Protein 3KTY (pdb70)

Foldseek 3Di:
DVVLVLLAQEAEEEQAEDLLLLLLLQQLLVVSHQHYEYEQYPDPALPDPNSCVNNVVRNNSSVPYYYYPDVCVVCVQADAEEEEDQDVAWAALLVVLLVSQCQSVVDPRHHYYYYFDFPVGADVVSRVPGPGYYYHPDDPVPSHDGVSVVSNVSSVSNVVNND/DPVLVLLAQEEEEEQAEDLLLQLLLQQLLVCPHQEYEYEQYPDDDLPDCNNCVSNVVRNRSSVPYYYYHDVCVVCVQAPAEEFEDQADDPPDDWPEALLVSLLVSQVQPVPDVRHHYYYYWYALPHIDDPVSRVVHPGYYYHPDDNVDRRDHVSRVSSVSSVSNVVSND/DVLLAQEEEEEQAEDLLLQLLLLQLLVCPHQEYEYEQHPDDDLPDPNNCVSNVVRNNSSVVYYYYHDLCVVCVQAPAEEQEFWFDDPPDDFPAALLNVLLVSQVQCVVPVRHHYYYYWDAQPPIDDPVSRVPGPYYYYHPDDNVDRGDHGSVVSSVSSVSNVVSND

Radius of gyration: 28.63 Å; Cα contacts (8 Å, |Δi|>4): 993; chains: 3; bounding box: 54×55×93 Å

Sequence (498 aa):
SNATQAFSRVRFITQPSHPGNVGSAARAIKTGFGELVLVAPRFPDTAQPEAVALASGALDVLERAAVHDTLEEALAPVTLAFALTTRPPPCDIREEAAGLARRHLDDTEAGVVAIVLGTERGLTNAQIELCHRICHIPANPQYSSLNVAQALQLAAWELRYALLSNATQQAFSRVRFITQPSHPGNVGSAARAIKTGFGELVLVAPRFPDTAQPEAVALASGALDVLERAAVHDTLEEALAPVTLAFALLTTRVRDLGPPPCDIREAAGLARRHLDDTEAGVVAIVLGTERAGLTNAQIELCHRICHIPANPQYSSLNVAQALQQLLAAWELRYALLTQAFSRVRFITQPSHPGNVGSAARAIKTGFGEELVLVAPRFPDDTAQPEAVALASGALDVLERAAVHDTLEEALAPVTLAFALTTRVRDLGPPPCDIREAAGLARRHLDDTEAGVVAIVLGTERAGLTNAQIELCHRRICHIPANPQYSSLNVAQALQQLAAWELRYALL

Nearest PDB structures (foldseek):
  3kty-assembly1_A-2  TM=1.006E+00  e=1.136E-30  Bordetella pertussis
  4cne-assembly1_B  TM=9.039E-01  e=1.228E-14  Escherichia coli K-12
  3ilk-assembly1_A  TM=8.840E-01  e=1.550E-13  Haemophilus influenzae
  5gra-assembly1_A  TM=8.744E-01  e=5.659E-12  Zymomonas mobilis subsp. mobilis ZM4 = ATCC 31821
  4cnf-assembly1_A  TM=7.795E-01  e=8.466E-08  Sulfolobus acidocaldarius

Secondary structure (DSSP, 8-state):
----TTGGGEEE------HHHHHHHHHHHH-----BEEES-SS----SHHHHHHHTT-HHHHHT-EEES-HHHHHTT-SEEEEEE-----EEHHHHHHHHHHHHHHSSS--EEEEE-------HHHHHTSSEEEE----STT----HHHHHHHHHHHHHHHH-/----HHHHTEEE------HHHHHHHHHHHH----EEEEES-SS----SHHHHHH-TT-HHHHHT-EEES-HHHHHTT-SEEEEEE-S--TT---SEEHHHHHHHHHHHHHHSSS--EEEE---SSS---HHHHHHSSEEEE----TTS----HHHHHHHHHHHHHHHH-/--GGGSEEE------HHHHHHHHHHHH----EEEEES-SS----SHHHHHTTTT-HHHHHH-EEES-HHHHHTT-SEEEEEE-S--TT---SEEHHHHHHHHHHHHHH-TT--EEEEE-BTTTB--HHHHHHSSEEEE----TTSSS--HHHHHHHHHHHHHHHH-

CATH classification: 3.40.1280.10

Solvent-accessible surface area: 23618 Å² total

Structure (mmCIF, N/CA/C/O backbone):
data_3KTY
#
_entry.id   3KTY
#
_cell.length_a   42.480
_cell.length_b   69.514
_cell.length_c   174.802
_cell.angle_alpha   90.00
_cell.angle_beta   95.16
_cell.angle_gamma   90.00
#
_symmetry.space_group_name_H-M   'C 1 2 1'
#
loop_
_entity.id
_entity.type
_entity.pdbx_description
1 polymer 'Probable methyltransferase'
2 non-polymer GLYCEROL
3 non-polymer 'SULFATE ION'
4 water water
#
loop_
_atom_site.group_PDB
_atom_site.id
_atom_site.type_symbol
_atom_site.label_atom_id
_atom_site.label_alt_id
_atom_site.label_comp_id
_atom_site.label_asym_id
_atom_site.label_entity_id
_atom_site.label_seq_id
_atom_site.pdbx_PDB_ins_code
_atom_site.Cartn_x
_atom_site.Cartn_y
_atom_site.Cartn_z
_atom_site.occupancy
_atom_site.B_iso_or_equiv
_atom_site.auth_seq_id
_atom_site.auth_comp_id
_atom_site.auth_asym_id
_atom_site.auth_atom_id
_atom_site.pdbx_PDB_model_num
ATOM 1 N N . SER A 1 1 ? 22.563 7.148 159.435 1.00 95.23 -2 SER A N 1
ATOM 2 C CA . SER A 1 1 ? 22.227 8.561 159.635 1.00 95.94 -2 SER A CA 1
ATOM 3 C C . SER A 1 1 ? 21.589 9.200 158.393 1.00 88.90 -2 SER A C 1
ATOM 4 O O . SER A 1 1 ? 20.461 9.669 158.455 1.00 88.94 -2 SER A O 1
ATOM 7 N N . ASN A 1 2 ? 22.312 9.219 157.276 1.00 80.97 -1 ASN A N 1
ATOM 8 C CA . ASN A 1 2 ? 21.741 9.631 155.997 1.00 71.97 -1 ASN A CA 1
ATOM 9 C C . ASN A 1 2 ? 20.485 8.813 155.642 1.00 65.05 -1 ASN A C 1
ATOM 10 O O . ASN A 1 2 ? 19.431 9.366 155.318 1.00 58.15 -1 ASN A O 1
ATOM 15 N N . ALA A 1 3 ? 20.601 7.493 155.734 1.00 66.31 0 ALA A N 1
ATOM 16 C CA . ALA A 1 3 ? 19.453 6.608 155.570 1.00 62.19 0 ALA A CA 1
ATOM 17 C C . ALA A 1 3 ? 18.354 6.961 156.567 1.00 51.43 0 ALA A C 1
ATOM 18 O O . ALA A 1 3 ? 17.166 6.857 156.249 1.00 48.98 0 ALA A O 1
ATOM 28 N N . THR A 1 5 ? 17.940 10.015 158.144 1.00 50.29 2 THR A N 1
ATOM 29 C CA . THR A 1 5 ? 17.448 11.330 157.762 1.00 54.04 2 THR A CA 1
ATOM 30 C C . THR A 1 5 ? 16.431 11.168 156.631 1.00 48.46 2 THR A C 1
ATOM 31 O O . THR A 1 5 ? 15.432 11.894 156.576 1.00 45.69 2 THR A O 1
ATOM 35 N N . GLN A 1 6 ? 16.676 10.203 155.749 1.00 42.25 3 GLN A N 1
ATOM 36 C CA . GLN A 1 6 ? 15.762 9.970 154.643 1.00 46.64 3 GLN A CA 1
ATOM 37 C C . GLN A 1 6 ? 14.432 9.429 155.138 1.00 49.13 3 GLN A C 1
ATOM 38 O O . GLN A 1 6 ? 13.367 9.839 154.665 1.00 53.64 3 GLN A O 1
ATOM 44 N N . ALA A 1 7 ? 14.482 8.523 156.106 1.00 42.48 4 ALA A N 1
ATOM 45 C CA . ALA A 1 7 ? 13.233 8.028 156.686 1.00 35.02 4 ALA A CA 1
ATOM 46 C C . ALA A 1 7 ? 12.422 9.182 157.273 1.00 38.03 4 ALA A C 1
ATOM 47 O O . ALA A 1 7 ? 11.223 9.304 157.043 1.00 38.26 4 ALA A O 1
ATOM 49 N N . PHE A 1 8 ? 13.090 10.042 158.033 1.00 34.99 5 PHE A N 1
ATOM 50 C CA . PHE A 1 8 ? 12.421 11.172 158.622 1.00 35.42 5 PHE A CA 1
ATOM 51 C C . PHE A 1 8 ? 11.892 12.162 157.576 1.00 38.30 5 PHE A C 1
ATOM 52 O O . PHE A 1 8 ? 10.939 12.891 157.848 1.00 33.36 5 PHE A O 1
ATOM 60 N N . SER A 1 9 ? 12.498 12.192 156.389 1.00 42.95 6 SER A N 1
ATOM 61 C CA . SER A 1 9 ? 12.048 13.129 155.347 1.00 42.64 6 SER A CA 1
ATOM 62 C C . SER A 1 9 ? 10.709 12.701 154.769 1.00 33.90 6 SER A C 1
ATOM 63 O O . SER A 1 9 ? 10.075 13.447 154.035 1.00 40.22 6 SER A O 1
ATOM 66 N N . ARG A 1 10 ? 10.263 11.509 155.144 1.00 39.08 7 ARG A N 1
ATOM 67 C CA . ARG A 1 10 ? 9.049 10.903 154.587 1.00 39.07 7 ARG A CA 1
ATOM 68 C C . ARG A 1 10 ? 7.841 11.070 155.474 1.00 36.74 7 ARG A C 1
ATOM 69 O O . ARG A 1 10 ? 6.772 10.467 155.235 1.00 29.92 7 ARG A O 1
ATOM 77 N N . VAL A 1 11 ? 8.016 11.909 156.498 1.00 28.38 8 VAL A N 1
ATOM 78 C CA . VAL A 1 11 ? 6.924 12.299 157.356 1.00 22.16 8 VAL A CA 1
ATOM 79 C C . VAL A 1 11 ? 6.586 13.773 157.174 1.00 26.30 8 VAL A C 1
ATOM 80 O O . VAL A 1 11 ? 7.479 14.626 157.182 1.00 30.14 8 VAL A O 1
ATOM 84 N N . ARG A 1 12 ? 5.299 14.080 157.093 1.00 25.56 9 ARG A N 1
ATOM 85 C CA . ARG A 1 12 ? 4.852 15.473 156.916 1.00 27.74 9 ARG A CA 1
ATOM 86 C C . ARG A 1 12 ? 3.843 15.887 157.921 1.00 28.62 9 ARG A C 1
ATOM 87 O O . ARG A 1 12 ? 2.953 15.099 158.241 1.00 36.83 9 ARG A O 1
ATOM 95 N N . PHE A 1 13 ? 3.929 17.143 158.367 1.00 34.89 10 PHE A N 1
ATOM 96 C CA . PHE A 1 13 ? 2.953 17.703 159.318 1.00 29.21 10 PHE A CA 1
ATOM 97 C C . PHE A 1 13 ? 2.156 18.820 158.679 1.00 31.49 10 PHE A C 1
ATOM 98 O O . PHE A 1 13 ? 2.696 19.838 158.255 1.00 31.51 10 PHE A O 1
ATOM 106 N N . ILE A 1 14 ? 0.854 18.613 158.645 1.00 27.11 11 ILE A N 1
ATOM 107 C CA . ILE A 1 14 ? -0.063 19.490 157.975 1.00 24.63 11 ILE A CA 1
ATOM 108 C C . ILE A 1 14 ? -0.971 20.259 158.921 1.00 29.17 11 ILE A C 1
ATOM 109 O O . ILE A 1 14 ? -1.805 19.678 159.605 1.00 29.56 11 ILE A O 1
ATOM 122 N N . THR A 1 16 ? -4.034 22.786 159.214 1.00 40.70 13 THR A N 1
ATOM 123 C CA . THR A 1 16 ? -5.115 23.422 158.472 1.00 42.01 13 THR A CA 1
ATOM 124 C C . THR A 1 16 ? -5.681 24.724 159.085 1.00 45.69 13 THR A C 1
ATOM 125 O O . THR A 1 16 ? -5.966 24.821 160.282 1.00 45.58 13 THR A O 1
ATOM 129 N N . GLN A 1 17 ? -5.847 25.724 158.231 1.00 45.36 14 GLN A N 1
ATOM 130 C CA . GLN A 1 17 ? -6.391 27.005 158.645 1.00 48.60 14 GLN A CA 1
ATOM 131 C C . GLN A 1 17 ? -5.578 27.700 159.745 1.00 45.35 14 GLN A C 1
ATOM 132 O O . GLN A 1 17 ? -6.156 28.382 160.577 1.00 43.19 14 GLN A O 1
ATOM 138 N N . PRO A 1 18 ? -4.239 27.531 159.759 1.00 43.51 15 PRO A N 1
ATOM 139 C CA . PRO A 1 18 ? -3.498 28.226 160.814 1.00 50.18 15 PRO A CA 1
ATOM 140 C C . PRO A 1 18 ? -3.918 29.669 160.837 1.00 49.07 15 PRO A C 1
ATOM 141 O O . PRO A 1 18 ? -3.946 30.315 159.805 1.00 46.74 15 PRO A O 1
ATOM 145 N N . SER A 1 19 ? -4.226 30.157 162.022 1.00 54.85 16 SER A N 1
ATOM 146 C CA . SER A 1 19 ? -4.776 31.491 162.197 1.00 56.12 16 SER A CA 1
ATOM 147 C C . SER A 1 19 ? -3.716 32.421 162.778 1.00 64.85 16 SER A C 1
ATOM 148 O O . SER A 1 19 ? -3.674 33.599 162.435 1.00 65.03 16 SER A O 1
ATOM 151 N N . HIS A 1 20 ? -2.851 31.872 163.639 1.00 68.95 17 HIS A N 1
ATOM 152 C CA . HIS A 1 20 ? -1.832 32.644 164.363 1.00 63.09 17 HIS A CA 1
ATOM 153 C C . HIS A 1 20 ? -0.412 32.365 163.843 1.00 55.90 17 HIS A C 1
ATOM 154 O O . HIS A 1 20 ? 0.067 31.246 163.950 1.00 55.54 17 HIS A O 1
ATOM 161 N N . PRO A 1 21 ? 0.267 33.382 163.274 1.00 48.26 18 PRO A N 1
ATOM 162 C CA . PRO A 1 21 ? 1.610 33.222 162.687 1.00 52.18 18 PRO A CA 1
ATOM 163 C C . PRO A 1 21 ? 2.684 32.724 163.658 1.00 59.10 18 PRO A C 1
ATOM 164 O O . PRO A 1 21 ? 3.569 31.971 163.255 1.00 56.30 18 PRO A O 1
ATOM 168 N N . GLY A 1 22 ? 2.604 33.122 164.923 1.00 64.89 19 GLY A N 1
ATOM 169 C CA . GLY A 1 22 ? 3.525 32.602 165.915 1.00 57.16 19 GLY A CA 1
ATOM 170 C C . GLY A 1 22 ? 3.444 31.100 166.097 1.00 52.06 19 GLY A C 1
ATOM 171 O O . GLY A 1 22 ? 4.473 30.450 166.262 1.00 52.53 19 GLY A O 1
ATOM 172 N N . ASN A 1 23 ? 2.224 30.557 166.095 1.00 52.89 20 ASN A N 1
ATOM 173 C CA . ASN A 1 23 ? 2.009 29.112 166.102 1.00 46.12 20 ASN A CA 1
ATOM 174 C C . ASN A 1 23 ? 2.718 28.409 164.939 1.00 51.25 20 ASN A C 1
ATOM 175 O O . ASN A 1 23 ? 3.176 27.265 165.075 1.00 52.04 20 ASN A O 1
ATOM 180 N N . VAL A 1 24 ? 2.800 29.077 163.794 1.00 42.86 21 VAL A N 1
ATOM 181 C CA . VAL A 1 24 ? 3.430 28.475 162.617 1.00 39.33 21 VAL A CA 1
ATOM 182 C C . VAL A 1 24 ? 4.914 28.382 162.801 1.00 42.14 21 VAL A C 1
ATOM 183 O O . VAL A 1 24 ? 5.520 27.377 162.416 1.00 44.71 21 VAL A O 1
ATOM 187 N N . GLY A 1 25 ? 5.509 29.440 163.368 1.00 41.21 22 GLY A N 1
ATOM 188 C CA . GLY A 1 25 ? 6.907 29.401 163.778 1.00 34.97 22 GLY A CA 1
ATOM 189 C C . GLY A 1 25 ? 7.197 28.358 164.861 1.00 32.60 22 GLY A C 1
ATOM 190 O O . GLY A 1 25 ? 8.166 27.616 164.778 1.00 40.21 22 GLY A O 1
ATOM 191 N N . SER A 1 26 ? 6.353 28.291 165.883 1.00 36.17 23 SER A N 1
ATOM 192 C CA . SER A 1 26 ? 6.542 27.323 166.963 1.00 36.44 23 SER A CA 1
ATOM 193 C C . SER A 1 26 ? 6.445 25.922 166.420 1.00 35.53 23 SER A C 1
ATOM 194 O O . SER A 1 26 ? 7.186 25.020 166.831 1.00 45.21 23 SER A O 1
ATOM 197 N N . ALA A 1 27 ? 5.499 25.754 165.494 1.00 34.62 24 ALA A N 1
ATOM 198 C CA . ALA A 1 27 ? 5.304 24.524 164.759 1.00 28.39 24 ALA A CA 1
ATOM 199 C C . ALA A 1 27 ? 6.597 24.066 164.085 1.00 31.58 24 ALA A C 1
ATOM 200 O O . ALA A 1 27 ? 6.964 22.896 164.158 1.00 34.30 24 ALA A O 1
ATOM 202 N N . ALA A 1 28 ? 7.289 24.986 163.436 1.00 33.25 25 ALA A N 1
ATOM 203 C CA . ALA A 1 28 ? 8.483 24.608 162.698 1.00 32.88 25 ALA A CA 1
ATOM 204 C C . ALA A 1 28 ? 9.596 24.165 163.629 1.00 37.25 25 ALA A C 1
ATOM 205 O O . ALA A 1 28 ? 10.330 23.220 163.320 1.00 34.54 25 ALA A O 1
ATOM 207 N N . ARG A 1 29 ? 9.712 24.874 164.762 1.00 43.02 26 ARG A N 1
ATOM 208 C CA . ARG A 1 29 ? 10.753 24.631 165.753 1.00 42.06 26 ARG A CA 1
ATOM 209 C C . ARG A 1 29 ? 10.427 23.321 166.436 1.00 34.87 26 ARG A C 1
ATOM 210 O O . ARG A 1 29 ? 11.264 22.413 166.523 1.00 39.77 26 ARG A O 1
ATOM 218 N N . ALA A 1 30 ? 9.200 23.207 166.914 1.00 30.66 27 ALA A N 1
ATOM 219 C CA . ALA A 1 30 ? 8.749 21.904 167.428 1.00 27.72 27 ALA A CA 1
ATOM 220 C C . ALA A 1 30 ? 9.188 20.723 166.540 1.00 32.57 27 ALA A C 1
ATOM 221 O O . ALA A 1 30 ? 9.850 19.811 167.019 1.00 37.60 27 ALA A O 1
ATOM 223 N N . ILE A 1 31 ? 8.832 20.707 165.253 1.00 27.90 28 ILE A N 1
ATOM 224 C CA . ILE A 1 31 ? 9.196 19.509 164.477 1.00 25.36 28 ILE A CA 1
ATOM 225 C C . ILE A 1 31 ? 10.684 19.365 164.222 1.00 27.05 28 ILE A C 1
ATOM 226 O O . ILE A 1 31 ? 11.224 18.267 164.187 1.00 32.23 28 ILE A O 1
ATOM 231 N N . LYS A 1 32 ? 11.370 20.476 164.056 1.00 28.58 29 LYS A N 1
ATOM 232 C CA . LYS A 1 32 ? 12.784 20.345 163.870 1.00 30.24 29 LYS A CA 1
ATOM 233 C C . LYS A 1 32 ? 13.437 19.687 165.077 1.00 36.38 29 LYS A C 1
ATOM 234 O O . LYS A 1 32 ? 14.337 18.874 164.903 1.00 40.10 29 LYS A O 1
ATOM 240 N N . THR A 1 33 ? 13.016 20.054 166.295 1.00 33.52 30 THR A N 1
ATOM 241 C CA . THR A 1 33 ? 13.642 19.477 167.482 1.00 37.56 30 THR A CA 1
ATOM 242 C C . THR A 1 33 ? 13.502 17.962 167.544 1.00 34.65 30 THR A C 1
ATOM 243 O O . THR A 1 33 ? 14.271 17.296 168.230 1.00 42.22 30 THR A O 1
ATOM 255 N N . GLY A 1 35 ? 13.595 16.205 164.768 1.00 36.59 32 GLY A N 1
ATOM 256 C CA . GLY A 1 35 ? 14.261 15.687 163.593 1.00 33.60 32 GLY A CA 1
ATOM 257 C C . GLY A 1 35 ? 13.466 15.784 162.296 1.00 32.48 32 GLY A C 1
ATOM 258 O O . GLY A 1 35 ? 13.917 15.286 161.284 1.00 34.69 32 GLY A O 1
ATOM 259 N N . PHE A 1 36 ? 12.315 16.443 162.299 1.00 31.86 33 PHE A N 1
ATOM 260 C CA . PHE A 1 36 ? 11.542 16.563 161.065 1.00 30.65 33 PHE A CA 1
ATOM 261 C C . PHE A 1 36 ? 11.694 17.915 160.357 1.00 38.80 33 PHE A C 1
ATOM 262 O O . PHE A 1 36 ? 11.808 18.959 160.995 1.00 43.97 33 PHE A O 1
ATOM 270 N N . GLY A 1 37 ? 11.666 17.907 159.033 1.00 37.89 34 GLY A N 1
ATOM 271 C CA . GLY A 1 37 ? 11.842 19.161 158.327 1.00 39.07 34 GLY A CA 1
ATOM 272 C C . GLY A 1 37 ? 10.687 19.605 157.455 1.00 37.85 34 GLY A C 1
ATOM 273 O O . GLY A 1 37 ? 10.788 20.645 156.805 1.00 39.51 34 GLY A O 1
ATOM 274 N N . GLU A 1 38 ? 9.608 18.819 157.431 1.00 32.33 35 GLU A N 1
ATOM 275 C CA . GLU A 1 38 ? 8.521 18.992 156.463 1.00 27.83 35 GLU A CA 1
ATOM 276 C C . GLU A 1 38 ? 7.220 19.520 157.049 1.00 26.01 35 GLU A C 1
ATOM 277 O O . GLU A 1 38 ? 6.408 18.775 157.613 1.00 31.92 35 GLU A O 1
ATOM 283 N N . LEU A 1 39 ? 6.998 20.807 156.859 1.00 24.89 36 LEU A N 1
ATOM 284 C CA . LEU A 1 39 ? 5.796 21.451 157.364 1.00 26.22 36 LEU A CA 1
ATOM 285 C C . LEU A 1 39 ? 4.946 21.997 156.212 1.00 29.52 36 LEU A C 1
ATOM 286 O O . LEU A 1 39 ? 5.443 22.667 155.335 1.00 27.26 36 LEU A O 1
ATOM 291 N N . VAL A 1 40 ? 3.655 21.707 156.268 1.00 28.93 37 VAL A N 1
ATOM 292 C CA . VAL A 1 40 ? 2.721 22.082 155.261 1.00 19.99 37 VAL A CA 1
ATOM 293 C C . VAL A 1 40 ? 1.550 22.844 155.869 1.00 24.49 37 VAL A C 1
ATOM 294 O O . VAL A 1 40 ? 0.967 22.423 156.862 1.00 30.96 37 VAL A O 1
ATOM 298 N N . LEU A 1 41 ? 1.194 23.950 155.261 1.00 26.32 38 LEU A N 1
ATOM 299 C CA . LEU A 1 41 ? 0.031 24.722 155.676 1.00 28.58 38 LEU A CA 1
ATOM 300 C C . LEU A 1 41 ? -1.089 24.639 154.640 1.00 38.45 38 LEU A C 1
ATOM 301 O O . LEU A 1 41 ? -0.837 24.809 153.457 1.00 32.55 38 LEU A O 1
ATOM 306 N N . VAL A 1 42 ? -2.317 24.390 155.084 1.00 33.42 39 VAL A N 1
ATOM 307 C CA . VAL A 1 42 ? -3.472 24.425 154.204 1.00 30.86 39 VAL A CA 1
ATOM 308 C C . VAL A 1 42 ? -4.395 25.605 154.562 1.00 38.28 39 VAL A C 1
ATOM 309 O O . VAL A 1 42 ? -4.812 25.753 155.715 1.00 40.96 39 VAL A O 1
ATOM 313 N N . ALA A 1 43 ? -4.679 26.453 153.580 1.00 38.43 40 ALA A N 1
ATOM 314 C CA . ALA A 1 43 ? -5.636 27.555 153.719 1.00 34.61 40 ALA A CA 1
ATOM 315 C C . ALA A 1 43 ? -5.330 28.453 154.899 1.00 39.47 40 ALA A C 1
ATOM 316 O O . ALA A 1 43 ? -6.162 28.643 155.762 1.00 46.41 40 ALA A O 1
ATOM 318 N N . PRO A 1 44 ? -4.126 29.012 154.939 1.00 41.24 41 PRO A N 1
ATOM 319 C CA . PRO A 1 44 ? -3.829 29.850 156.103 1.00 44.08 41 PRO A CA 1
ATOM 320 C C . PRO A 1 44 ? -4.632 31.133 156.020 1.00 43.55 41 PRO A C 1
ATOM 321 O O . PRO A 1 44 ? -5.100 31.498 154.927 1.00 49.23 41 PRO A O 1
ATOM 325 N N . ARG A 1 45 ? -4.818 31.804 157.154 1.00 42.81 42 ARG A N 1
ATOM 326 C CA . ARG A 1 45 ? -5.585 33.043 157.155 1.00 36.71 42 ARG A CA 1
ATOM 327 C C . ARG A 1 45 ? -5.003 34.082 156.196 1.00 45.38 42 ARG A C 1
ATOM 328 O O . ARG A 1 45 ? -5.738 34.843 155.540 1.00 44.22 42 ARG A O 1
ATOM 336 N N . PHE A 1 46 ? -3.673 34.157 156.175 1.00 53.24 43 PHE A N 1
ATOM 337 C CA . PHE A 1 46 ? -2.957 35.152 155.380 1.00 56.66 43 PHE A CA 1
ATOM 338 C C . PHE A 1 46 ? -2.005 34.566 154.359 1.00 64.77 43 PHE A C 1
ATOM 339 O O . PHE A 1 46 ? -1.355 33.563 154.610 1.00 60.38 43 PHE A O 1
ATOM 347 N N . PRO A 1 47 ? -1.905 35.211 153.197 1.00 77.93 44 PRO A N 1
ATOM 348 C CA . PRO A 1 47 ? -0.819 34.801 152.313 1.00 75.98 44 PRO A CA 1
ATOM 349 C C . PRO A 1 47 ? 0.524 35.259 152.903 1.00 65.81 44 PRO A C 1
ATOM 350 O O . PRO A 1 47 ? 0.629 36.348 153.499 1.00 61.19 44 PRO A O 1
ATOM 354 N N . ASP A 1 48 ? 1.542 34.420 152.739 1.00 65.30 45 ASP A N 1
ATOM 355 C CA . ASP A 1 48 ? 2.877 34.722 153.249 1.00 71.28 45 ASP A CA 1
ATOM 356 C C . ASP A 1 48 ? 2.907 34.678 154.771 1.00 63.00 45 ASP A C 1
ATOM 357 O O . ASP A 1 48 ? 3.686 35.381 155.402 1.00 59.19 45 ASP A O 1
ATOM 370 N N . THR A 1 50 ? 4.178 32.334 156.501 1.00 54.80 47 THR A N 1
ATOM 371 C CA . THR A 1 50 ? 5.478 31.866 156.967 1.00 51.18 47 THR A CA 1
ATOM 372 C C . THR A 1 50 ? 6.535 32.977 156.864 1.00 61.30 47 THR A C 1
ATOM 373 O O . THR A 1 50 ? 7.659 32.845 157.372 1.00 63.09 47 THR A O 1
ATOM 377 N N . ALA A 1 51 ? 6.173 34.080 156.210 1.00 53.07 48 ALA A N 1
ATOM 378 C CA . ALA A 1 51 ? 7.061 35.221 156.184 1.00 54.33 48 ALA A CA 1
ATOM 379 C C . ALA A 1 51 ? 6.734 36.255 157.276 1.00 62.05 48 ALA A C 1
ATOM 380 O O . ALA A 1 51 ? 7.554 37.135 157.558 1.00 66.15 48 ALA A O 1
ATOM 382 N N . GLN A 1 52 ? 5.561 36.137 157.905 1.00 63.23 49 GLN A N 1
ATOM 383 C CA . GLN A 1 52 ? 5.177 37.030 159.019 1.00 69.10 49 GLN A CA 1
ATOM 384 C C . GLN A 1 52 ? 6.237 37.077 160.122 1.00 65.01 49 GLN A C 1
ATOM 385 O O . GLN A 1 52 ? 6.752 36.026 160.528 1.00 65.59 49 GLN A O 1
ATOM 391 N N . PRO A 1 53 ? 6.549 38.290 160.623 1.00 66.71 50 PRO A N 1
ATOM 392 C CA . PRO A 1 53 ? 7.617 38.521 161.616 1.00 63.53 50 PRO A CA 1
ATOM 393 C C . PRO A 1 53 ? 7.494 37.657 162.879 1.00 74.54 50 PRO A C 1
ATOM 394 O O . PRO A 1 53 ? 8.520 37.152 163.353 1.00 78.66 50 PRO A O 1
ATOM 398 N N . GLU A 1 54 ? 6.284 37.459 163.403 1.00 79.38 51 GLU A N 1
ATOM 399 C CA . GLU A 1 54 ? 6.125 36.584 164.570 1.00 83.64 51 GLU A CA 1
ATOM 400 C C . GLU A 1 54 ? 6.351 35.089 164.295 1.00 79.12 51 GLU A C 1
ATOM 401 O O . GLU A 1 54 ? 6.753 34.342 165.192 1.00 79.18 51 GLU A O 1
ATOM 407 N N . ALA A 1 55 ? 6.110 34.642 163.066 1.00 69.58 52 ALA A N 1
ATOM 408 C CA . ALA A 1 55 ? 6.422 33.257 162.747 1.00 58.35 52 ALA A CA 1
ATOM 409 C C . ALA A 1 55 ? 7.928 33.097 162.763 1.00 55.09 52 ALA A C 1
ATOM 410 O O . ALA A 1 55 ? 8.454 32.176 163.385 1.00 48.85 52 ALA A O 1
ATOM 412 N N . VAL A 1 56 ? 8.615 34.001 162.068 1.00 54.03 53 VAL A N 1
ATOM 413 C CA . VAL A 1 56 ? 10.076 34.001 162.049 1.00 56.74 53 VAL A CA 1
ATOM 414 C C . VAL A 1 56 ? 10.647 34.009 163.474 1.00 62.86 53 VAL A C 1
ATOM 415 O O . VAL A 1 56 ? 11.423 33.123 163.840 1.00 63.23 53 VAL A O 1
ATOM 419 N N . ALA A 1 57 ? 10.258 35.008 164.270 1.00 66.42 54 ALA A N 1
ATOM 420 C CA . ALA A 1 57 ? 10.728 35.154 165.665 1.00 64.78 54 ALA A CA 1
ATOM 421 C C . ALA A 1 57 ? 10.532 33.912 166.558 1.00 64.61 54 ALA A C 1
ATOM 422 O O . ALA A 1 57 ? 11.420 33.557 167.323 1.00 71.63 54 ALA A O 1
ATOM 424 N N . LEU A 1 58 ? 9.379 33.255 166.456 1.00 60.35 55 LEU A N 1
ATOM 425 C CA . LEU A 1 58 ? 9.150 32.001 167.181 1.00 54.68 55 LEU A CA 1
ATOM 426 C C . LEU A 1 58 ? 9.779 30.772 166.531 1.00 48.96 55 LEU A C 1
ATOM 427 O O . LEU A 1 58 ? 9.717 29.677 167.075 1.00 47.80 55 LEU A O 1
ATOM 432 N N . ALA A 1 59 ? 10.396 30.946 165.376 1.00 46.73 56 ALA A N 1
ATOM 433 C CA . ALA A 1 59 ? 11.008 29.804 164.710 1.00 52.48 56 ALA A CA 1
ATOM 434 C C . ALA A 1 59 ? 12.502 29.671 164.971 1.00 59.80 56 ALA A C 1
ATOM 435 O O . ALA A 1 59 ? 13.086 28.664 164.606 1.00 55.39 56 ALA A O 1
ATOM 437 N N . SER A 1 60 ? 13.112 30.697 165.574 1.00 74.78 57 SER A N 1
ATOM 438 C CA . SER A 1 60 ? 14.575 30.810 165.675 1.00 79.30 57 SER A CA 1
ATOM 439 C C . SER A 1 60 ? 15.289 29.456 165.833 1.00 81.70 57 SER A C 1
ATOM 440 O O . SER A 1 60 ? 15.031 28.698 166.783 1.00 87.60 57 SER A O 1
ATOM 443 N N . GLY A 1 61 ? 16.190 29.168 164.895 1.00 73.35 58 GLY A N 1
ATOM 444 C CA . GLY A 1 61 ? 16.829 27.865 164.798 1.00 63.24 58 GLY A CA 1
ATOM 445 C C . GLY A 1 61 ? 16.252 27.018 163.664 1.00 55.69 58 GLY A C 1
ATOM 446 O O . GLY A 1 61 ? 16.975 26.310 162.968 1.00 62.19 58 GLY A O 1
ATOM 447 N N . ALA A 1 62 ? 14.941 27.089 163.490 1.00 43.77 59 ALA A N 1
ATOM 448 C CA . ALA A 1 62 ? 14.227 26.300 162.482 1.00 43.22 59 ALA A CA 1
ATOM 449 C C . ALA A 1 62 ? 13.713 27.181 161.334 1.00 45.76 59 ALA A C 1
ATOM 450 O O . ALA A 1 62 ? 12.677 26.905 160.729 1.00 46.45 59 ALA A O 1
ATOM 452 N N . LEU A 1 63 ? 14.440 28.248 161.037 1.00 50.43 60 LEU A N 1
ATOM 453 C CA . LEU A 1 63 ? 14.010 29.177 159.995 1.00 45.96 60 LEU A CA 1
ATOM 454 C C . LEU A 1 63 ? 13.964 28.532 158.615 1.00 49.25 60 LEU A C 1
ATOM 455 O O . LEU A 1 63 ? 13.132 28.897 157.782 1.00 49.43 60 LEU A O 1
ATOM 460 N N . ASP A 1 64 ? 14.883 27.595 158.393 1.00 40.31 61 ASP A N 1
ATOM 461 C CA . ASP A 1 64 ? 14.908 26.768 157.198 1.00 46.35 61 ASP A CA 1
ATOM 462 C C . ASP A 1 64 ? 13.639 25.914 157.014 1.00 42.60 61 ASP A C 1
ATOM 463 O O . ASP A 1 64 ? 13.131 25.799 155.919 1.00 58.40 61 ASP A O 1
ATOM 468 N N . VAL A 1 65 ? 13.142 25.298 158.078 1.00 37.85 62 VAL A N 1
ATOM 469 C CA . VAL A 1 65 ? 11.958 24.464 157.967 1.00 32.33 62 VAL A CA 1
ATOM 470 C C . VAL A 1 65 ? 10.809 25.371 157.574 1.00 37.44 62 VAL A C 1
ATOM 471 O O . VAL A 1 65 ? 9.924 24.999 156.781 1.00 37.63 62 VAL A O 1
ATOM 475 N N . LEU A 1 66 ? 10.863 26.570 158.136 1.00 37.99 63 LEU A N 1
ATOM 476 C CA . LEU A 1 66 ? 9.838 27.580 158.008 1.00 46.50 63 LEU A CA 1
ATOM 477 C C . LEU A 1 66 ? 9.799 28.159 156.605 1.00 49.77 63 LEU A C 1
ATOM 478 O O . LEU A 1 66 ? 8.737 28.354 156.051 1.00 46.75 63 LEU A O 1
ATOM 483 N N . GLU A 1 67 ? 10.969 28.432 156.042 1.00 53.87 64 GLU A N 1
ATOM 484 C CA . GLU A 1 67 ? 11.079 28.907 154.670 1.00 59.35 64 GLU A CA 1
ATOM 485 C C . GLU A 1 67 ? 10.521 27.879 153.707 1.00 59.05 64 GLU A C 1
ATOM 486 O O . GLU A 1 67 ? 9.642 28.185 152.921 1.00 57.31 64 GLU A O 1
ATOM 492 N N . ARG A 1 68 ? 11.034 26.656 153.787 1.00 50.09 65 ARG A N 1
ATOM 493 C CA . ARG A 1 68 ? 10.643 25.579 152.879 1.00 43.87 65 ARG A CA 1
ATOM 494 C C . ARG A 1 68 ? 9.211 25.086 153.003 1.00 39.30 65 ARG A C 1
ATOM 495 O O . ARG A 1 68 ? 8.793 24.253 152.214 1.00 45.38 65 ARG A O 1
ATOM 503 N N . ALA A 1 69 ? 8.470 25.547 154.008 1.00 40.29 66 ALA A N 1
ATOM 504 C CA . ALA A 1 69 ? 7.091 25.086 154.213 1.00 35.48 66 ALA A CA 1
ATOM 505 C C . ALA A 1 69 ? 6.215 25.344 152.976 1.00 42.21 66 ALA A C 1
ATOM 506 O O . ALA A 1 69 ? 6.209 26.432 152.418 1.00 46.97 66 ALA A O 1
ATOM 508 N N . ALA A 1 70 ? 5.460 24.340 152.577 1.00 42.40 67 ALA A N 1
ATOM 509 C CA . ALA A 1 70 ? 4.600 24.442 151.424 1.00 38.69 67 ALA A CA 1
ATOM 510 C C . ALA A 1 70 ? 3.238 24.972 151.871 1.00 33.56 67 ALA A C 1
ATOM 511 O O . ALA A 1 70 ? 2.755 24.595 152.931 1.00 36.47 67 ALA A O 1
ATOM 513 N N . VAL A 1 71 ? 2.627 25.859 151.080 1.00 32.77 68 VAL A N 1
ATOM 514 C CA . VAL A 1 71 ? 1.277 26.336 151.373 1.00 28.36 68 VAL A CA 1
ATOM 515 C C . VAL A 1 71 ? 0.337 25.962 150.226 1.00 31.72 68 VAL A C 1
ATOM 516 O O . VAL A 1 71 ? 0.589 26.363 149.097 1.00 32.66 68 VAL A O 1
ATOM 520 N N . HIS A 1 72 ? -0.764 25.281 150.538 1.00 23.71 69 HIS A N 1
ATOM 521 C CA . HIS A 1 72 ? -1.818 24.971 149.591 1.00 29.08 69 HIS A CA 1
ATOM 522 C C . HIS A 1 72 ? -3.112 25.550 150.064 1.00 37.85 69 HIS A C 1
ATOM 523 O O . HIS A 1 72 ? -3.237 25.871 151.219 1.00 38.70 69 HIS A O 1
ATOM 530 N N . ASP A 1 73 ? -4.066 25.705 149.158 1.00 35.00 70 ASP A N 1
ATOM 531 C CA . ASP A 1 73 ? -5.388 26.158 149.531 1.00 32.45 70 ASP A CA 1
ATOM 532 C C . ASP A 1 73 ? -6.272 25.014 149.988 1.00 33.57 70 ASP A C 1
ATOM 533 O O . ASP A 1 73 ? -7.278 25.225 150.675 1.00 43.44 70 ASP A O 1
ATOM 538 N N . THR A 1 74 ? -5.909 23.792 149.626 1.00 31.05 71 THR A N 1
ATOM 539 C CA . THR A 1 74 ? -6.789 22.680 149.926 1.00 31.64 71 THR A CA 1
ATOM 540 C C . THR A 1 74 ? -6.042 21.491 150.554 1.00 31.14 71 THR A C 1
ATOM 541 O O . THR A 1 74 ? -4.848 21.298 150.327 1.00 27.18 71 THR A O 1
ATOM 545 N N . LEU A 1 75 ? -6.772 20.662 151.295 1.00 30.45 72 LEU A N 1
ATOM 546 C CA . LEU A 1 75 ? -6.159 19.535 151.971 1.00 32.92 72 LEU A CA 1
ATOM 547 C C . LEU A 1 75 ? -5.906 18.447 150.910 1.00 31.58 72 LEU A C 1
ATOM 548 O O . LEU A 1 75 ? -4.898 17.717 150.919 1.00 32.04 72 LEU A O 1
ATOM 553 N N . GLU A 1 76 ? -6.809 18.372 149.957 1.00 32.88 73 GLU A N 1
ATOM 554 C CA . GLU A 1 76 ? -6.601 17.501 148.800 1.00 35.57 73 GLU A CA 1
ATOM 555 C C . GLU A 1 76 ? -5.205 17.657 148.200 1.00 36.12 73 GLU A C 1
ATOM 556 O O . GLU A 1 76 ? -4.499 16.668 148.031 1.00 38.25 73 GLU A O 1
ATOM 562 N N . GLU A 1 77 ? -4.824 18.884 147.840 1.00 36.78 74 GLU A N 1
ATOM 563 C CA . GLU A 1 77 ? -3.476 19.147 147.351 1.00 29.08 74 GLU A CA 1
ATOM 564 C C . GLU A 1 77 ? -2.375 18.623 148.307 1.00 35.68 74 GLU A C 1
ATOM 565 O O . GLU A 1 77 ? -1.405 17.946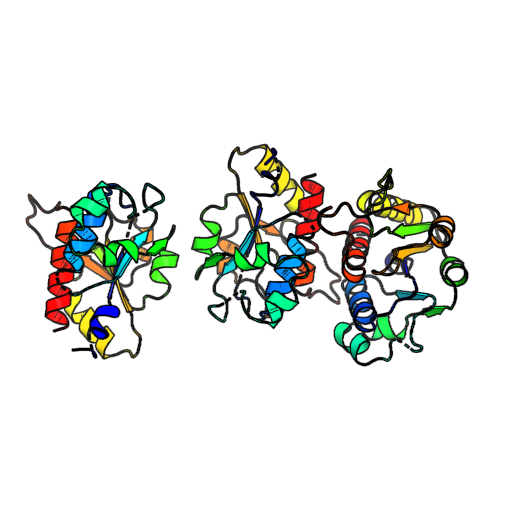 147.883 1.00 33.00 74 GLU A O 1
ATOM 571 N N . ALA A 1 78 ? -2.531 18.934 149.602 1.00 40.41 75 ALA A N 1
ATOM 572 C CA . ALA A 1 78 ? -1.547 18.521 150.625 1.00 34.29 75 ALA A CA 1
ATOM 573 C C . ALA A 1 78 ? -1.455 16.983 150.793 1.00 30.45 75 ALA A C 1
ATOM 574 O O . ALA A 1 78 ? -0.379 16.421 151.024 1.00 31.69 75 ALA A O 1
ATOM 576 N N . LEU A 1 79 ? -2.579 16.310 150.606 1.00 29.52 76 LEU A N 1
ATOM 577 C CA . LEU A 1 79 ? -2.616 14.847 150.649 1.00 37.71 76 LEU A CA 1
ATOM 578 C C . LEU A 1 79 ? -2.230 14.112 149.366 1.00 39.81 76 LEU A C 1
ATOM 579 O O . LEU A 1 79 ? -1.955 12.900 149.399 1.00 35.23 76 LEU A O 1
ATOM 584 N N . ALA A 1 80 ? -2.159 14.809 148.236 1.00 41.24 77 ALA A N 1
ATOM 585 C CA . ALA A 1 80 ? -1.886 14.070 147.001 1.00 34.07 77 ALA A CA 1
ATOM 586 C C . ALA A 1 80 ? -0.694 13.119 147.132 1.00 36.56 77 ALA A C 1
ATOM 587 O O . ALA A 1 80 ? -0.808 11.977 146.759 1.00 37.02 77 ALA A O 1
ATOM 589 N N . PRO A 1 81 ? 0.448 13.566 147.675 1.00 36.40 78 PRO A N 1
ATOM 590 C CA . PRO A 1 81 ? 1.495 12.536 147.687 1.00 44.49 78 PRO A CA 1
ATOM 591 C C . PRO A 1 81 ? 1.480 11.647 148.947 1.00 48.80 78 PRO A C 1
ATOM 592 O O . PRO A 1 81 ? 2.359 10.829 149.154 1.00 56.88 78 PRO A O 1
ATOM 596 N N . VAL A 1 82 ? 0.466 11.754 149.771 1.00 40.75 79 VAL A N 1
ATOM 597 C CA . VAL A 1 82 ? 0.548 11.041 151.013 1.00 27.08 79 VAL A CA 1
ATOM 598 C C . VAL A 1 82 ? -0.088 9.678 150.915 1.00 37.29 79 VAL A C 1
ATOM 599 O O . VAL A 1 82 ? -1.216 9.564 150.474 1.00 40.63 79 VAL A O 1
ATOM 603 N N . THR A 1 83 ? 0.620 8.646 151.378 1.00 38.95 80 THR A N 1
ATOM 604 C CA . THR A 1 83 ? 0.077 7.287 151.373 1.00 32.79 80 THR A CA 1
ATOM 605 C C . THR A 1 83 ? -0.600 6.843 152.669 1.00 35.43 80 THR A C 1
ATOM 606 O O . THR A 1 83 ? -1.417 5.933 152.651 1.00 42.21 80 THR A O 1
ATOM 610 N N . LEU A 1 84 ? -0.275 7.497 153.780 1.00 38.56 81 LEU A N 1
ATOM 611 C CA . LEU A 1 84 ? -0.891 7.198 155.079 1.00 37.81 81 LEU A CA 1
ATOM 612 C C . LEU A 1 84 ? -1.021 8.495 155.893 1.00 37.06 81 LEU A C 1
ATOM 613 O O . LEU A 1 84 ? -0.025 9.108 156.282 1.00 37.24 81 LEU A O 1
ATOM 618 N N . ALA A 1 85 ? -2.253 8.926 156.114 1.00 27.61 82 ALA A N 1
ATOM 619 C CA . ALA A 1 85 ? -2.469 10.212 156.712 1.00 31.36 82 ALA A CA 1
ATOM 620 C C . ALA A 1 85 ? -3.294 10.070 157.943 1.00 36.25 82 ALA A C 1
ATOM 621 O O . ALA A 1 85 ? -4.373 9.498 157.893 1.00 43.16 82 ALA A O 1
ATOM 623 N N . PHE A 1 86 ? -2.788 10.600 159.050 1.00 32.94 83 PHE A N 1
ATOM 624 C CA . PHE A 1 86 ? -3.579 10.616 160.287 1.00 40.89 83 PHE A CA 1
ATOM 625 C C . PHE A 1 86 ? -4.247 11.948 160.550 1.00 35.72 83 PHE A C 1
ATOM 626 O O . PHE A 1 86 ? -3.592 12.999 160.544 1.00 38.60 83 PHE A O 1
ATOM 634 N N . ALA A 1 87 ? -5.550 11.906 160.771 1.00 32.62 84 ALA A N 1
ATOM 635 C CA . ALA A 1 87 ? -6.244 13.074 161.294 1.00 33.40 84 ALA A CA 1
ATOM 636 C C . ALA A 1 87 ? -6.040 13.146 162.823 1.00 41.13 84 ALA A C 1
ATOM 637 O O . ALA A 1 87 ? -6.573 12.327 163.569 1.00 42.90 84 ALA A O 1
ATOM 639 N N . LEU A 1 88 ? -5.304 14.146 163.286 1.00 44.81 85 LEU A N 1
ATOM 640 C CA . 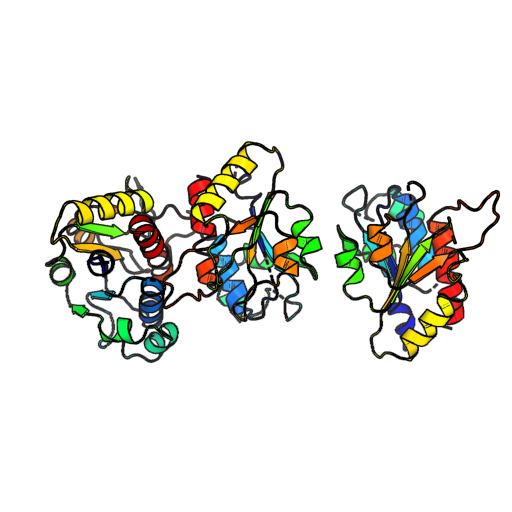LEU A 1 88 ? -5.098 14.350 164.722 1.00 45.07 85 LEU A CA 1
ATOM 641 C C . LEU A 1 88 ? -6.198 15.182 165.415 1.00 44.57 85 LEU A C 1
ATOM 642 O O . LEU A 1 88 ? -6.477 16.329 165.050 1.00 45.77 85 LEU A O 1
ATOM 647 N N . THR A 1 89 ? -6.812 14.616 166.437 1.00 55.55 86 THR A N 1
ATOM 648 C CA . THR A 1 89 ? -7.889 15.322 167.126 1.00 66.71 86 THR A CA 1
ATOM 649 C C . THR A 1 89 ? -7.781 15.363 168.662 1.00 79.63 86 THR A C 1
ATOM 650 O O . THR A 1 89 ? -6.919 14.704 169.288 1.00 78.13 86 THR A O 1
ATOM 654 N N . THR A 1 90 ? -8.668 16.154 169.264 1.00 92.38 87 THR A N 1
ATOM 655 C CA . THR A 1 90 ? -8.943 16.062 170.701 1.00 102.52 87 THR A CA 1
ATOM 656 C C . THR A 1 90 ? -10.436 16.298 170.949 1.00 108.56 87 THR A C 1
ATOM 657 O O . THR A 1 90 ? -10.875 17.429 171.145 1.00 110.38 87 THR A O 1
ATOM 661 N N . ARG A 1 91 ? -11.205 15.210 170.914 1.00 109.00 88 ARG A N 1
ATOM 662 C CA . ARG A 1 91 ? -12.660 15.256 171.029 1.00 112.50 88 ARG A CA 1
ATOM 663 C C . ARG A 1 91 ? -13.169 14.510 172.264 1.00 113.94 88 ARG A C 1
ATOM 664 O O . ARG A 1 91 ? -13.861 13.493 172.158 1.00 110.30 88 ARG A O 1
ATOM 672 N N . PRO A 1 97 ? -16.575 5.182 170.584 1.00 106.94 94 PRO A N 1
ATOM 673 C CA . PRO A 1 97 ? -15.480 4.237 170.831 1.00 103.79 94 PRO A CA 1
ATOM 674 C C . PRO A 1 97 ? -14.130 4.888 170.505 1.00 99.55 94 PRO A C 1
ATOM 675 O O . PRO A 1 97 ? -13.981 5.481 169.437 1.00 90.77 94 PRO A O 1
ATOM 679 N N . PRO A 1 98 ? -13.152 4.785 171.419 1.00 106.32 95 PRO A N 1
ATOM 680 C CA . PRO A 1 98 ? -11.849 5.458 171.244 1.00 102.98 95 PRO A CA 1
ATOM 681 C C . PRO A 1 98 ? -11.139 5.145 169.918 1.00 96.09 95 PRO A C 1
ATOM 682 O O . PRO A 1 98 ? -10.882 3.971 169.616 1.00 88.02 95 PRO A O 1
ATOM 686 N N . PRO A 1 99 ? -10.792 6.192 169.149 1.00 94.32 96 PRO A N 1
ATOM 687 C CA . PRO A 1 99 ? -9.981 5.964 167.942 1.00 90.60 96 PRO A CA 1
ATOM 688 C C . PRO A 1 99 ? -8.595 5.511 168.378 1.00 80.22 96 PRO A C 1
ATOM 689 O O . PRO A 1 99 ? -8.331 5.467 169.598 1.00 77.34 96 PRO A O 1
ATOM 693 N N . CYS A 1 100 ? -7.725 5.177 167.426 1.00 64.16 97 CYS A N 1
ATOM 694 C CA . CYS A 1 100 ? -6.390 4.758 167.827 1.00 61.96 97 CYS A CA 1
ATOM 695 C C . CYS A 1 100 ? -5.651 5.976 168.415 1.00 59.70 97 CYS A C 1
ATOM 696 O O . CYS A 1 100 ? -5.906 7.116 168.037 1.00 53.51 97 CYS A O 1
ATOM 699 N N . ASP A 1 101 ? -4.770 5.737 169.370 1.00 50.24 98 ASP A N 1
ATOM 700 C CA . ASP A 1 101 ? -4.067 6.836 169.985 1.00 46.10 98 ASP A CA 1
ATOM 701 C C . ASP A 1 101 ? -2.767 7.101 169.267 1.00 40.35 98 ASP A C 1
ATOM 702 O O . ASP A 1 101 ? -2.289 6.273 168.498 1.00 41.82 98 ASP A O 1
ATOM 707 N N . ILE A 1 102 ? -2.182 8.251 169.557 1.00 35.10 99 ILE A N 1
ATOM 708 C CA . ILE A 1 102 ? -0.984 8.709 168.873 1.00 34.13 99 ILE A CA 1
ATOM 709 C C . ILE A 1 102 ? 0.148 7.694 168.972 1.00 36.05 99 ILE A C 1
ATOM 710 O O . ILE A 1 102 ? 1.028 7.670 168.136 1.00 39.27 99 ILE A O 1
ATOM 715 N N . ARG A 1 103 ? 0.142 6.870 170.015 1.00 36.71 100 ARG A N 1
ATOM 716 C CA . ARG A 1 103 ? 1.203 5.880 170.182 1.00 40.08 100 ARG A CA 1
ATOM 717 C C . ARG A 1 103 ? 1.017 4.684 169.208 1.00 31.75 100 ARG A C 1
ATOM 718 O O . ARG A 1 103 ? 1.964 4.247 168.597 1.00 31.68 100 ARG A O 1
ATOM 726 N N A GLU A 1 104 ? -0.213 4.195 169.087 0.52 33.03 101 GLU A N 1
ATOM 727 N N B GLU A 1 104 ? -0.196 4.176 169.060 0.48 33.07 101 GLU A N 1
ATOM 728 C CA A GLU A 1 104 ? -0.587 3.250 168.036 0.52 36.80 101 GLU A CA 1
ATOM 729 C CA B GLU A 1 104 ? -0.438 3.220 167.986 0.48 37.16 101 GLU A CA 1
ATOM 730 C C A GLU A 1 104 ? -0.325 3.839 166.627 0.52 35.41 101 GLU A C 1
ATOM 731 C C B GLU A 1 104 ? -0.166 3.888 166.623 0.48 35.18 101 GLU A C 1
ATOM 732 O O A GLU A 1 104 ? 0.199 3.174 165.734 0.52 36.42 101 GLU A O 1
ATOM 733 O O B GLU A 1 104 ? 0.505 3.331 165.757 0.48 33.75 101 GLU A O 1
ATOM 744 N N . ALA A 1 105 ? -0.648 5.103 166.448 1.00 33.65 102 ALA A N 1
ATOM 745 C CA . ALA A 1 105 ? -0.547 5.707 165.156 1.00 33.08 102 ALA A CA 1
ATOM 746 C C . ALA A 1 105 ? 0.926 5.775 164.750 1.00 34.15 102 ALA A C 1
ATOM 747 O O . ALA A 1 105 ? 1.305 5.414 163.614 1.00 36.61 102 ALA A O 1
ATOM 749 N N . ALA A 1 106 ? 1.771 6.166 165.688 1.00 28.02 103 ALA A N 1
ATOM 750 C CA . ALA A 1 106 ? 3.217 6.158 165.453 1.00 27.24 103 ALA A CA 1
ATOM 751 C C . ALA A 1 106 ? 3.771 4.780 165.057 1.00 32.43 103 ALA A C 1
ATOM 752 O O . ALA A 1 106 ? 4.560 4.675 164.120 1.00 37.10 103 ALA A O 1
ATOM 754 N N . GLY A 1 107 ? 3.357 3.724 165.755 1.00 30.40 104 GLY A N 1
ATOM 755 C CA . GLY A 1 107 ? 3.745 2.365 165.366 1.00 35.33 104 GLY A CA 1
ATOM 756 C C . GLY A 1 107 ? 3.327 1.969 163.931 1.00 36.49 104 GLY A C 1
ATOM 757 O O . GLY A 1 107 ? 4.123 1.400 163.171 1.00 39.49 104 GLY A O 1
ATOM 758 N N . LEU A 1 108 ? 2.081 2.273 163.575 1.00 33.65 105 LEU A N 1
ATOM 759 C CA . LEU A 1 108 ? 1.581 2.125 162.198 1.00 35.02 105 LEU A CA 1
ATOM 760 C C . LEU A 1 108 ? 2.425 2.916 161.207 1.00 36.09 105 LEU A C 1
ATOM 761 O O . LEU A 1 108 ? 2.794 2.407 160.178 1.00 43.99 105 LEU A O 1
ATOM 766 N N . ALA A 1 109 ? 2.759 4.156 161.526 1.00 35.37 106 ALA A N 1
ATOM 767 C CA . ALA A 1 109 ? 3.615 4.915 160.641 1.00 27.67 106 ALA A CA 1
ATOM 768 C C . ALA A 1 109 ? 4.941 4.222 160.336 1.00 33.88 106 ALA A C 1
ATOM 769 O O . ALA A 1 109 ? 5.405 4.239 159.201 1.00 41.85 106 ALA A O 1
ATOM 771 N N . ARG A 1 110 ? 5.561 3.650 161.361 1.00 32.75 107 ARG A N 1
ATOM 772 C CA . ARG A 1 110 ? 6.863 3.003 161.239 1.00 33.71 107 ARG A CA 1
ATOM 773 C C . ARG A 1 110 ? 6.774 1.816 160.301 1.00 35.45 107 ARG A C 1
ATOM 774 O O . ARG A 1 110 ? 7.639 1.606 159.462 1.00 37.46 107 ARG A O 1
ATOM 782 N N . ARG A 1 111 ? 5.713 1.043 160.481 1.00 30.72 108 ARG A N 1
ATOM 783 C CA . ARG A 1 111 ? 5.424 -0.136 159.685 1.00 36.95 108 ARG A CA 1
ATOM 784 C C . ARG A 1 111 ? 5.236 0.272 158.217 1.00 41.79 108 ARG A C 1
ATOM 785 O O . ARG A 1 111 ? 5.830 -0.310 157.310 1.00 48.38 108 ARG A O 1
ATOM 793 N N . HIS A 1 112 ? 4.417 1.293 157.998 1.00 34.89 109 HIS A N 1
ATOM 794 C CA . HIS A 1 112 ? 4.184 1.802 156.667 1.00 39.06 109 HIS A CA 1
ATOM 795 C C . HIS A 1 112 ? 5.482 2.262 156.009 1.00 36.50 109 HIS A C 1
ATOM 796 O O . HIS A 1 112 ? 5.760 1.897 154.891 1.00 47.21 109 HIS A O 1
ATOM 803 N N . LEU A 1 113 ? 6.292 3.045 156.700 1.00 29.50 110 LEU A N 1
ATOM 804 C CA . LEU A 1 113 ? 7.528 3.501 156.081 1.00 37.59 110 LEU A CA 1
ATOM 805 C C . LEU A 1 113 ? 8.522 2.384 155.809 1.00 48.45 110 LEU A C 1
ATOM 806 O O . LEU A 1 113 ? 9.363 2.485 154.899 1.00 45.61 110 LEU A O 1
ATOM 811 N N . ASP A 1 114 ? 8.425 1.318 156.597 1.00 46.19 111 ASP A N 1
ATOM 812 C CA . ASP A 1 114 ? 9.314 0.194 156.429 1.00 46.84 111 ASP A CA 1
ATOM 813 C C . ASP A 1 114 ? 8.792 -0.727 155.350 1.00 46.80 111 ASP A C 1
ATOM 814 O O . ASP A 1 114 ? 9.581 -1.358 154.663 1.00 55.99 111 ASP A O 1
ATOM 819 N N . ASP A 1 115 ? 7.470 -0.817 155.209 1.00 46.68 112 ASP A N 1
ATOM 820 C CA . ASP A 1 115 ? 6.863 -1.762 154.264 1.00 50.88 112 ASP A CA 1
ATOM 821 C C . ASP A 1 115 ? 6.696 -1.227 152.828 1.00 49.66 112 ASP A C 1
ATOM 822 O O . ASP A 1 115 ? 6.432 -2.001 151.931 1.00 57.29 112 ASP A O 1
ATOM 827 N N . THR A 1 116 ? 6.827 0.080 152.622 1.00 45.29 113 THR A N 1
ATOM 828 C CA . THR A 1 116 ? 6.711 0.671 151.287 1.00 59.21 113 THR A CA 1
ATOM 829 C C . THR A 1 116 ? 8.008 1.374 150.907 1.00 68.76 113 THR A C 1
ATOM 830 O O . THR A 1 116 ? 8.694 1.954 151.746 1.00 61.17 113 THR A O 1
ATOM 834 N N . GLU A 1 117 ? 8.335 1.326 149.625 1.00 80.59 114 GLU A N 1
ATOM 835 C CA . GLU A 1 117 ? 9.522 1.995 149.121 1.00 80.90 114 GLU A CA 1
ATOM 836 C C . GLU A 1 117 ? 9.422 3.497 149.339 1.00 66.73 114 GLU A C 1
ATOM 837 O O . GLU A 1 117 ? 10.300 4.130 149.926 1.00 64.62 114 GLU A O 1
ATOM 843 N N . ALA A 1 118 ? 8.318 4.066 148.881 1.00 63.47 115 ALA A N 1
ATOM 844 C CA . ALA A 1 118 ? 8.168 5.513 148.896 1.00 63.06 115 ALA A CA 1
ATOM 845 C C . ALA A 1 118 ? 6.844 5.969 149.520 1.00 61.54 115 ALA A C 1
ATOM 846 O O . ALA A 1 118 ? 6.257 6.958 149.090 1.00 60.29 115 ALA A O 1
ATOM 848 N N . GLY A 1 119 ? 6.384 5.242 150.535 1.00 55.09 116 GLY A N 1
ATOM 849 C CA . GLY A 1 119 ? 5.252 5.673 151.331 1.00 45.14 116 GLY A CA 1
ATOM 850 C C . GLY A 1 119 ? 5.533 7.014 151.997 1.00 40.53 116 GLY A C 1
ATOM 851 O O . GLY A 1 119 ? 6.669 7.392 152.227 1.00 35.74 116 GLY A O 1
ATOM 852 N N . VAL A 1 120 ? 4.478 7.760 152.264 1.00 36.36 117 VAL A N 1
ATOM 853 C CA . VAL A 1 120 ? 4.618 9.052 152.866 1.00 27.62 117 VAL A CA 1
ATOM 854 C C . VAL A 1 120 ? 3.576 9.128 153.929 1.00 26.52 117 VAL A C 1
ATOM 855 O O . VAL A 1 120 ? 2.415 8.763 153.715 1.00 34.37 117 VAL A O 1
ATOM 859 N N . VAL A 1 121 ? 3.989 9.605 155.092 1.00 31.08 118 VAL A N 1
ATOM 860 C CA . VAL A 1 121 ? 3.078 9.652 156.211 1.00 34.11 118 VAL A CA 1
ATOM 861 C C . VAL A 1 121 ? 2.804 11.087 156.536 1.00 27.94 118 VAL A C 1
ATOM 862 O O . VAL A 1 121 ? 3.713 11.921 156.553 1.00 28.87 118 VAL A O 1
ATOM 866 N N . ALA A 1 122 ? 1.545 11.380 156.807 1.00 24.80 119 ALA A N 1
ATOM 867 C CA . ALA A 1 122 ? 1.219 12.713 157.255 1.00 27.41 119 ALA A CA 1
ATOM 868 C C . ALA A 1 122 ? 0.401 12.680 158.505 1.00 30.66 119 ALA A C 1
ATOM 869 O O . ALA A 1 122 ? -0.485 11.818 158.692 1.00 25.13 119 ALA A O 1
ATOM 871 N N . ILE A 1 123 ? 0.719 13.649 159.356 1.00 35.45 120 ILE A N 1
ATOM 872 C CA . ILE A 1 123 ? -0.103 14.018 160.488 1.00 27.79 120 ILE A CA 1
ATOM 873 C C . ILE A 1 123 ? -0.826 15.297 160.170 1.00 25.52 120 ILE A C 1
ATOM 874 O O . ILE A 1 123 ? -0.199 16.281 159.815 1.00 29.71 120 ILE A O 1
ATOM 879 N N . VAL A 1 124 ? -2.141 15.281 160.322 1.00 26.44 121 VAL A N 1
ATOM 880 C CA . VAL A 1 124 ? -3.000 16.416 159.991 1.00 27.57 121 VAL A CA 1
ATOM 881 C C . VAL A 1 124 ? -3.683 17.066 161.194 1.00 33.89 121 VAL A C 1
ATOM 882 O O . VAL A 1 124 ? -4.507 16.441 161.863 1.00 34.05 121 VAL A O 1
ATOM 886 N N . LEU A 1 125 ? -3.373 18.331 161.444 1.00 37.54 122 LEU A N 1
ATOM 887 C CA . LEU A 1 125 ? -3.968 19.086 162.562 1.00 42.88 122 LEU A CA 1
ATOM 888 C C . LEU A 1 125 ? -4.850 20.258 162.168 1.00 38.98 122 LEU A C 1
ATOM 889 O O . LEU A 1 125 ? -4.490 21.052 161.294 1.00 38.26 122 LEU A O 1
ATOM 894 N N . GLY A 1 126 ? -5.963 20.404 162.871 1.00 40.08 123 GLY A N 1
ATOM 895 C CA . GLY A 1 126 ? -6.766 21.617 162.805 1.00 43.61 123 GLY A CA 1
ATOM 896 C C . GLY A 1 126 ? -6.267 22.651 163.797 1.00 52.60 123 GLY A C 1
ATOM 897 O O . GLY A 1 126 ? -5.175 22.527 164.307 1.00 59.42 123 GLY A O 1
ATOM 898 N N . THR A 1 127 ? -7.045 23.684 164.070 1.00 65.50 124 THR A N 1
ATOM 899 C CA . THR A 1 127 ? -6.708 24.567 165.182 1.00 78.70 124 THR A CA 1
ATOM 900 C C . THR A 1 127 ? -7.912 24.661 166.112 1.00 85.15 124 THR A C 1
ATOM 901 O O . THR A 1 127 ? -9.014 24.248 165.735 1.00 87.26 124 THR A O 1
ATOM 905 N N . GLU A 1 128 ? -7.693 25.189 167.318 1.00 92.38 125 GLU A N 1
ATOM 906 C CA . GLU A 1 128 ? -8.707 25.199 168.390 1.00 102.14 125 GLU A CA 1
ATOM 907 C C . GLU A 1 128 ? -10.102 25.542 167.863 1.00 99.44 125 GLU A C 1
ATOM 908 O O . GLU A 1 128 ? -11.090 24.847 168.146 1.00 90.85 125 GLU A O 1
ATOM 914 N N . ARG A 1 129 ? -10.152 26.624 167.090 1.00 105.05 126 ARG A N 1
ATOM 915 C CA . ARG A 1 129 ? -11.346 27.027 166.360 1.00 108.61 126 ARG A CA 1
ATOM 916 C C . ARG A 1 129 ? -11.670 26.077 165.195 1.00 97.06 126 ARG A C 1
ATOM 917 O O . ARG A 1 129 ? -10.809 25.770 164.351 1.00 86.67 126 ARG A O 1
ATOM 925 N N . GLY A 1 131 ? -11.323 22.874 165.044 1.00 102.95 128 GLY A N 1
ATOM 926 C CA . GLY A 1 131 ? -10.894 21.538 164.685 1.00 97.13 128 GLY A CA 1
ATOM 927 C C . GLY A 1 131 ? -10.885 21.299 163.189 1.00 96.10 128 GLY A C 1
ATOM 928 O O . GLY A 1 131 ? -10.811 22.230 162.394 1.00 94.91 128 GLY A O 1
ATOM 929 N N . LEU A 1 132 ? -10.949 20.031 162.811 1.00 88.08 129 LEU A N 1
ATOM 930 C CA . LEU A 1 132 ? -10.935 19.640 161.416 1.00 76.91 129 LEU A CA 1
ATOM 931 C C . LEU A 1 132 ? -12.360 19.403 160.983 1.00 70.28 129 LEU A C 1
ATOM 932 O O . LEU A 1 132 ? -13.150 18.841 161.734 1.00 62.42 129 LEU A O 1
ATOM 937 N N . THR A 1 133 ? -12.706 19.825 159.775 1.00 66.67 130 THR A N 1
ATOM 938 C CA . THR A 1 133 ? -14.096 19.661 159.353 1.00 68.34 130 THR A CA 1
ATOM 939 C C . THR A 1 133 ? -14.322 18.184 159.130 1.00 69.03 130 THR A C 1
ATOM 940 O O . THR A 1 133 ? -13.354 17.422 158.982 1.00 72.97 130 THR A O 1
ATOM 944 N N . ASN A 1 134 ? -15.583 17.765 159.125 1.00 68.41 131 ASN A N 1
ATOM 945 C CA . ASN A 1 134 ? -15.868 16.349 158.945 1.00 70.29 131 ASN A CA 1
ATOM 946 C C . ASN A 1 134 ? -15.307 15.879 157.607 1.00 68.63 131 ASN A C 1
ATOM 947 O O . ASN A 1 134 ? -14.741 14.782 157.494 1.00 71.08 131 ASN A O 1
ATOM 952 N N . ALA A 1 135 ? -15.420 16.752 156.615 1.00 57.28 132 ALA A N 1
ATOM 953 C CA . ALA A 1 135 ? -14.938 16.477 155.274 1.00 52.54 132 ALA A CA 1
ATOM 954 C C . ALA A 1 135 ? -13.420 16.411 155.200 1.00 46.55 132 ALA A C 1
ATOM 955 O O . ALA A 1 135 ? -12.873 15.679 154.393 1.00 50.88 132 ALA A O 1
ATOM 957 N N . GLN A 1 136 ? -12.731 17.191 156.020 1.00 48.03 133 GLN A N 1
ATOM 958 C CA . GLN A 1 136 ? -11.281 17.119 156.056 1.00 49.51 133 GLN A CA 1
ATOM 959 C C . GLN A 1 136 ? -10.854 15.785 156.679 1.00 54.51 133 GLN A C 1
ATOM 960 O O . GLN A 1 136 ? -10.004 15.049 156.151 1.00 49.71 133 GLN A O 1
ATOM 966 N N . ILE A 1 137 ? -11.491 15.457 157.790 1.00 54.33 134 ILE A N 1
ATOM 967 C CA . ILE A 1 137 ? -11.278 14.173 158.422 1.00 53.09 134 ILE A CA 1
ATOM 968 C C . ILE A 1 137 ? -11.546 13.000 157.484 1.00 49.55 134 ILE A C 1
ATOM 969 O O . ILE A 1 137 ? -10.752 12.067 157.423 1.00 47.02 134 ILE A O 1
ATOM 974 N N . GLU A 1 138 ? -12.634 13.053 156.728 1.00 54.11 135 GLU A N 1
ATOM 975 C CA . GLU A 1 138 ? -12.942 11.955 155.798 1.00 58.77 135 GLU A CA 1
ATOM 976 C C . GLU A 1 138 ? -11.848 11.725 154.755 1.00 54.80 135 GLU A C 1
ATOM 977 O O . GLU A 1 138 ? -11.723 10.623 154.226 1.00 55.05 135 GLU A O 1
ATOM 983 N N . LEU A 1 139 ? -11.049 12.757 154.484 1.00 48.59 136 LEU A N 1
ATOM 984 C CA . LEU A 1 139 ? -9.953 12.653 153.529 1.00 45.06 136 LEU A CA 1
ATOM 985 C C . LEU A 1 139 ? -8.744 11.877 154.062 1.00 46.30 136 LEU A C 1
ATOM 986 O O . LEU A 1 139 ? -7.859 11.510 153.303 1.00 52.49 136 LEU A O 1
ATOM 991 N N . CYS A 1 140 ? -8.691 11.637 155.363 1.00 45.58 137 CYS A N 1
ATOM 992 C CA . CYS A 1 140 ? -7.522 10.945 155.948 1.00 47.74 137 CYS A CA 1
ATOM 993 C C . CYS A 1 140 ? -7.739 9.443 156.074 1.00 47.23 137 CYS A C 1
ATOM 994 O O . CYS A 1 140 ? -8.867 8.966 156.042 1.00 51.21 137 CYS A O 1
ATOM 997 N N . HIS A 1 141 ? -6.663 8.687 156.212 1.00 46.84 138 HIS A N 1
ATOM 998 C CA . HIS A 1 141 ? -6.818 7.238 156.317 1.00 50.94 138 HIS A CA 1
ATOM 999 C C . HIS A 1 141 ? -7.322 6.851 157.688 1.00 53.35 138 HIS A C 1
ATOM 1000 O O . HIS A 1 141 ? -8.191 5.991 157.815 1.00 58.01 138 HIS A O 1
ATOM 1007 N N . ARG A 1 142 ? -6.808 7.527 158.709 1.00 50.87 139 ARG A N 1
ATOM 1008 C CA . ARG A 1 142 ? -7.165 7.216 160.086 1.00 52.61 139 ARG A CA 1
ATOM 1009 C C . ARG A 1 142 ? -7.364 8.456 160.918 1.00 49.47 139 ARG A C 1
ATOM 1010 O O . ARG A 1 142 ? -6.845 9.544 160.575 1.00 39.34 139 ARG A O 1
ATOM 1018 N N . ILE A 1 143 ? -8.117 8.274 162.005 1.00 45.32 140 ILE A N 1
ATOM 1019 C CA . ILE A 1 143 ? -8.235 9.260 163.065 1.00 48.50 140 ILE A CA 1
ATOM 1020 C C . ILE A 1 143 ? -7.336 8.792 164.177 1.00 56.22 140 ILE A C 1
ATOM 1021 O O . ILE A 1 143 ? -7.304 7.602 164.511 1.00 68.01 140 ILE A O 1
ATOM 1026 N N . CYS A 1 144 ? -6.599 9.708 164.773 1.00 53.94 141 CYS A N 1
ATOM 1027 C CA . CYS A 1 144 ? -5.955 9.364 166.023 1.00 56.69 141 CYS A CA 1
ATOM 1028 C C . CYS A 1 144 ? -6.159 10.508 167.014 1.00 54.57 141 CYS A C 1
ATOM 1029 O O . CYS A 1 144 ? -6.592 11.586 166.631 1.00 54.26 141 CYS A O 1
ATOM 1032 N N . HIS A 1 145 ? -5.920 10.252 168.289 1.00 47.84 142 HIS A N 1
ATOM 1033 C CA . HIS A 1 145 ? -6.143 11.281 169.296 1.00 55.26 142 HIS A CA 1
ATOM 1034 C C . HIS A 1 145 ? -5.050 11.283 170.349 1.00 50.76 142 HIS A C 1
ATOM 1035 O O . HIS A 1 145 ? -4.315 10.303 170.525 1.00 44.31 142 HIS A O 1
ATOM 1042 N N . ILE A 1 146 ? -4.923 12.414 171.020 1.00 47.90 143 ILE A N 1
ATOM 1043 C CA . ILE A 1 146 ? -3.982 12.523 172.119 1.00 42.72 143 ILE A CA 1
ATOM 1044 C C . ILE A 1 146 ? -4.866 12.540 173.344 1.00 44.44 143 ILE A C 1
ATOM 1045 O O . ILE A 1 146 ? -5.628 13.492 173.539 1.00 44.38 143 ILE A O 1
ATOM 1050 N N . PRO A 1 147 ? -4.832 11.446 174.130 1.00 42.70 144 PRO A N 1
ATOM 1051 C CA . PRO A 1 147 ? -5.671 11.292 175.328 1.00 46.83 144 PRO A CA 1
ATOM 1052 C C . PRO A 1 147 ? -5.096 12.109 176.491 1.00 57.22 144 PRO A C 1
ATOM 1053 O O . PRO A 1 147 ? -4.484 11.518 177.377 1.00 58.74 144 PRO A O 1
ATOM 1057 N N . ALA A 1 148 ? -5.280 13.430 176.471 1.00 56.70 145 ALA A N 1
ATOM 1058 C CA . ALA A 1 148 ? -4.761 14.306 177.513 1.00 56.77 145 ALA A CA 1
ATOM 1059 C C . ALA A 1 148 ? -5.830 14.543 178.541 1.00 59.86 145 ALA A C 1
ATOM 1060 O O . ALA A 1 148 ? -6.973 14.160 178.339 1.00 73.95 145 ALA A O 1
ATOM 1062 N N . ASN A 1 149 ? -5.459 15.176 179.649 1.00 60.43 146 ASN A N 1
ATOM 1063 C CA . ASN A 1 149 ? -6.405 15.463 180.721 1.00 65.25 146 ASN A CA 1
ATOM 1064 C C . ASN A 1 149 ? -7.750 15.946 180.189 1.00 70.98 146 ASN A C 1
ATOM 1065 O O . ASN A 1 149 ? -7.810 16.821 179.326 1.00 75.81 146 ASN A O 1
ATOM 1070 N N . PRO A 1 150 ? -8.828 15.369 180.712 1.00 86.07 147 PRO A N 1
ATOM 1071 C CA . PRO A 1 150 ? -10.182 15.742 180.290 1.00 90.80 147 PRO A CA 1
ATOM 1072 C C . PRO A 1 150 ? -10.487 17.205 180.595 1.00 97.98 147 PRO A C 1
ATOM 1073 O O . PRO A 1 150 ? -10.983 17.925 179.729 1.00 100.69 147 PRO A O 1
ATOM 1077 N N . GLN A 1 151 ? -10.190 17.633 181.818 1.00 104.56 148 GLN A N 1
ATOM 1078 C CA . GLN A 1 151 ? -10.434 19.011 182.228 1.00 112.92 148 GLN A CA 1
ATOM 1079 C C . GLN A 1 151 ? -9.492 19.973 181.511 1.00 122.12 148 GLN A C 1
ATOM 1080 O O . GLN A 1 151 ? -9.692 21.187 181.538 1.00 121.79 148 GLN A O 1
ATOM 1086 N N . TYR A 1 152 ? -8.466 19.421 180.872 1.00 133.34 149 TYR A N 1
ATOM 1087 C CA . TYR A 1 152 ? -7.491 20.228 180.148 1.00 142.27 149 TYR A CA 1
ATOM 1088 C C . TYR A 1 152 ? -6.991 19.502 178.903 1.00 148.18 149 TYR A C 1
ATOM 1089 O O . TYR A 1 152 ? -5.789 19.308 178.727 1.00 149.75 149 TYR A O 1
ATOM 1098 N N . SER A 1 153 ? -7.923 19.102 178.043 1.00 153.71 150 SER A N 1
ATOM 1099 C CA . SER A 1 153 ? -7.579 18.396 176.815 1.00 156.38 150 SER A CA 1
ATOM 1100 C C . SER A 1 153 ? -7.226 19.372 175.698 1.00 153.52 150 SER A C 1
ATOM 1101 O O . SER A 1 153 ? -6.504 19.025 174.762 1.00 152.26 150 SER A O 1
ATOM 1104 N N . SER A 1 154 ? -7.739 20.594 175.801 1.00 148.91 151 SER A N 1
ATOM 1105 C CA . SER A 1 154 ? -7.479 21.621 174.800 1.00 133.81 151 SER A CA 1
ATOM 1106 C C . SER A 1 154 ? -6.101 22.245 174.995 1.00 119.56 151 SER A C 1
ATOM 1107 O O . SER A 1 154 ? -5.925 23.139 175.823 1.00 120.63 151 SER A O 1
ATOM 1110 N N . LEU A 1 155 ? -5.127 21.768 174.227 1.00 103.51 152 LEU A N 1
ATOM 1111 C CA . LEU A 1 155 ? -3.764 22.278 174.313 1.00 91.52 152 LEU A CA 1
ATOM 1112 C C . LEU A 1 155 ? -3.307 22.860 172.980 1.00 67.25 152 LEU A C 1
ATOM 1113 O O . LEU A 1 155 ? -3.721 22.399 171.916 1.00 71.17 152 LEU A O 1
ATOM 1118 N N . ASN A 1 156 ? -2.452 23.876 173.045 1.00 54.92 153 ASN A N 1
ATOM 1119 C CA . ASN A 1 156 ? -1.938 24.523 171.844 1.00 60.38 153 ASN A CA 1
ATOM 1120 C C . ASN A 1 156 ? -1.640 23.522 170.733 1.00 70.24 153 ASN A C 1
ATOM 1121 O O . ASN A 1 156 ? -1.174 22.413 170.992 1.00 72.86 153 ASN A O 1
ATOM 1126 N N . VAL A 1 157 ? -1.911 23.922 169.495 1.00 60.28 154 VAL A N 1
ATOM 1127 C CA . VAL A 1 157 ? -1.674 23.069 168.352 1.00 51.47 154 VAL A CA 1
ATOM 1128 C C . VAL A 1 157 ? -0.187 22.785 168.241 1.00 49.40 154 VAL A C 1
ATOM 1129 O O . VAL A 1 157 ? 0.224 21.724 167.804 1.00 48.58 154 VAL A O 1
ATOM 1133 N N . ALA A 1 158 ? 0.652 23.713 168.658 1.00 52.58 155 ALA A N 1
ATOM 1134 C CA . ALA A 1 158 ? 2.076 23.427 168.545 1.00 54.79 155 ALA A CA 1
ATOM 1135 C C . ALA A 1 158 ? 2.493 22.367 169.588 1.00 58.40 155 ALA A C 1
ATOM 1136 O O . ALA A 1 158 ? 3.471 21.648 169.402 1.00 49.43 155 ALA A O 1
ATOM 1138 N N . GLN A 1 159 ? 1.744 22.290 170.687 1.00 59.22 156 GLN A N 1
ATOM 1139 C CA . GLN A 1 159 ? 1.989 21.298 171.725 1.00 53.73 156 GLN A CA 1
ATOM 1140 C C . GLN A 1 159 ? 1.501 19.935 171.256 1.00 48.01 156 GLN A C 1
ATOM 1141 O O . GLN A 1 159 ? 2.255 18.959 171.288 1.00 38.84 156 GLN A O 1
ATOM 1147 N N . ALA A 1 160 ? 0.274 19.889 170.735 1.00 40.59 157 ALA A N 1
ATOM 1148 C CA . ALA A 1 160 ? -0.180 18.713 170.029 1.00 39.50 157 ALA A CA 1
ATOM 1149 C C . ALA A 1 160 ? 0.903 18.247 169.054 1.00 35.63 157 ALA A C 1
ATOM 1150 O O . ALA A 1 160 ? 1.285 17.077 169.058 1.00 32.96 157 ALA A O 1
ATOM 1152 N N . LEU A 1 161 ? 1.433 19.175 168.266 1.00 38.05 158 LEU A N 1
ATOM 1153 C CA . LEU A 1 161 ? 2.461 18.833 167.283 1.00 40.87 158 LEU A CA 1
ATOM 1154 C C . LEU A 1 161 ? 3.727 18.259 167.912 1.00 41.47 158 LEU A C 1
ATOM 1155 O O . LEU A 1 161 ? 4.312 17.286 167.405 1.00 37.22 158 LEU A O 1
ATOM 1160 N N . GLN A 1 162 ? 4.187 18.873 168.987 1.00 37.58 159 GLN A N 1
ATOM 1161 C CA . GLN A 1 162 ? 5.389 18.356 169.606 1.00 54.69 159 GLN A CA 1
ATOM 1162 C C . GLN A 1 162 ? 5.171 16.895 170.102 1.00 32.14 159 GLN A C 1
ATOM 1163 O O . GLN A 1 162 ? 6.015 16.009 169.874 1.00 29.48 159 GLN A O 1
ATOM 1169 N N . LEU A 1 163 ? 4.038 16.651 170.769 1.00 26.77 160 LEU A N 1
ATOM 1170 C CA . LEU A 1 163 ? 3.737 15.302 171.200 1.00 32.27 160 LEU A CA 1
ATOM 1171 C C . LEU A 1 163 ? 3.756 14.347 169.992 1.00 26.33 160 LEU A C 1
ATOM 1172 O O . LEU A 1 163 ? 4.398 13.324 170.042 1.00 30.76 160 LEU A O 1
ATOM 1177 N N . ALA A 1 164 ? 3.039 14.676 168.929 1.00 28.12 161 ALA A N 1
ATOM 1178 C CA . ALA A 1 164 ? 2.995 13.804 167.745 1.00 30.76 161 ALA A CA 1
ATOM 1179 C C . ALA A 1 164 ? 4.374 13.525 167.161 1.00 23.73 161 ALA A C 1
ATOM 1180 O O . ALA A 1 164 ? 4.742 12.390 166.833 1.00 29.52 161 ALA A O 1
ATOM 1182 N N . ALA A 1 165 ? 5.152 14.589 167.048 1.00 26.72 162 ALA A N 1
ATOM 1183 C CA . ALA A 1 165 ? 6.465 14.479 166.496 1.00 24.05 162 ALA A CA 1
ATOM 1184 C C . ALA A 1 165 ? 7.389 13.704 167.439 1.00 25.72 162 ALA A C 1
ATOM 1185 O O . ALA A 1 165 ? 8.284 13.004 166.981 1.00 26.48 162 ALA A O 1
ATOM 1187 N N . TRP A 1 166 ? 7.186 13.834 168.751 1.00 25.64 163 TRP A N 1
ATOM 1188 C CA . TRP A 1 166 ? 7.975 13.027 169.688 1.00 17.12 163 TRP A CA 1
ATOM 1189 C C . TRP A 1 166 ? 7.627 11.525 169.501 1.00 18.97 163 TRP A C 1
ATOM 1190 O O . TRP A 1 166 ? 8.503 10.691 169.295 1.00 22.48 163 TRP A O 1
ATOM 1201 N N . GLU A 1 167 ? 6.350 11.186 169.508 1.00 22.13 164 GLU A N 1
ATOM 1202 C CA . GLU A 1 167 ? 5.915 9.790 169.252 1.00 20.61 164 GLU A CA 1
ATOM 1203 C C . GLU A 1 167 ? 6.461 9.194 167.963 1.00 27.07 164 GLU A C 1
ATOM 1204 O O . GLU A 1 167 ? 6.957 8.055 167.919 1.00 29.19 164 GLU A O 1
ATOM 1210 N N . LEU A 1 168 ? 6.397 9.997 166.908 1.00 32.44 165 LEU A N 1
ATOM 1211 C CA . LEU A 1 168 ? 6.899 9.590 165.627 1.00 23.22 165 LEU A CA 1
ATOM 1212 C C . LEU A 1 168 ? 8.390 9.419 165.648 1.00 23.62 165 LEU A C 1
ATOM 1213 O O . LEU A 1 168 ? 8.923 8.463 165.135 1.00 26.43 165 LEU A O 1
ATOM 1218 N N . ARG A 1 169 ? 9.084 10.358 166.240 1.00 22.54 166 ARG A N 1
ATOM 1219 C CA . ARG A 1 169 ? 10.517 10.188 166.349 1.00 28.63 166 ARG A CA 1
ATOM 1220 C C . ARG A 1 169 ? 10.868 8.889 167.083 1.00 33.56 166 ARG A C 1
ATOM 1221 O O . ARG A 1 169 ? 11.699 8.086 166.649 1.00 31.47 166 ARG A O 1
ATOM 1229 N N . TYR A 1 170 ? 10.225 8.683 168.212 1.00 30.58 167 TYR A N 1
ATOM 1230 C CA . TYR A 1 170 ? 10.571 7.524 169.002 1.00 36.43 167 TYR A CA 1
ATOM 1231 C C . TYR A 1 170 ? 10.311 6.264 168.190 1.00 27.42 167 TYR A C 1
ATOM 1232 O O . TYR A 1 170 ? 11.069 5.296 168.247 1.00 31.10 167 TYR A O 1
ATOM 1241 N N . ALA A 1 171 ? 9.202 6.263 167.482 1.00 21.27 168 ALA A N 1
ATOM 1242 C CA . ALA A 1 171 ? 8.831 5.053 166.762 1.00 26.22 168 ALA A CA 1
ATOM 1243 C C . ALA A 1 171 ? 9.760 4.816 165.531 1.00 37.38 168 ALA A C 1
ATOM 1244 O O . ALA A 1 171 ? 9.962 3.691 165.111 1.00 38.77 168 ALA A O 1
ATOM 1246 N N . LEU A 1 172 ? 10.414 5.869 165.051 1.00 29.80 169 LEU A N 1
ATOM 1247 C CA . LEU A 1 172 ? 11.265 5.751 163.890 1.00 32.95 169 LEU A CA 1
ATOM 1248 C C . LEU A 1 172 ? 12.726 5.475 164.214 1.00 42.06 169 LEU A C 1
ATOM 1249 O O . LEU A 1 172 ? 13.466 4.934 163.391 1.00 45.78 169 LEU A O 1
ATOM 1254 N N . LEU A 1 173 ? 13.161 5.846 165.408 1.00 48.27 170 LEU A N 1
ATOM 1255 C CA . LEU A 1 173 ? 14.564 5.671 165.758 1.00 50.23 170 LEU A CA 1
ATOM 1256 C C . LEU A 1 173 ? 15.025 4.203 165.746 1.00 57.26 170 LEU A C 1
ATOM 1257 O O . LEU A 1 173 ? 14.252 3.294 166.049 1.00 59.53 170 LEU A O 1
ATOM 1262 N N . SER B 1 1 ? -2.321 47.606 132.922 1.00 116.04 -2 SER B N 1
ATOM 1263 C CA . SER B 1 1 ? -2.711 48.199 134.197 1.00 120.68 -2 SER B CA 1
ATOM 1264 C C . SER B 1 1 ? -4.213 48.435 134.275 1.00 126.80 -2 SER B C 1
ATOM 1265 O O . SER B 1 1 ? -4.770 48.534 135.366 1.00 126.00 -2 SER B O 1
ATOM 1268 N N . ASN B 1 2 ? -5.013 48.750 133.105 1.00 128.25 -1 ASN B N 1
ATOM 1269 C CA . ASN B 1 2 ? -6.416 49.151 133.102 1.00 122.46 -1 ASN B CA 1
ATOM 1270 C C . ASN B 1 2 ? -7.403 48.057 133.464 1.00 107.55 -1 ASN B C 1
ATOM 1271 O O . ASN B 1 2 ? -7.013 46.931 133.756 1.00 99.65 -1 ASN B O 1
ATOM 1276 N N . ALA B 1 3 ? -8.686 48.407 133.453 1.00 98.95 0 ALA B N 1
ATOM 1277 C CA . ALA B 1 3 ? -9.720 47.546 134.029 1.00 92.43 0 ALA B CA 1
ATOM 1278 C C . ALA B 1 3 ? -10.066 46.397 133.107 1.00 73.51 0 ALA B C 1
ATOM 1279 O O . ALA B 1 3 ? -10.470 45.331 133.548 1.00 72.87 0 ALA B O 1
ATOM 1289 N N . THR B 1 5 ? -7.851 44.923 131.052 1.00 70.06 2 THR B N 1
ATOM 1290 C CA . THR B 1 5 ? -6.746 44.026 131.297 1.00 65.33 2 THR B CA 1
ATOM 1291 C C . THR B 1 5 ? -7.039 43.179 132.509 1.00 65.29 2 THR B C 1
ATOM 1292 O O . THR B 1 5 ? -6.706 41.994 132.519 1.00 68.85 2 THR B O 1
ATOM 1296 N N A GLN B 1 6 ? -7.667 43.757 133.532 0.57 68.00 3 GLN B N 1
ATOM 1297 N N B GLN B 1 6 ? -7.651 43.783 133.529 0.43 68.10 3 GLN B N 1
ATOM 1298 C CA A GLN B 1 6 ? -7.994 42.969 134.733 0.57 68.02 3 GLN B CA 1
ATOM 1299 C CA B GLN B 1 6 ? -8.040 43.055 134.746 0.43 67.68 3 GLN B CA 1
ATOM 1300 C C A GLN B 1 6 ? -9.127 41.957 134.481 0.57 65.13 3 GLN B C 1
ATOM 1301 C C B GLN B 1 6 ? -9.099 41.978 134.454 0.43 64.82 3 GLN B C 1
ATOM 1302 O O A GLN B 1 6 ? -9.091 40.849 135.022 0.57 61.91 3 GLN B O 1
ATOM 1303 O O B GLN B 1 6 ? -8.996 40.854 134.949 0.43 61.75 3 GLN B O 1
ATOM 1314 N N . ALA B 1 7 ? -10.116 42.339 133.668 1.00 60.72 4 ALA B N 1
ATOM 1315 C CA . ALA B 1 7 ? -11.149 41.392 133.228 1.00 53.07 4 ALA B CA 1
ATOM 1316 C C . ALA B 1 7 ? -10.487 40.136 132.701 1.00 52.67 4 ALA B C 1
ATOM 1317 O O . ALA B 1 7 ? -10.711 39.037 133.219 1.00 61.97 4 ALA B O 1
ATOM 1319 N N . PHE B 1 8 ? -9.654 40.302 131.680 1.00 48.33 5 PHE B N 1
ATOM 1320 C CA . PHE B 1 8 ? -8.938 39.173 131.081 1.00 44.33 5 PHE B CA 1
ATOM 1321 C C . PHE B 1 8 ? -8.100 38.424 132.139 1.00 52.43 5 PHE B C 1
ATOM 1322 O O . PHE B 1 8 ? -7.940 37.204 132.069 1.00 45.57 5 PHE B O 1
ATOM 1330 N N . SER B 1 9 ? -7.588 39.169 133.116 1.00 51.63 6 SER B N 1
ATOM 1331 C CA . SER B 1 9 ? -6.887 38.583 134.269 1.00 58.73 6 SER B CA 1
ATOM 1332 C C . SER B 1 9 ? -7.649 37.569 135.120 1.00 48.59 6 SER B C 1
ATOM 1333 O O . SER B 1 9 ? -7.018 36.712 135.722 1.00 43.31 6 SER B O 1
ATOM 1336 N N . ARG B 1 10 ? -8.978 37.678 135.183 1.00 48.61 7 ARG B N 1
ATOM 1337 C CA . ARG B 1 10 ? -9.808 36.803 136.030 1.00 43.06 7 ARG B CA 1
ATOM 1338 C C . ARG B 1 10 ? -10.387 35.608 135.288 1.00 42.36 7 ARG B C 1
ATOM 1339 O O . ARG B 1 10 ? -11.413 35.045 135.686 1.00 47.83 7 ARG B O 1
ATOM 1347 N N . VAL B 1 11 ? -9.746 35.225 134.194 1.00 42.36 8 VAL B N 1
ATOM 1348 C CA . VAL B 1 11 ? -10.107 33.984 133.509 1.00 42.44 8 VAL B CA 1
ATOM 1349 C C . VAL B 1 11 ? -8.906 33.077 133.453 1.00 38.33 8 VAL B C 1
ATOM 1350 O O . VAL B 1 11 ? -7.819 33.498 133.072 1.00 44.94 8 VAL B O 1
ATOM 1354 N N . ARG B 1 12 ? -9.085 31.821 133.798 1.00 40.31 9 ARG B N 1
ATOM 1355 C CA . ARG B 1 12 ? -7.992 30.878 133.571 1.00 39.47 9 ARG B CA 1
ATOM 1356 C C . ARG B 1 12 ? -8.428 29.594 132.889 1.00 38.13 9 ARG B C 1
ATOM 1357 O O . ARG B 1 12 ? -9.617 29.265 132.831 1.00 37.83 9 ARG B O 1
ATOM 1365 N N . PHE B 1 13 ? -7.427 28.900 132.366 1.00 33.43 10 PHE B N 1
ATOM 1366 C CA . PHE B 1 13 ? -7.600 27.743 131.529 1.00 34.34 10 PHE B CA 1
ATOM 1367 C C . PHE B 1 13 ? -6.824 26.628 132.164 1.00 33.80 10 PHE B C 1
ATOM 1368 O O . PHE B 1 13 ? -5.612 26.702 132.305 1.00 28.91 10 PHE B O 1
ATOM 1376 N N . ILE B 1 14 ? -7.543 25.580 132.527 1.00 27.28 11 ILE B N 1
ATOM 1377 C CA . ILE B 1 14 ? -6.957 24.489 133.227 1.00 29.37 11 ILE B CA 1
ATOM 1378 C C . ILE B 1 14 ? -6.883 23.203 132.403 1.00 29.96 11 ILE B C 1
ATOM 1379 O O . ILE B 1 14 ? -7.910 22.636 132.077 1.00 37.96 11 ILE B O 1
ATOM 1392 N N . THR B 1 16 ? -6.047 19.398 132.349 1.00 21.02 13 THR B N 1
ATOM 1393 C CA . THR B 1 16 ? -5.840 18.275 133.268 1.00 33.97 13 THR B CA 1
ATOM 1394 C C . THR B 1 16 ? -5.1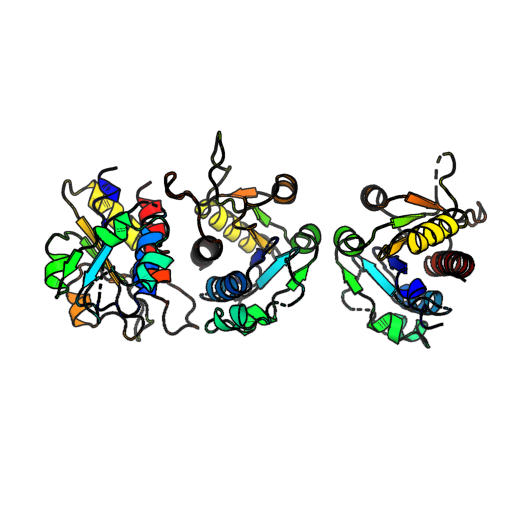07 17.107 132.599 1.00 40.89 13 THR B C 1
ATOM 1395 O O . THR B 1 16 ? -5.388 16.776 131.451 1.00 35.53 13 THR B O 1
ATOM 1399 N N . GLN B 1 17 ? -4.188 16.493 133.350 1.00 38.79 14 GLN B N 1
ATOM 1400 C CA . GLN B 1 17 ? -3.365 15.366 132.894 1.00 40.15 14 GLN B CA 1
ATOM 1401 C C . GLN B 1 17 ? -2.643 15.626 131.587 1.00 39.63 14 GLN B C 1
ATOM 1402 O O . GLN B 1 17 ? -2.511 14.739 130.765 1.00 42.22 14 GLN B O 1
ATOM 1408 N N . PRO B 1 18 ? -2.155 16.849 131.386 1.00 42.10 15 PRO B N 1
ATOM 1409 C CA . PRO B 1 18 ? -1.475 17.001 130.087 1.00 41.86 15 PRO B CA 1
ATOM 1410 C C . PRO B 1 18 ? -0.263 16.062 130.057 1.00 45.90 15 PRO B C 1
ATOM 1411 O O . PRO B 1 18 ? 0.297 15.808 131.133 1.00 45.10 15 PRO B O 1
ATOM 1415 N N . SER B 1 19 ? 0.145 15.585 128.879 1.00 49.59 16 SER B N 1
ATOM 1416 C CA . SER B 1 19 ? 1.304 14.678 128.750 1.00 53.26 16 SER B CA 1
ATOM 1417 C C . SER B 1 19 ? 2.258 15.018 127.605 1.00 59.45 16 SER B C 1
ATOM 1418 O O . SER B 1 19 ? 3.289 14.351 127.454 1.00 59.68 16 SER B O 1
ATOM 1421 N N . HIS B 1 20 ? 1.914 16.027 126.801 1.00 62.10 17 HIS B N 1
ATOM 1422 C CA . HIS B 1 20 ? 2.751 16.450 125.666 1.00 57.63 17 HIS B CA 1
ATOM 1423 C C . HIS B 1 20 ? 3.257 17.847 125.818 1.00 54.09 17 HIS B C 1
ATOM 1424 O O . HIS B 1 20 ? 2.489 18.774 125.644 1.00 52.74 17 HIS B O 1
ATOM 1431 N N . PRO B 1 21 ? 4.555 18.015 126.093 1.00 57.64 18 PRO B N 1
ATOM 1432 C CA . PRO B 1 21 ? 5.015 19.389 126.298 1.00 57.03 18 PRO B CA 1
ATOM 1433 C C . PRO B 1 21 ? 4.602 20.263 125.118 1.00 57.89 18 PRO B C 1
ATOM 1434 O O . PRO B 1 21 ? 4.298 21.445 125.313 1.00 49.98 18 PRO B O 1
ATOM 1438 N N . GLY B 1 22 ? 4.548 19.679 123.919 1.00 57.90 19 GLY B N 1
ATOM 1439 C CA . GLY B 1 22 ? 4.089 20.411 122.749 1.00 52.32 19 GLY B CA 1
ATOM 1440 C C . GLY B 1 22 ? 2.716 21.043 122.925 1.00 46.76 19 GLY B C 1
ATOM 1441 O O . GLY B 1 22 ? 2.537 22.231 122.732 1.00 42.97 19 GLY B O 1
ATOM 1442 N N . ASN B 1 23 ? 1.740 20.226 123.286 1.00 45.47 20 ASN B N 1
ATOM 1443 C CA . ASN B 1 23 ? 0.416 20.700 123.638 1.00 43.13 20 ASN B CA 1
ATOM 1444 C C . ASN B 1 23 ? 0.408 21.877 124.638 1.00 44.45 20 ASN B C 1
ATOM 1445 O O . ASN B 1 23 ? -0.337 22.851 124.477 1.00 47.94 20 ASN B O 1
ATOM 1450 N N . VAL B 1 24 ? 1.232 21.786 125.672 1.00 36.07 21 VAL B N 1
ATOM 1451 C CA . VAL B 1 24 ? 1.326 22.859 126.654 1.00 41.94 21 VAL B CA 1
ATOM 1452 C C . VAL B 1 24 ? 1.839 24.175 126.068 1.00 46.46 21 VAL B C 1
ATOM 1453 O O . VAL B 1 24 ? 1.320 25.251 126.383 1.00 45.57 21 VAL B O 1
ATOM 1457 N N . GLY B 1 25 ? 2.885 24.078 125.249 1.00 48.35 22 GLY B N 1
ATOM 1458 C CA . GLY B 1 25 ? 3.405 25.210 124.500 1.00 44.11 22 GLY B CA 1
ATOM 1459 C C . GLY B 1 25 ? 2.317 25.859 123.682 1.00 40.41 22 GLY B C 1
ATOM 1460 O O . GLY B 1 25 ? 2.064 27.054 123.804 1.00 45.94 22 GLY B O 1
ATOM 1461 N N . SER B 1 26 ? 1.613 25.054 122.902 1.00 37.44 23 SER B N 1
ATOM 1462 C CA . SER B 1 26 ? 0.606 25.584 121.987 1.00 44.67 23 SER B CA 1
ATOM 1463 C C . SER B 1 26 ? -0.513 26.235 122.759 1.00 41.98 23 SER B C 1
ATOM 1464 O O . SER B 1 26 ? -1.015 27.296 122.377 1.00 45.07 23 SER B O 1
ATOM 1467 N N . ALA B 1 27 ? -0.914 25.569 123.831 1.00 32.52 24 ALA B N 1
ATOM 1468 C CA . ALA B 1 27 ? -1.977 26.060 124.693 1.00 38.25 24 ALA B CA 1
ATOM 1469 C C . ALA B 1 27 ? -1.604 27.438 125.205 1.00 37.47 24 ALA B C 1
ATOM 1470 O O . ALA B 1 27 ? -2.447 28.346 125.243 1.00 39.26 24 ALA B O 1
ATOM 1472 N N . ALA B 1 28 ? -0.327 27.616 125.533 1.00 39.51 25 ALA B N 1
ATOM 1473 C CA . ALA B 1 28 ? 0.135 28.898 126.086 1.00 42.29 25 ALA B CA 1
ATOM 1474 C C . ALA B 1 28 ? 0.015 30.015 125.058 1.00 47.66 25 ALA B C 1
ATOM 1475 O O . ALA B 1 28 ? -0.419 31.122 125.394 1.00 43.26 25 ALA B O 1
ATOM 1477 N N . ARG B 1 29 ? 0.392 29.706 123.809 1.00 49.24 26 ARG B N 1
ATOM 1478 C CA . ARG B 1 29 ? 0.381 30.674 122.693 1.00 50.05 26 ARG B CA 1
ATOM 1479 C C . ARG B 1 29 ? -1.049 31.019 122.304 1.00 40.80 26 ARG B C 1
ATOM 1480 O O . ARG B 1 29 ? -1.386 32.166 122.124 1.00 45.10 26 ARG B O 1
ATOM 1488 N N . ALA B 1 30 ? -1.876 29.993 122.203 1.00 41.08 27 ALA B N 1
ATOM 1489 C CA . ALA B 1 30 ? -3.309 30.116 121.960 1.00 43.44 27 ALA B CA 1
ATOM 1490 C C . ALA B 1 30 ? -4.017 31.091 122.857 1.00 44.85 27 ALA B C 1
ATOM 1491 O O . ALA B 1 30 ? -4.665 31.986 122.371 1.00 52.23 27 ALA B O 1
ATOM 1493 N N . ILE B 1 31 ? -3.953 30.891 124.171 1.00 41.34 28 ILE B N 1
ATOM 1494 C CA . ILE B 1 31 ? -4.705 31.783 125.047 1.00 41.66 28 ILE B CA 1
ATOM 1495 C C . ILE B 1 31 ? -4.128 33.185 125.018 1.00 36.91 28 ILE B C 1
ATOM 1496 O O . ILE B 1 31 ? -4.855 34.178 125.221 1.00 42.71 28 ILE B O 1
ATOM 1501 N N . LYS B 1 32 ? -2.827 33.273 124.776 1.00 30.40 29 LYS B N 1
ATOM 1502 C CA . LYS B 1 32 ? -2.201 34.588 124.748 1.00 35.29 29 LYS B CA 1
ATOM 1503 C C . LYS B 1 32 ? -2.622 35.384 123.491 1.00 46.17 29 LYS B C 1
ATOM 1504 O O . LYS B 1 32 ? -2.842 36.600 123.559 1.00 54.04 29 LYS B O 1
ATOM 1510 N N . THR B 1 33 ? -2.778 34.704 122.356 1.00 46.04 30 THR B N 1
ATOM 1511 C CA . THR B 1 33 ? -3.226 35.408 121.141 1.00 48.48 30 THR B CA 1
ATOM 1512 C C . THR B 1 33 ? -4.625 35.972 121.356 1.00 43.40 30 THR B C 1
ATOM 1513 O O . THR B 1 33 ? -5.025 36.935 120.725 1.00 48.48 30 THR B O 1
ATOM 1525 N N . GLY B 1 35 ? -5.491 37.092 124.290 1.00 39.37 32 GLY B N 1
ATOM 1526 C CA . GLY B 1 35 ? -5.340 38.015 125.392 1.00 37.98 32 GLY B CA 1
ATOM 1527 C C . GLY B 1 35 ? -5.297 37.484 126.838 1.00 46.77 32 GLY B C 1
ATOM 1528 O O . GLY B 1 35 ? -5.257 38.266 127.782 1.00 55.18 32 GLY B O 1
ATOM 1529 N N . PHE B 1 36 ? -5.293 36.172 127.038 1.00 43.89 33 PHE B N 1
ATOM 1530 C CA . PHE B 1 36 ? -5.292 35.648 128.400 1.00 45.45 33 PHE B CA 1
ATOM 1531 C C . PHE B 1 36 ? -3.904 35.207 128.793 1.00 50.14 33 PHE B C 1
ATOM 1532 O O . PHE B 1 36 ? -3.102 34.831 127.959 1.00 50.45 33 PHE B O 1
ATOM 1540 N N . GLY B 1 37 ? -3.613 35.237 130.081 1.00 57.22 34 GLY B N 1
ATOM 1541 C CA . GLY B 1 37 ? -2.267 34.933 130.514 1.00 50.53 34 GLY B CA 1
ATOM 1542 C C . GLY B 1 37 ? -2.148 33.848 131.555 1.00 50.15 34 GLY B C 1
ATOM 1543 O O . GLY B 1 37 ? -1.022 33.503 131.921 1.00 56.88 34 GLY B O 1
ATOM 1544 N N . GLU B 1 38 ? -3.278 33.317 132.033 1.00 49.11 35 GLU B N 1
ATOM 1545 C CA . GLU B 1 38 ? -3.280 32.300 133.110 1.00 39.73 35 GLU B CA 1
ATOM 1546 C C . GLU B 1 38 ? -3.567 30.884 132.635 1.00 38.08 35 GLU B C 1
ATOM 1547 O O . GLU B 1 38 ? -4.717 30.493 132.408 1.00 37.03 35 GLU B O 1
ATOM 1553 N N . LEU B 1 39 ? -2.495 30.114 132.492 1.00 35.68 36 LEU B N 1
ATOM 1554 C CA . LEU B 1 39 ? -2.592 28.710 132.166 1.00 29.63 36 LEU B CA 1
ATOM 1555 C C . LEU B 1 39 ? -2.317 27.924 133.453 1.00 36.88 36 LEU B C 1
ATOM 1556 O O . LEU B 1 39 ? -1.405 28.275 134.209 1.00 44.53 36 LEU B O 1
ATOM 1561 N N . VAL B 1 40 ? -3.113 26.891 133.708 1.00 33.38 37 VAL B N 1
ATOM 1562 C CA . VAL B 1 40 ? -2.880 26.006 134.827 1.00 33.78 37 VAL B CA 1
ATOM 1563 C C . VAL B 1 40 ? -2.867 24.516 134.420 1.00 29.90 37 VAL B C 1
ATOM 1564 O O . VAL B 1 40 ? -3.763 24.063 133.743 1.00 35.97 37 VAL B O 1
ATOM 1568 N N . LEU B 1 41 ? -1.834 23.787 134.839 1.00 34.28 38 LEU B N 1
ATOM 1569 C CA . LEU B 1 41 ? -1.735 22.332 134.659 1.00 33.48 38 LEU B CA 1
ATOM 1570 C C . LEU B 1 41 ? -2.101 21.589 135.944 1.00 36.57 38 LEU B C 1
ATOM 1571 O O . LEU B 1 41 ? -1.627 21.965 137.023 1.00 34.04 38 LEU B O 1
ATOM 1576 N N . VAL B 1 42 ? -2.932 20.545 135.822 1.00 33.42 39 VAL B N 1
ATOM 1577 C CA . VAL B 1 42 ? -3.293 19.671 136.934 1.00 35.66 39 VAL B CA 1
ATOM 1578 C C . VAL B 1 42 ? -2.773 18.269 136.625 1.00 37.83 39 VAL B C 1
ATOM 1579 O O . VAL B 1 42 ? -3.073 17.712 135.564 1.00 30.55 39 VAL B O 1
ATOM 1583 N N . ALA B 1 43 ? -1.947 17.728 137.527 1.00 33.35 40 ALA B N 1
ATOM 1584 C CA . ALA B 1 43 ? -1.578 16.316 137.471 1.00 29.79 40 ALA B CA 1
ATOM 1585 C C . ALA B 1 43 ? -0.906 16.026 136.160 1.00 37.05 40 ALA B C 1
ATOM 1586 O O . ALA B 1 43 ? -1.259 15.079 135.477 1.00 41.92 40 ALA B O 1
ATOM 1588 N N . PRO B 1 44 ? 0.047 16.869 135.773 1.00 34.91 41 PRO B N 1
ATOM 1589 C CA . PRO B 1 44 ? 0.699 16.610 134.490 1.00 33.07 41 PRO B CA 1
ATOM 1590 C C . PRO B 1 44 ? 1.537 15.329 134.602 1.00 43.12 41 PRO B C 1
ATOM 1591 O O . PRO B 1 44 ? 1.988 14.956 135.686 1.00 43.96 41 PRO B O 1
ATOM 1595 N N . ARG B 1 45 ? 1.729 14.654 133.483 1.00 40.50 42 ARG B N 1
ATOM 1596 C CA . ARG B 1 45 ? 2.526 13.454 133.468 1.00 44.28 42 ARG B CA 1
ATOM 1597 C C . ARG B 1 45 ? 3.907 13.668 134.078 1.00 48.51 42 ARG B C 1
ATOM 1598 O O . ARG B 1 45 ? 4.376 12.823 134.813 1.00 42.18 42 ARG B O 1
ATOM 1606 N N . PHE B 1 46 ? 4.574 14.768 133.735 1.00 53.42 43 PHE B N 1
ATOM 1607 C CA . PHE B 1 46 ? 5.905 15.050 134.279 1.00 56.67 43 PHE B CA 1
ATOM 1608 C C . PHE B 1 46 ? 5.978 16.412 134.971 1.00 62.11 43 PHE B C 1
ATOM 1609 O O . PHE B 1 46 ? 5.218 17.310 134.646 1.00 59.52 43 PHE B O 1
ATOM 1617 N N . PRO B 1 47 ? 6.927 16.569 135.911 1.00 68.96 44 PRO B N 1
ATOM 1618 C CA . PRO B 1 47 ? 7.005 17.755 136.772 1.00 73.64 44 PRO B CA 1
ATOM 1619 C C . PRO B 1 47 ? 7.313 19.096 136.077 1.00 73.83 44 PRO B C 1
ATOM 1620 O O . PRO B 1 47 ? 6.709 20.102 136.454 1.00 74.55 44 PRO B O 1
ATOM 1624 N N . ASP B 1 48 ? 8.238 19.134 135.124 1.00 65.60 45 ASP B N 1
ATOM 1625 C CA . ASP B 1 48 ? 8.665 20.418 134.578 1.00 69.31 45 ASP B CA 1
ATOM 1626 C C . ASP B 1 48 ? 8.341 20.515 133.104 1.00 71.16 45 ASP B C 1
ATOM 1627 O O . ASP B 1 48 ? 9.155 20.952 132.299 1.00 74.03 45 ASP B O 1
ATOM 1640 N N . THR B 1 50 ? 6.619 22.592 131.588 1.00 52.45 47 THR B N 1
ATOM 1641 C CA . THR B 1 50 ? 6.577 23.931 130.989 1.00 57.94 47 THR B CA 1
ATOM 1642 C C . THR B 1 50 ? 7.950 24.438 130.492 1.00 63.78 47 THR B C 1
ATOM 1643 O O . THR B 1 50 ? 8.047 25.509 129.899 1.00 63.32 47 THR B O 1
ATOM 1647 N N . ALA B 1 51 ? 8.999 23.656 130.727 1.00 65.92 48 ALA B N 1
ATOM 1648 C CA . ALA B 1 51 ? 10.360 24.090 130.414 1.00 66.83 48 ALA B CA 1
ATOM 1649 C C . ALA B 1 51 ? 11.065 23.149 129.452 1.00 69.78 48 ALA B C 1
ATOM 1650 O O . ALA B 1 51 ? 12.280 23.244 129.262 1.00 73.13 48 ALA B O 1
ATOM 1652 N N . GLN B 1 52 ? 10.299 22.241 128.850 1.00 69.31 49 GLN B N 1
ATOM 1653 C CA . GLN B 1 52 ? 10.830 21.361 127.819 1.00 71.50 49 GLN B CA 1
ATOM 1654 C C . GLN B 1 52 ? 11.030 22.153 126.548 1.00 79.82 49 GLN B C 1
ATOM 1655 O O . GLN B 1 52 ? 10.294 23.104 126.285 1.00 84.88 49 GLN B O 1
ATOM 1661 N N . PRO B 1 53 ? 12.037 21.778 125.757 1.00 79.68 50 PRO B N 1
ATOM 1662 C CA . PRO B 1 53 ? 12.221 22.417 124.459 1.00 79.55 50 PRO B CA 1
ATOM 1663 C C . PRO B 1 53 ? 10.933 22.427 123.639 1.00 79.69 50 PRO B C 1
ATOM 1664 O O . PRO B 1 53 ? 10.575 23.472 123.099 1.00 79.52 50 PRO B O 1
ATOM 1668 N N . GLU B 1 54 ? 10.242 21.292 123.561 1.00 80.48 51 GLU B N 1
ATOM 1669 C CA . GLU B 1 54 ? 9.081 21.148 122.676 1.00 84.30 51 GLU B CA 1
ATOM 1670 C C . GLU B 1 54 ? 7.943 22.107 123.027 1.00 76.76 51 GLU B C 1
ATOM 1671 O O . GLU B 1 54 ? 7.168 22.502 122.163 1.00 73.35 51 GLU B O 1
ATOM 1677 N N . ALA B 1 55 ? 7.853 22.470 124.305 1.00 75.73 52 ALA B N 1
ATOM 1678 C CA . ALA B 1 55 ? 6.836 23.397 124.792 1.00 64.20 52 ALA B CA 1
ATOM 1679 C C . ALA B 1 55 ? 7.262 24.835 124.521 1.00 61.28 52 ALA B C 1
ATOM 1680 O O . ALA B 1 55 ? 6.540 25.616 123.899 1.00 60.25 52 ALA B O 1
ATOM 1682 N N . VAL B 1 56 ? 8.453 25.183 124.998 1.00 61.53 53 VAL B N 1
ATOM 1683 C CA . VAL B 1 56 ? 8.988 26.527 124.815 1.00 68.23 53 VAL B CA 1
ATOM 1684 C C . VAL B 1 56 ? 9.145 26.863 123.336 1.00 71.90 53 VAL B C 1
ATOM 1685 O O . VAL B 1 56 ? 9.178 28.034 122.956 1.00 71.01 53 VAL B O 1
ATOM 1689 N N . ALA B 1 57 ? 9.242 25.830 122.506 1.00 67.96 54 ALA B N 1
ATOM 1690 C CA . ALA B 1 57 ? 9.397 26.014 121.068 1.00 68.71 54 ALA B CA 1
ATOM 1691 C C . ALA B 1 57 ? 8.050 26.250 120.393 1.00 66.41 54 ALA B C 1
ATOM 1692 O O . ALA B 1 57 ? 7.970 26.917 119.362 1.00 68.57 54 ALA B O 1
ATOM 1694 N N . LEU B 1 58 ? 6.994 25.697 120.981 1.00 69.69 55 LEU B N 1
ATOM 1695 C CA . LEU B 1 58 ? 5.650 25.845 120.438 1.00 67.13 55 LEU B CA 1
ATOM 1696 C C . LEU B 1 58 ? 4.931 27.038 121.060 1.00 66.00 55 LEU B C 1
ATOM 1697 O O . LEU B 1 58 ? 3.767 27.300 120.757 1.00 56.30 55 LEU B O 1
ATOM 1702 N N . ALA B 1 59 ? 5.632 27.757 121.929 1.00 74.01 56 ALA B N 1
ATOM 1703 C CA . ALA B 1 59 ? 5.063 28.923 122.595 1.00 70.61 56 ALA B CA 1
ATOM 1704 C C . ALA B 1 59 ? 5.465 30.213 121.888 1.00 70.27 56 ALA B C 1
ATOM 1705 O O . ALA B 1 59 ? 6.014 31.125 122.506 1.00 70.66 56 ALA B O 1
ATOM 1707 N N . SER B 1 60 ? 5.189 30.282 120.590 1.00 71.60 57 SER B N 1
ATOM 1708 C CA . SER B 1 60 ? 5.522 31.459 119.797 1.00 77.25 57 SER B CA 1
ATOM 1709 C C . SER B 1 60 ? 5.054 32.737 120.485 1.00 73.32 57 SER B C 1
ATOM 1710 O O . SER B 1 60 ? 3.855 32.968 120.639 1.00 71.73 57 SER B O 1
ATOM 1713 N N . GLY B 1 61 ? 6.009 33.565 120.897 1.00 71.37 58 GLY B N 1
ATOM 1714 C CA . GLY B 1 61 ? 5.698 34.815 121.566 1.00 70.52 58 GLY B CA 1
ATOM 1715 C C . GLY B 1 61 ? 4.872 34.612 122.820 1.00 69.16 58 GLY B C 1
ATOM 1716 O O . GLY B 1 61 ? 4.175 35.521 123.270 1.00 68.14 58 GLY B O 1
ATOM 1717 N N . ALA B 1 62 ? 4.951 33.412 123.387 1.00 59.86 59 ALA B N 1
ATOM 1718 C CA . ALA B 1 62 ? 4.206 33.087 124.598 1.00 53.76 59 ALA B CA 1
ATOM 1719 C C . ALA B 1 62 ? 5.115 32.464 125.653 1.00 57.49 59 ALA B C 1
ATOM 1720 O O . ALA B 1 62 ? 4.738 31.500 126.320 1.00 64.88 59 ALA B O 1
ATOM 1722 N N . LEU B 1 63 ? 6.312 33.023 125.800 1.00 61.41 60 LEU B N 1
ATOM 1723 C CA . LEU B 1 63 ? 7.276 32.524 126.774 1.00 65.33 60 LEU B CA 1
ATOM 1724 C C . LEU B 1 63 ? 6.880 32.918 128.193 1.00 66.78 60 LEU B C 1
ATOM 1725 O O . LEU B 1 63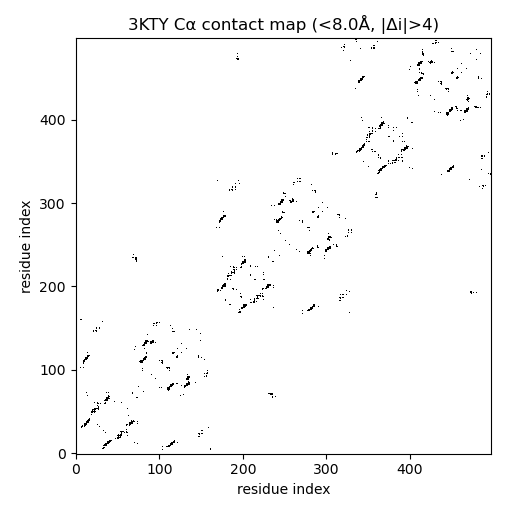 ? 7.073 32.151 129.136 1.00 62.08 60 LEU B O 1
ATOM 1730 N N . ASP B 1 64 ? 6.326 34.117 128.336 1.00 64.12 61 ASP B N 1
ATOM 1731 C CA . ASP B 1 64 ? 5.903 34.614 129.638 1.00 62.60 61 ASP B CA 1
ATOM 1732 C C . ASP B 1 64 ? 4.758 33.774 130.193 1.00 60.69 61 ASP B C 1
ATOM 1733 O O . ASP B 1 64 ? 4.834 33.264 131.307 1.00 65.06 61 ASP B O 1
ATOM 1738 N N . VAL B 1 65 ? 3.706 33.598 129.405 1.00 54.46 62 VAL B N 1
ATOM 1739 C CA . VAL B 1 65 ? 2.567 32.787 129.835 1.00 48.85 62 VAL B CA 1
ATOM 1740 C C . VAL B 1 65 ? 2.969 31.368 130.237 1.00 52.93 62 VAL B C 1
ATOM 1741 O O . VAL B 1 65 ? 2.485 30.817 131.226 1.00 51.85 62 VAL B O 1
ATOM 1745 N N . LEU B 1 66 ? 3.872 30.800 129.459 1.00 54.07 63 LEU B N 1
ATOM 1746 C CA . LEU B 1 66 ? 4.385 29.467 129.685 1.00 57.43 63 LEU B CA 1
ATOM 1747 C C . LEU B 1 66 ? 5.124 29.339 131.017 1.00 63.68 63 LEU B C 1
ATOM 1748 O O . LEU B 1 66 ? 4.924 28.368 131.756 1.00 60.29 63 LEU B O 1
ATOM 1753 N N . GLU B 1 67 ? 5.953 30.334 131.339 1.00 72.51 64 GLU B N 1
ATOM 1754 C CA . GLU B 1 67 ? 6.769 30.311 132.573 1.00 69.34 64 GLU B CA 1
ATOM 1755 C C . GLU B 1 67 ? 5.981 30.581 133.858 1.00 61.24 64 GLU B C 1
ATOM 1756 O O . GLU B 1 67 ? 6.370 30.121 134.930 1.00 64.03 64 GLU B O 1
ATOM 1762 N N . ARG B 1 68 ? 4.894 31.341 133.757 1.00 51.62 65 ARG B N 1
ATOM 1763 C CA . ARG B 1 68 ? 4.060 31.652 134.914 1.00 46.81 65 ARG B CA 1
ATOM 1764 C C . ARG B 1 68 ? 2.962 30.602 135.106 1.00 46.82 65 ARG B C 1
ATOM 1765 O O . ARG B 1 68 ? 2.102 30.752 135.976 1.00 51.06 65 ARG B O 1
ATOM 1773 N N . ALA B 1 69 ? 2.949 29.560 134.276 1.00 43.50 66 ALA B N 1
ATOM 1774 C CA . ALA B 1 69 ? 1.892 28.556 134.419 1.00 44.57 66 ALA B CA 1
ATOM 1775 C C . ALA B 1 69 ? 2.005 27.887 135.809 1.00 46.83 66 ALA B C 1
ATOM 1776 O O . ALA B 1 69 ? 3.080 27.468 136.209 1.00 45.65 66 ALA B O 1
ATOM 1778 N N . ALA B 1 70 ? 0.912 27.816 136.552 1.00 44.46 67 ALA B N 1
ATOM 1779 C CA . ALA B 1 70 ? 0.949 27.067 137.803 1.00 50.11 67 ALA B CA 1
ATOM 1780 C C . ALA B 1 70 ? 0.638 25.593 137.553 1.00 44.32 67 ALA B C 1
ATOM 1781 O O . ALA B 1 70 ? -0.149 25.234 136.682 1.00 46.06 67 ALA B O 1
ATOM 1783 N N . VAL B 1 71 ? 1.309 24.758 138.317 1.00 36.53 68 VAL B N 1
ATOM 1784 C CA . VAL B 1 71 ? 1.109 23.345 138.296 1.00 36.89 68 VAL B CA 1
ATOM 1785 C C . VAL B 1 71 ? 0.628 22.871 139.664 1.00 33.99 68 VAL B C 1
ATOM 1786 O O . VAL B 1 71 ? 1.237 23.177 140.667 1.00 31.11 68 VAL B O 1
ATOM 1790 N N . HIS B 1 72 ? -0.458 22.109 139.668 1.00 30.27 69 HIS B N 1
ATOM 1791 C CA . HIS B 1 72 ? -1.021 21.502 140.851 1.00 30.04 69 HIS B CA 1
ATOM 1792 C C . HIS B 1 72 ? -1.211 20.019 140.609 1.00 37.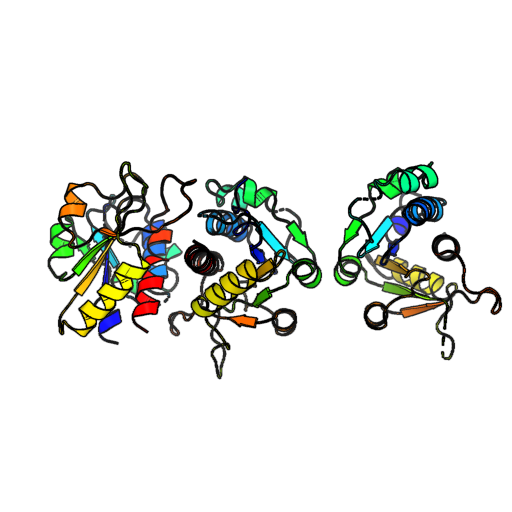54 69 HIS B C 1
ATOM 1793 O O . HIS B 1 72 ? -1.393 19.561 139.468 1.00 37.37 69 HIS B O 1
ATOM 1800 N N . ASP B 1 73 ? -1.212 19.287 141.703 1.00 31.46 70 ASP B N 1
ATOM 1801 C CA . ASP B 1 73 ? -1.507 17.866 141.693 1.00 36.37 70 ASP B CA 1
ATOM 1802 C C . ASP B 1 73 ? -2.988 17.551 141.552 1.00 31.95 70 ASP B C 1
ATOM 1803 O O . ASP B 1 73 ? -3.343 16.481 141.123 1.00 41.38 70 ASP B O 1
ATOM 1808 N N . THR B 1 74 ? -3.856 18.469 141.927 1.00 30.06 71 THR B N 1
ATOM 1809 C CA . THR B 1 74 ? -5.260 18.144 142.004 1.00 29.13 71 THR B CA 1
ATOM 1810 C C . THR B 1 74 ? -6.098 19.251 141.419 1.00 30.23 71 THR B C 1
ATOM 1811 O O . THR B 1 74 ? -5.714 20.419 141.416 1.00 34.61 71 THR B O 1
ATOM 1815 N N . LEU B 1 75 ? -7.254 18.873 140.910 1.00 43.21 72 LEU B N 1
ATOM 1816 C CA . LEU B 1 75 ? -8.130 19.820 140.266 1.00 41.13 72 LEU B CA 1
ATOM 1817 C C . LEU B 1 75 ? -8.781 20.648 141.368 1.00 39.43 72 LEU B C 1
ATOM 1818 O O . LEU B 1 75 ? -9.141 21.816 141.176 1.00 45.53 72 LEU B O 1
ATOM 1823 N N . GLU B 1 76 ? -8.896 20.057 142.554 1.00 40.47 73 GLU B N 1
ATOM 1824 C CA . GLU B 1 76 ? -9.505 20.783 143.672 1.00 37.72 73 GLU B CA 1
ATOM 1825 C C . GLU B 1 76 ? -8.700 22.034 143.969 1.00 34.38 73 GLU B C 1
ATOM 1826 O O . GLU B 1 76 ? -9.259 23.115 144.161 1.00 31.75 73 GLU B O 1
ATOM 1832 N N . GLU B 1 77 ? -7.382 21.871 144.011 1.00 32.33 74 GLU B N 1
ATOM 1833 C CA . GLU B 1 77 ? -6.496 22.995 144.225 1.00 32.98 74 GLU B CA 1
ATOM 1834 C C . GLU B 1 77 ? -6.762 24.048 143.157 1.00 40.71 74 GLU B C 1
ATOM 1835 O O . GLU B 1 77 ? -6.892 25.237 143.452 1.00 50.25 74 GLU B O 1
ATOM 1841 N N . ALA B 1 78 ? -6.883 23.596 141.915 1.00 39.60 75 ALA B N 1
ATOM 1842 C CA . ALA B 1 78 ? -6.947 24.501 140.788 1.00 30.16 75 ALA B CA 1
ATOM 1843 C C . ALA B 1 78 ? -8.243 25.283 140.816 1.00 34.44 75 ALA B C 1
ATOM 1844 O O . ALA B 1 78 ? -8.292 26.491 140.511 1.00 36.03 75 ALA B O 1
ATOM 1846 N N . LEU B 1 79 ? -9.300 24.608 141.229 1.00 42.64 76 LEU B N 1
ATOM 1847 C CA . LEU B 1 79 ? -10.610 25.244 141.279 1.00 34.19 76 LEU B CA 1
ATOM 1848 C C . LEU B 1 79 ? -10.865 26.029 142.546 1.00 34.44 76 LEU B C 1
ATOM 1849 O O . LEU B 1 79 ? -11.950 26.616 142.695 1.00 37.59 76 LEU B O 1
ATOM 1854 N N . ALA B 1 80 ? -9.920 26.015 143.496 1.00 39.88 77 ALA B N 1
ATOM 1855 C CA . ALA B 1 80 ? -10.155 26.688 144.787 1.00 42.27 77 ALA B CA 1
ATOM 1856 C C . ALA B 1 80 ? -10.586 28.148 144.638 1.00 48.57 77 ALA B C 1
ATOM 1857 O O . ALA B 1 80 ? -11.566 28.562 145.246 1.00 48.21 77 ALA B O 1
ATOM 1859 N N . PRO B 1 81 ? -9.847 28.937 143.834 1.00 53.85 78 PRO B N 1
ATOM 1860 C CA . PRO B 1 81 ? -10.192 30.355 143.733 1.00 52.78 78 PRO B CA 1
ATOM 1861 C C . PRO B 1 81 ? -11.237 30.584 142.676 1.00 52.42 78 PRO B C 1
ATOM 1862 O O . PRO B 1 81 ? -11.557 31.718 142.376 1.00 50.23 78 PRO B O 1
ATOM 1866 N N . VAL B 1 82 ? -11.790 29.519 142.125 1.00 47.77 79 VAL B N 1
ATOM 1867 C CA . VAL B 1 82 ? -12.685 29.682 140.985 1.00 44.66 79 VAL B CA 1
ATOM 1868 C C . VAL B 1 82 ? -14.150 29.704 141.403 1.00 50.77 79 VAL B C 1
ATOM 1869 O O . VAL B 1 82 ? -14.621 28.815 142.118 1.00 53.41 79 VAL B O 1
ATOM 1873 N N . THR B 1 83 ? -14.858 30.739 140.944 1.00 51.01 80 THR B N 1
ATOM 1874 C CA . THR B 1 83 ? -16.273 30.921 141.245 1.00 46.18 80 THR B CA 1
ATOM 1875 C C . THR B 1 83 ? -17.167 30.442 140.124 1.00 48.79 80 THR B C 1
ATOM 1876 O O . THR B 1 83 ? -18.347 30.169 140.355 1.00 54.52 80 THR B O 1
ATOM 1880 N N . LEU B 1 84 ? -16.617 30.361 138.910 1.00 46.04 81 LEU B N 1
ATOM 1881 C CA . LEU B 1 84 ? -17.363 29.809 137.787 1.00 51.40 81 LEU B CA 1
ATOM 1882 C C . LEU B 1 84 ? -16.511 28.927 136.840 1.00 43.77 81 LEU B C 1
ATOM 1883 O O . LEU B 1 84 ? -15.620 29.407 136.128 1.00 41.21 81 LEU B O 1
ATOM 1888 N N . ALA B 1 85 ? -16.799 27.633 136.845 1.00 35.51 82 ALA B N 1
ATOM 1889 C CA . ALA B 1 85 ? -15.954 26.678 136.152 1.00 43.15 82 ALA B CA 1
ATOM 1890 C C . ALA B 1 85 ? -16.741 25.858 135.152 1.00 50.58 82 ALA B C 1
ATOM 1891 O O . ALA B 1 85 ? -17.753 25.255 135.495 1.00 54.47 82 ALA B O 1
ATOM 1893 N N . PHE B 1 86 ? -16.252 25.831 133.917 1.00 42.02 83 PHE B N 1
ATOM 1894 C CA . PHE B 1 86 ? -16.835 24.970 132.900 1.00 40.75 83 PHE B CA 1
ATOM 1895 C C . PHE B 1 86 ? -15.923 23.799 132.595 1.00 39.09 83 PHE B C 1
ATOM 1896 O O . PHE B 1 86 ? -14.734 23.966 132.330 1.00 37.93 83 PHE B O 1
ATOM 1904 N N . ALA B 1 87 ? -16.497 22.606 132.652 1.00 36.12 84 ALA B N 1
ATOM 1905 C CA . ALA B 1 87 ? -15.863 21.435 132.076 1.00 40.00 84 ALA B CA 1
ATOM 1906 C C . ALA B 1 87 ? -16.117 21.456 130.556 1.00 41.42 84 ALA B C 1
ATOM 1907 O O . ALA B 1 87 ? -17.252 21.385 130.093 1.00 45.35 84 ALA B O 1
ATOM 1909 N N A LEU B 1 88 ? -15.056 21.583 129.784 0.58 38.98 85 LEU B N 1
ATOM 1910 N N B LEU B 1 88 ? -15.035 21.597 129.798 0.42 39.13 85 LEU B N 1
ATOM 1911 C CA A LEU B 1 88 ? -15.194 21.656 128.339 0.58 39.33 85 LEU B CA 1
ATOM 1912 C CA B LEU B 1 88 ? -15.100 21.594 128.343 0.42 39.09 85 LEU B CA 1
ATOM 1913 C C A LEU B 1 88 ? -15.003 20.284 127.748 0.58 41.40 85 LEU B C 1
ATOM 1914 C C B LEU B 1 88 ? -15.014 20.183 127.844 0.42 42.22 85 LEU B C 1
ATOM 1915 O O A LEU B 1 88 ? -13.892 19.758 127.769 0.58 42.59 85 LEU B O 1
ATOM 1916 O O B LEU B 1 88 ? -13.985 19.531 128.002 0.42 43.29 85 LEU B O 1
ATOM 1925 N N . THR B 1 89 ? -16.078 19.702 127.225 1.00 46.30 86 THR B N 1
ATOM 1926 C CA . THR B 1 89 ? -16.034 18.352 126.690 1.00 55.66 86 THR B CA 1
ATOM 1927 C C . THR B 1 89 ? -15.842 18.311 125.163 1.00 63.39 86 THR B C 1
ATOM 1928 O O . THR B 1 89 ? -16.539 19.004 124.411 1.00 62.30 86 THR B O 1
ATOM 1932 N N . THR B 1 90 ? -14.898 17.480 124.719 1.00 69.79 87 THR B N 1
ATOM 1933 C CA . THR B 1 90 ? -14.550 17.414 123.306 1.00 80.76 87 THR B CA 1
ATOM 1934 C C . THR B 1 90 ? -15.399 16.367 122.577 1.00 87.34 87 THR B C 1
ATOM 1935 O O . THR B 1 90 ? -15.904 16.604 121.464 1.00 82.01 87 THR B O 1
ATOM 1939 N N . ARG B 1 91 ? -15.451 15.188 123.187 1.00 95.36 88 ARG B N 1
ATOM 1940 C CA . ARG B 1 91 ? -15.980 13.996 122.553 1.00 103.53 88 ARG B CA 1
ATOM 1941 C C . ARG B 1 91 ? -17.470 13.855 122.775 1.00 100.73 88 ARG B C 1
ATOM 1942 O O . ARG B 1 91 ? -17.970 14.004 123.890 1.00 94.74 88 ARG B O 1
ATOM 1950 N N . VAL B 1 92 ? -18.172 13.563 121.691 1.00 107.48 89 VAL B N 1
ATOM 1951 C CA . VAL B 1 92 ? -19.602 13.359 121.740 1.00 106.66 89 VAL B CA 1
ATOM 1952 C C . VAL B 1 92 ? -19.914 12.322 122.795 1.00 106.19 89 VAL B C 1
ATOM 1953 O O . VAL B 1 92 ? -19.197 11.336 122.946 1.00 104.46 89 VAL B O 1
ATOM 1957 N N . ARG B 1 93 ? -20.989 12.557 123.528 1.00 102.12 90 ARG B N 1
ATOM 1958 C CA . ARG B 1 93 ? -21.499 11.573 124.448 1.00 98.85 90 ARG B CA 1
ATOM 1959 C C . ARG B 1 93 ? -22.934 11.290 124.044 1.00 100.58 90 ARG B C 1
ATOM 1960 O O . ARG B 1 93 ? -23.535 12.060 123.300 1.00 95.22 90 ARG B O 1
ATOM 1968 N N . ASP B 1 94 ? -23.470 10.175 124.526 1.00 102.42 91 ASP B N 1
ATOM 1969 C CA . ASP B 1 94 ? -24.817 9.750 124.184 1.00 108.56 91 ASP B CA 1
ATOM 1970 C C . ASP B 1 94 ? -25.851 10.663 124.818 1.00 113.96 91 ASP B C 1
ATOM 1971 O O . ASP B 1 94 ? -25.538 11.378 125.763 1.00 108.79 91 ASP B O 1
ATOM 1976 N N . LEU B 1 95 ? -27.080 10.644 124.303 1.00 125.18 92 LEU B N 1
ATOM 1977 C CA . LEU B 1 95 ? -28.134 11.429 124.916 1.00 130.38 92 LEU B CA 1
ATOM 1978 C C . LEU B 1 95 ? -27.649 12.832 125.266 1.00 129.32 92 LEU B C 1
ATOM 1979 O O . LEU B 1 95 ? -27.992 13.371 126.312 1.00 129.56 92 LEU B O 1
ATOM 1984 N N . GLY B 1 96 ? -26.847 13.414 124.384 1.00 126.05 93 GLY B N 1
ATOM 1985 C CA . GLY B 1 96 ? -26.312 14.744 124.603 1.00 119.09 93 GLY B CA 1
ATOM 1986 C C . GLY B 1 96 ? -27.231 15.789 124.012 1.00 115.84 93 GLY B C 1
ATOM 1987 O O . GLY B 1 96 ? -28.367 15.485 123.664 1.00 121.60 93 GLY B O 1
ATOM 1988 N N . PRO B 1 97 ? -26.746 17.019 123.896 1.00 104.01 94 PRO B N 1
ATOM 1989 C CA . PRO B 1 97 ? -25.401 17.372 124.344 1.00 95.09 94 PRO B CA 1
ATOM 1990 C C . PRO B 1 97 ? -25.452 18.080 125.688 1.00 87.61 94 PRO B C 1
ATOM 1991 O O . PRO B 1 97 ? -26.522 18.187 126.271 1.00 91.82 94 PRO B O 1
ATOM 1995 N N . PRO B 1 98 ? -24.309 18.547 126.171 1.00 81.76 95 PRO B N 1
ATOM 1996 C CA . PRO B 1 98 ? -24.227 19.168 127.496 1.00 81.20 95 PRO B CA 1
ATOM 1997 C C . PRO B 1 98 ? -25.124 20.389 127.635 1.00 85.79 95 PRO B C 1
ATOM 1998 O O . PRO B 1 98 ? -25.388 21.083 126.658 1.00 83.79 95 PRO B O 1
ATOM 2002 N N . PRO B 1 99 ? -25.594 20.641 128.849 1.00 86.94 96 PRO B N 1
ATOM 2003 C CA . PRO B 1 99 ? -26.480 21.772 129.085 1.00 90.63 96 PRO B CA 1
ATOM 2004 C C . PRO B 1 99 ? -26.165 22.950 128.173 1.00 89.12 96 PRO B C 1
ATOM 2005 O O . PRO B 1 99 ? -27.086 23.400 127.475 1.00 88.38 96 PRO B O 1
ATOM 2009 N N . CYS B 1 100 ? -24.914 23.425 128.145 1.00 77.88 97 CYS B N 1
ATOM 2010 C CA . CYS B 1 100 ? -24.629 24.592 127.308 1.00 67.89 97 CYS B CA 1
ATOM 2011 C C . CYS B 1 100 ? -23.412 24.490 126.369 1.00 55.19 97 CYS B C 1
ATOM 2012 O O . CYS B 1 100 ? -22.527 23.652 126.547 1.00 49.39 97 CYS B O 1
ATOM 2015 N N . ASP B 1 101 ? -23.410 25.316 125.326 1.00 50.59 98 ASP B N 1
ATOM 2016 C CA . ASP B 1 101 ? -22.276 25.363 124.409 1.00 46.79 98 ASP B CA 1
ATOM 2017 C C . ASP B 1 101 ? -21.324 26.520 124.683 1.00 47.96 98 ASP B C 1
ATOM 2018 O O . ASP B 1 101 ? -21.591 27.412 125.484 1.00 50.45 98 ASP B O 1
ATOM 2023 N N . ILE B 1 102 ? -20.202 26.496 123.994 1.00 41.53 99 ILE B N 1
ATOM 2024 C CA . ILE B 1 102 ? -19.139 27.420 124.280 1.00 37.87 99 ILE B CA 1
ATOM 2025 C C . ILE B 1 102 ? -19.580 28.885 124.144 1.00 51.13 99 ILE B C 1
ATOM 2026 O O . ILE B 1 102 ? -18.997 29.794 124.765 1.00 46.47 99 ILE B O 1
ATOM 2031 N N . ARG B 1 103 ? -20.611 29.115 123.328 1.00 48.36 100 ARG B N 1
ATOM 2032 C CA . ARG B 1 103 ? -21.096 30.466 123.090 1.00 49.90 100 ARG B CA 1
ATOM 2033 C C . ARG B 1 103 ? -21.933 30.959 124.285 1.00 50.20 100 ARG B C 1
ATOM 2034 O O . ARG B 1 103 ? -21.744 32.083 124.744 1.00 44.66 100 ARG B O 1
ATOM 2042 N N . GLU B 1 104 ? -22.830 30.107 124.787 1.00 44.14 101 GLU B N 1
ATOM 2043 C CA . GLU B 1 104 ? -23.606 30.397 125.973 1.00 46.19 101 GLU B CA 1
ATOM 2044 C C . GLU B 1 104 ? -22.661 30.564 127.177 1.00 51.77 101 GLU B C 1
ATOM 2045 O O . GLU B 1 104 ? -22.807 31.466 127.998 1.00 51.14 101 GLU B O 1
ATOM 2051 N N . ALA B 1 105 ? -21.676 29.686 127.242 1.00 41.93 102 ALA B N 1
ATOM 2052 C CA . ALA B 1 105 ? -20.728 29.674 128.308 1.00 29.54 102 ALA B CA 1
ATOM 2053 C C . ALA B 1 105 ? -20.015 31.011 128.391 1.00 43.36 102 ALA B C 1
ATOM 2054 O O . ALA B 1 105 ? -19.911 31.586 129.499 1.00 45.08 102 ALA B O 1
ATOM 2056 N N . ALA B 1 106 ? -19.513 31.480 127.236 1.00 33.83 103 ALA B N 1
ATOM 2057 C CA . ALA B 1 106 ? -18.829 32.765 127.114 1.00 40.21 103 ALA B CA 1
ATOM 2058 C C . ALA B 1 106 ? -19.693 33.920 127.660 1.00 47.45 103 ALA B C 1
ATOM 2059 O O . ALA B 1 106 ? -19.161 34.837 128.286 1.00 42.69 103 ALA B O 1
ATOM 2061 N N . GLY B 1 107 ? -21.007 33.880 127.397 1.00 42.12 104 GLY B N 1
ATOM 2062 C CA . GLY B 1 107 ? -21.930 34.892 127.881 1.00 42.36 104 GLY B CA 1
ATOM 2063 C C . GLY B 1 107 ? -22.123 34.827 129.403 1.00 47.62 104 GLY B C 1
ATOM 2064 O O . GLY B 1 107 ? -22.175 35.853 130.104 1.00 50.14 104 GLY B O 1
ATOM 2065 N N . LEU B 1 108 ? -22.233 33.610 129.925 1.00 47.15 105 LEU B N 1
ATOM 2066 C CA . LEU B 1 108 ? -22.215 33.412 131.378 1.00 51.17 105 LEU B CA 1
ATOM 2067 C C . LEU B 1 108 ? -20.963 33.968 131.992 1.00 41.00 105 LEU B C 1
ATOM 2068 O O . LEU B 1 108 ? -20.984 34.552 133.059 1.00 52.79 105 LEU B O 1
ATOM 2073 N N . ALA B 1 109 ? -19.853 33.754 131.318 1.00 39.02 106 ALA B N 1
ATOM 2074 C CA . ALA B 1 109 ? -18.585 34.241 131.823 1.00 45.82 106 ALA B CA 1
ATOM 2075 C C . ALA B 1 109 ? -18.544 35.781 131.965 1.00 50.06 106 ALA B C 1
ATOM 2076 O O . ALA B 1 109 ? -18.046 36.322 132.959 1.00 53.19 106 ALA B O 1
ATOM 2078 N N . ARG B 1 110 ? -19.064 36.470 130.957 1.00 44.51 107 ARG B N 1
ATOM 2079 C CA . ARG B 1 110 ? -19.062 37.920 130.895 1.00 47.10 107 ARG B CA 1
ATOM 2080 C C . ARG B 1 110 ? -19.968 38.502 131.998 1.00 55.77 107 ARG B C 1
ATOM 2081 O O . ARG B 1 110 ? -19.610 39.472 132.660 1.00 52.93 107 ARG B O 1
ATOM 2089 N N . ARG B 1 111 ? -21.137 37.899 132.192 1.00 53.00 108 ARG B N 1
ATOM 2090 C CA . ARG B 1 111 ? -22.042 38.355 133.227 1.00 51.54 108 ARG B CA 1
ATOM 2091 C C . ARG B 1 111 ? -21.397 38.181 134.577 1.00 58.44 108 ARG B C 1
ATOM 2092 O O . ARG B 1 111 ? -21.373 39.113 135.388 1.00 66.06 108 ARG B O 1
ATOM 2100 N N . HIS B 1 112 ? -20.851 36.990 134.810 1.00 54.91 109 HIS B N 1
ATOM 2101 C CA . HIS B 1 112 ? -20.273 36.687 136.091 1.00 58.57 109 HIS B CA 1
ATOM 2102 C C . HIS B 1 112 ? -19.204 37.704 136.408 1.00 55.05 109 HIS B C 1
ATOM 2103 O O . HIS B 1 112 ? -19.177 38.233 137.499 1.00 61.99 109 HIS B O 1
ATOM 2110 N N . LEU B 1 113 ? -18.319 37.971 135.455 1.00 50.06 110 LEU B N 1
ATOM 2111 C CA . LEU B 1 113 ? -17.228 38.918 135.708 1.00 53.82 110 LEU B CA 1
ATOM 2112 C C . LEU B 1 113 ? -17.682 40.375 135.868 1.00 54.78 110 LEU B C 1
ATOM 2113 O O . LEU B 1 113 ? -17.047 41.163 136.572 1.00 55.85 110 LEU B O 1
ATOM 2118 N N . ASP B 1 114 ? -18.754 40.742 135.173 1.00 60.67 111 ASP B N 1
ATOM 2119 C CA . ASP B 1 114 ? -19.316 42.065 135.302 1.00 59.42 111 ASP B CA 1
ATOM 2120 C C . ASP B 1 114 ? -19.881 42.174 136.732 1.00 72.65 111 ASP B C 1
ATOM 2121 O O . ASP B 1 114 ? -19.637 43.153 137.423 1.00 79.90 111 ASP B O 1
ATOM 2126 N N . ASP B 1 115 ? -20.596 41.140 137.183 1.00 75.82 112 ASP B N 1
ATOM 2127 C CA . ASP B 1 115 ? -21.364 41.195 138.442 1.00 76.34 112 ASP B CA 1
ATOM 2128 C C . ASP B 1 115 ? -20.541 41.113 139.718 1.00 75.43 112 ASP B C 1
ATOM 2129 O O . ASP B 1 115 ? -20.697 41.929 140.620 1.00 83.93 112 ASP B O 1
ATOM 2134 N N . THR B 1 116 ? -19.693 40.101 139.807 1.00 76.10 113 THR B N 1
ATOM 2135 C CA . THR B 1 116 ? -18.923 39.866 141.015 1.00 83.50 113 THR B CA 1
ATOM 2136 C C . THR B 1 116 ? -17.636 40.645 140.905 1.00 89.70 113 THR B C 1
ATOM 2137 O O . THR B 1 116 ? -16.952 40.587 139.880 1.00 87.13 113 THR B O 1
ATOM 2141 N N . GLU B 1 117 ? -17.307 41.377 141.960 1.00 97.32 114 GLU B N 1
ATOM 2142 C CA . GLU B 1 117 ? -16.139 42.244 141.935 1.00 95.68 114 GLU B CA 1
ATOM 2143 C C . GLU B 1 117 ? -14.895 41.386 141.769 1.00 83.85 114 GLU B C 1
ATOM 2144 O O . GLU B 1 117 ? -13.936 41.774 141.089 1.00 82.99 114 GLU B O 1
ATOM 2150 N N . ALA B 1 118 ? -14.938 40.193 142.349 1.00 68.14 115 ALA B N 1
ATOM 2151 C CA . ALA B 1 118 ? -13.765 39.335 142.365 1.00 64.84 115 ALA B CA 1
ATOM 2152 C C . ALA B 1 118 ? -13.960 37.938 141.738 1.00 58.76 115 ALA B C 1
ATOM 2153 O O . ALA B 1 118 ? -13.114 37.064 141.904 1.00 53.59 115 ALA B O 1
ATOM 2155 N N . GLY B 1 119 ? -15.063 37.730 141.030 1.00 68.24 116 GLY B N 1
ATOM 2156 C CA . GLY B 1 119 ? -15.297 36.477 140.317 1.00 60.87 116 GLY B CA 1
ATOM 2157 C C . GLY B 1 119 ? -14.109 35.948 139.517 1.00 53.15 116 GLY B C 1
ATOM 2158 O O . GLY B 1 119 ? -13.279 36.710 139.022 1.00 53.80 116 GLY B O 1
ATOM 2159 N N . VAL B 1 120 ? -14.009 34.626 139.413 1.00 54.93 117 VAL B N 1
ATOM 2160 C CA . VAL B 1 120 ? -12.988 33.994 138.575 1.00 51.84 117 VAL B CA 1
ATOM 2161 C C . VAL B 1 120 ? -13.613 32.897 137.722 1.00 51.92 117 VAL B C 1
ATOM 2162 O O . VAL B 1 120 ? -14.303 32.013 138.242 1.00 57.52 117 VAL B O 1
ATOM 2166 N N . VAL B 1 121 ? -13.406 32.985 136.405 1.00 45.66 118 VAL B N 1
ATOM 2167 C CA . VAL B 1 121 ? -13.917 31.966 135.478 1.00 30.23 118 VAL B CA 1
ATOM 2168 C C . VAL B 1 121 ? -12.817 30.967 135.132 1.00 36.71 118 VAL B C 1
ATOM 2169 O O . VAL B 1 121 ? -11.656 31.336 134.826 1.00 36.70 118 VAL B O 1
ATOM 2173 N N . ALA B 1 122 ? -13.177 29.694 135.141 1.00 33.14 119 ALA B N 1
ATOM 2174 C CA . ALA B 1 122 ? -12.261 28.717 134.582 1.00 37.96 119 ALA B CA 1
ATOM 2175 C C . ALA B 1 122 ? -12.860 27.880 133.472 1.00 38.36 119 ALA B C 1
ATOM 2176 O O . ALA B 1 122 ? -14.016 27.459 133.512 1.00 37.39 119 ALA B O 1
ATOM 2178 N N . ILE B 1 123 ? -12.010 27.562 132.525 1.00 29.17 120 ILE B N 1
ATOM 2179 C CA . ILE B 1 123 ? -12.367 26.617 131.522 1.00 29.20 120 ILE B CA 1
ATOM 2180 C C . ILE B 1 123 ? -11.482 25.436 131.776 1.00 32.61 120 ILE B C 1
ATOM 2181 O O . ILE B 1 123 ? -10.271 25.574 131.811 1.00 29.66 120 ILE B O 1
ATOM 2186 N N . VAL B 1 124 ? -12.089 24.272 131.958 1.00 31.93 121 VAL B N 1
ATOM 2187 C CA . VAL B 1 124 ? -11.341 23.098 132.313 1.00 27.99 121 VAL B CA 1
ATOM 2188 C C . VAL B 1 124 ? -11.381 22.074 131.183 1.00 30.71 121 VAL B C 1
ATOM 2189 O O . VAL B 1 124 ? -12.427 21.673 130.729 1.00 29.04 121 VAL B O 1
ATOM 2193 N N . LEU B 1 125 ? -10.199 21.659 130.738 1.00 27.30 122 LEU B N 1
ATOM 2194 C CA . LEU B 1 125 ? -10.086 20.682 129.662 1.00 35.11 122 LEU B CA 1
ATOM 2195 C C . LEU B 1 125 ? -9.191 19.516 130.069 1.00 29.45 122 LEU B C 1
ATOM 2196 O O . LEU B 1 125 ? -8.157 19.708 130.708 1.00 40.84 122 LEU B O 1
ATOM 2201 N N . GLY B 1 126 ? -9.596 18.307 129.694 1.00 40.10 123 GLY B N 1
ATOM 2202 C CA . GLY B 1 126 ? -8.836 17.114 130.017 1.00 62.01 123 GLY B CA 1
ATOM 2203 C C . GLY B 1 126 ? -7.756 16.820 128.995 1.00 65.71 123 GLY B C 1
ATOM 2204 O O . GLY B 1 126 ? -7.022 17.716 128.578 1.00 71.38 123 GLY B O 1
ATOM 2205 N N . THR B 1 127 ? -7.659 15.557 128.590 1.00 77.12 124 THR B N 1
ATOM 2206 C CA . THR B 1 127 ? -6.665 15.141 127.609 1.00 88.35 124 THR B CA 1
ATOM 2207 C C . THR B 1 127 ? -7.326 14.512 126.387 1.00 96.93 124 THR B C 1
ATOM 2208 O O . THR B 1 127 ? -8.498 14.137 126.428 1.00 92.19 124 THR B O 1
ATOM 2212 N N . GLU B 1 128 ? -6.568 14.401 125.302 1.00 115.57 125 GLU B N 1
ATOM 2213 C CA . GLU B 1 128 ? -7.080 13.820 124.066 1.00 135.98 125 GLU B CA 1
ATOM 2214 C C . GLU B 1 128 ? -7.403 12.340 124.242 1.00 137.66 125 GLU B C 1
ATOM 2215 O O . GLU B 1 128 ? -8.095 11.744 123.416 1.00 139.63 125 GLU B O 1
ATOM 2221 N N . ARG B 1 129 ? -6.899 11.754 125.322 1.00 134.91 126 ARG B N 1
ATOM 2222 C CA . ARG B 1 129 ? -7.133 10.343 125.608 1.00 133.81 126 ARG B CA 1
ATOM 2223 C C . ARG B 1 129 ? -8.618 10.004 125.534 1.00 130.57 126 ARG B C 1
ATOM 2224 O O . ARG B 1 129 ? -9.056 9.283 124.638 1.00 133.68 126 ARG B O 1
ATOM 2232 N N . ALA B 1 130 ? -9.387 10.529 126.482 1.00 126.29 127 ALA B N 1
ATOM 2233 C CA . ALA B 1 130 ? -10.824 10.283 126.526 1.00 125.02 127 ALA B CA 1
ATOM 2234 C C . ALA B 1 130 ? -11.578 11.507 127.034 1.00 119.49 127 ALA B C 1
ATOM 2235 O O . ALA B 1 130 ? -12.772 11.663 126.779 1.00 124.97 127 ALA B O 1
ATOM 2237 N N . GLY B 1 131 ? -10.873 12.374 127.754 1.00 104.70 128 GLY B N 1
ATOM 2238 C CA . GLY B 1 131 ? -11.471 13.580 128.296 1.00 91.59 128 GLY B CA 1
ATOM 2239 C C . GLY B 1 131 ? -11.336 13.667 129.803 1.00 81.01 128 GLY B C 1
ATOM 2240 O O . GLY B 1 131 ? -10.382 13.148 130.382 1.00 81.36 128 GLY B O 1
ATOM 2241 N N . LEU B 1 132 ? -12.297 14.328 130.441 1.00 73.08 129 LEU B N 1
ATOM 2242 C CA . LEU B 1 132 ? -12.286 14.486 131.895 1.00 64.30 129 LEU B CA 1
ATOM 2243 C C . LEU B 1 132 ? -13.028 13.328 132.529 1.00 70.42 129 LEU B C 1
ATOM 2244 O O . LEU B 1 132 ? -13.827 12.661 131.870 1.00 79.86 129 LEU B O 1
ATOM 2249 N N . THR B 1 133 ? -12.772 13.075 133.803 1.00 66.38 130 THR B N 1
ATOM 2250 C CA . THR B 1 133 ? -13.481 11.995 134.468 1.00 64.61 130 THR B CA 1
ATOM 2251 C C . THR B 1 133 ? -14.777 12.521 135.056 1.00 73.60 130 THR B C 1
ATOM 2252 O O . THR B 1 133 ? -14.850 13.692 135.404 1.00 78.76 130 THR B O 1
ATOM 2256 N N . ASN B 1 134 ? -15.802 11.672 135.147 1.00 77.62 131 ASN B N 1
ATOM 2257 C CA . ASN B 1 134 ? -17.057 12.053 135.811 1.00 78.51 131 ASN B CA 1
ATOM 2258 C C . ASN B 1 134 ? -16.778 12.811 137.105 1.00 65.33 131 ASN B C 1
ATOM 2259 O O . ASN B 1 134 ? -17.437 13.807 137.420 1.00 61.64 131 ASN B O 1
ATOM 2264 N N . ALA B 1 135 ? -15.783 12.318 137.831 1.00 55.23 132 ALA B N 1
ATOM 2265 C CA . ALA B 1 135 ? -15.348 12.891 139.085 1.00 57.95 132 ALA B CA 1
ATOM 2266 C C . ALA B 1 135 ? -14.808 14.314 138.892 1.00 57.70 132 ALA B C 1
ATOM 2267 O O . ALA B 1 135 ? -15.033 15.221 139.701 1.00 53.87 132 ALA B O 1
ATOM 2269 N N . GLN B 1 136 ? -14.075 14.505 137.813 1.00 62.64 133 GLN B N 1
ATOM 2270 C CA . GLN B 1 136 ? -13.579 15.834 137.491 1.00 59.26 133 GLN B CA 1
ATOM 2271 C C . GLN B 1 136 ? -14.706 16.747 137.017 1.00 50.79 133 GLN B C 1
ATOM 2272 O O . GLN B 1 136 ? -14.880 17.849 137.539 1.00 53.77 133 GLN B O 1
ATOM 2278 N N . ILE B 1 137 ? -15.513 16.249 136.093 1.00 44.13 134 ILE B N 1
ATOM 2279 C CA . ILE B 1 137 ? -16.681 16.974 135.609 1.00 47.94 134 ILE B CA 1
ATOM 2280 C C . ILE B 1 137 ? -17.603 17.428 136.728 1.00 53.09 134 ILE B C 1
ATOM 2281 O O . ILE B 1 137 ? -18.317 18.405 136.565 1.00 50.30 134 ILE B O 1
ATOM 2286 N N . GLU B 1 138 ? -17.578 16.742 137.870 1.00 61.45 135 GLU B N 1
ATOM 2287 C CA . GLU B 1 138 ? -18.487 17.090 138.965 1.00 61.87 135 GLU B CA 1
ATOM 2288 C C . GLU B 1 138 ? -17.958 18.149 139.899 1.00 57.90 135 GLU B C 1
ATOM 2289 O O . GLU B 1 138 ? -18.735 18.828 140.553 1.00 63.40 135 GLU B O 1
ATOM 2295 N N . LEU B 1 139 ? -16.640 18.283 139.982 1.00 55.33 136 LEU B N 1
ATOM 2296 C CA . LEU B 1 139 ? -16.061 19.451 140.643 1.00 53.75 136 LEU B CA 1
ATOM 2297 C C . LEU B 1 139 ? -16.467 20.754 139.890 1.00 51.90 136 LEU B C 1
ATOM 2298 O O . LEU B 1 139 ? -16.411 21.856 140.433 1.00 52.51 136 LEU B O 1
ATOM 2303 N N . CYS B 1 140 ? -16.937 20.629 138.657 1.00 50.75 137 CYS B N 1
ATOM 2304 C CA . CYS B 1 140 ? -17.281 21.827 137.885 1.00 51.26 137 CYS B CA 1
ATOM 2305 C C . CYS B 1 140 ? -18.738 22.289 137.981 1.00 59.00 137 CYS B C 1
ATOM 2306 O O . CYS B 1 140 ? -19.666 21.480 138.071 1.00 62.44 137 CYS B O 1
ATOM 2309 N N . HIS B 1 141 ? -18.926 23.604 137.924 1.00 58.27 138 HIS B N 1
ATOM 2310 C CA . HIS B 1 141 ? -20.259 24.196 138.055 1.00 66.94 138 HIS B CA 1
ATOM 2311 C C . HIS B 1 141 ? -21.114 23.966 136.813 1.00 67.43 138 HIS B C 1
ATOM 2312 O O . HIS B 1 141 ? -22.329 23.793 136.912 1.00 71.11 138 HIS B O 1
ATOM 2319 N N . ARG B 1 142 ? -20.475 23.938 135.645 1.00 63.21 139 ARG B N 1
ATOM 2320 C CA . ARG B 1 142 ? -21.197 23.680 134.404 1.00 60.01 139 ARG B CA 1
ATOM 2321 C C . ARG B 1 142 ? -20.429 22.850 133.395 1.00 49.09 139 ARG B C 1
ATOM 2322 O O . ARG B 1 142 ? -19.215 22.975 133.226 1.00 45.53 139 ARG B O 1
ATOM 2330 N N . ILE B 1 143 ? -21.150 21.978 132.723 1.00 49.16 140 ILE B N 1
ATOM 2331 C CA . ILE B 1 143 ? -20.567 21.242 131.627 1.00 51.60 140 ILE B CA 1
ATOM 2332 C C . ILE B 1 143 ? -20.842 22.042 130.352 1.00 54.55 140 ILE B C 1
ATOM 2333 O O . ILE B 1 143 ? -21.916 22.611 130.174 1.00 55.01 140 ILE B O 1
ATOM 2338 N N . CYS B 1 144 ? -19.865 22.150 129.476 1.00 49.60 141 CYS B N 1
ATOM 2339 C CA . CYS B 1 144 ? -20.188 22.827 128.252 1.00 60.56 141 CYS B CA 1
ATOM 2340 C C . CYS B 1 144 ? -19.399 22.206 127.110 1.00 51.81 141 CYS B C 1
ATOM 2341 O O . CYS B 1 144 ? -18.392 21.542 127.342 1.00 46.38 141 CYS B O 1
ATOM 2344 N N . HIS B 1 145 ? -19.906 22.325 125.895 1.00 46.11 142 HIS B N 1
ATOM 2345 C CA . HIS B 1 145 ? -19.248 21.618 124.781 1.00 55.44 142 HIS B CA 1
ATOM 2346 C C . HIS B 1 145 ? -19.121 22.459 123.535 1.00 42.84 142 HIS B C 1
ATOM 2347 O O . HIS B 1 145 ? -19.816 23.454 123.374 1.00 36.27 142 HIS B O 1
ATOM 2354 N N . ILE B 1 146 ? -18.192 22.069 122.676 1.00 47.51 143 ILE B N 1
ATOM 2355 C CA . ILE B 1 146 ? -18.073 22.692 121.368 1.00 47.90 143 ILE B CA 1
ATOM 2356 C C . ILE B 1 146 ? -18.778 21.776 120.370 1.00 40.00 143 ILE B C 1
ATOM 2357 O O . ILE B 1 146 ? -18.376 20.623 120.192 1.00 41.84 143 ILE B O 1
ATOM 2362 N N . PRO B 1 147 ? -19.872 22.256 119.758 1.00 36.49 144 PRO B N 1
ATOM 2363 C CA . PRO B 1 147 ? -20.567 21.370 118.804 1.00 39.41 144 PRO B CA 1
ATOM 2364 C C . PRO B 1 147 ? -19.761 21.214 117.510 1.00 45.85 144 PRO B C 1
ATOM 2365 O O . PRO B 1 147 ? -19.941 21.975 116.563 1.00 47.22 144 PRO B O 1
ATOM 2369 N N . ALA B 1 148 ? -18.877 20.223 117.503 1.00 49.15 145 ALA B N 1
ATOM 2370 C CA . ALA B 1 148 ? -18.044 19.904 116.362 1.00 51.56 145 ALA B CA 1
ATOM 2371 C C . ALA B 1 148 ? -18.789 19.027 115.347 1.00 50.77 145 ALA B C 1
ATOM 2372 O O . ALA B 1 148 ? -19.916 18.594 115.580 1.00 53.38 145 ALA B O 1
ATOM 2374 N N . ASN B 1 149 ? -18.140 18.786 114.212 1.00 50.38 146 ASN B N 1
ATOM 2375 C CA . ASN B 1 149 ? -18.642 17.844 113.220 1.00 48.50 146 ASN B CA 1
ATOM 2376 C C . ASN B 1 149 ? -18.762 16.445 113.831 1.00 52.95 146 ASN B C 1
ATOM 2377 O O . ASN B 1 149 ? -17.762 15.805 114.109 1.00 53.67 146 ASN B O 1
ATOM 2382 N N . PRO B 1 150 ? -19.990 15.942 113.990 1.00 52.18 147 PRO B N 1
ATOM 2383 C CA . PRO B 1 150 ? -20.114 14.659 114.704 1.00 53.01 147 PRO B CA 1
ATOM 2384 C C . PRO B 1 150 ? -19.411 13.513 113.996 1.00 65.09 147 PRO B C 1
ATOM 2385 O O . PRO B 1 150 ? -19.152 12.501 114.628 1.00 72.86 147 PRO B O 1
ATOM 2389 N N . GLN B 1 151 ? -19.118 13.651 112.710 1.00 67.69 148 GLN B N 1
ATOM 2390 C CA . GLN B 1 151 ? -18.387 12.601 112.009 1.00 65.50 148 GLN B CA 1
ATOM 2391 C C . GLN B 1 151 ? -16.882 12.759 112.199 1.00 70.95 148 GLN B C 1
A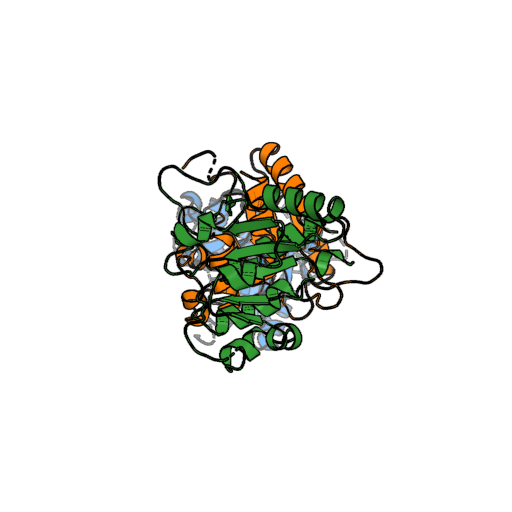TOM 2392 O O . GLN B 1 151 ? -16.110 11.922 111.741 1.00 77.75 148 GLN B O 1
ATOM 2398 N N . TYR B 1 152 ? -16.480 13.839 112.868 1.00 67.96 149 TYR B N 1
ATOM 2399 C CA . TYR B 1 152 ? -15.072 14.147 113.126 1.00 80.00 149 TYR B CA 1
ATOM 2400 C C . TYR B 1 152 ? -14.969 14.950 114.414 1.00 83.33 149 TYR B C 1
ATOM 2401 O O . TYR B 1 152 ? -14.526 16.097 114.400 1.00 83.44 149 TYR B O 1
ATOM 2410 N N . SER B 1 153 ? -15.369 14.344 115.525 1.00 85.07 150 SER B N 1
ATOM 2411 C CA . SER B 1 153 ? -15.664 15.092 116.744 1.00 83.55 150 SER B CA 1
ATOM 2412 C C . SER B 1 153 ? -14.450 15.497 117.589 1.00 85.79 150 SER B C 1
ATOM 2413 O O . SER B 1 153 ? -14.564 16.358 118.468 1.00 90.66 150 SER B O 1
ATOM 2416 N N . SER B 1 154 ? -13.311 14.859 117.358 1.00 82.76 151 SER B N 1
ATOM 2417 C CA . SER B 1 154 ? -12.182 15.022 118.252 1.00 76.10 151 SER B CA 1
ATOM 2418 C C . SER B 1 154 ? -11.310 16.204 117.905 1.00 67.76 151 SER B C 1
ATOM 2419 O O . SER B 1 154 ? -10.673 16.244 116.858 1.00 69.62 151 SER B O 1
ATOM 2422 N N . LEU B 1 155 ? -11.278 17.168 118.808 1.00 55.71 152 LEU B N 1
ATOM 2423 C CA . LEU B 1 155 ? -10.479 18.336 118.592 1.00 50.66 152 LEU B CA 1
ATOM 2424 C C . LEU B 1 155 ? -9.184 18.170 119.350 1.00 53.50 152 LEU B C 1
ATOM 2425 O O . LEU B 1 155 ? -9.195 17.697 120.480 1.00 70.09 152 LEU B O 1
ATOM 2430 N N . ASN B 1 156 ? -8.059 18.528 118.750 1.00 56.39 153 ASN B N 1
ATOM 2431 C CA . ASN B 1 156 ? -6.854 18.632 119.557 1.00 67.57 153 ASN B CA 1
ATOM 2432 C C . ASN B 1 156 ? -7.152 19.696 120.616 1.00 71.52 153 ASN B C 1
ATOM 2433 O O . ASN B 1 156 ? -7.890 20.653 120.352 1.00 69.95 153 ASN B O 1
ATOM 2438 N N . VAL B 1 157 ? -6.627 19.511 121.819 1.00 65.85 154 VAL B N 1
ATOM 2439 C CA . VAL B 1 157 ? -6.917 20.435 122.903 1.00 63.33 154 VAL B CA 1
ATOM 2440 C C . VAL B 1 157 ? -6.447 21.824 122.541 1.00 56.80 154 VAL B C 1
ATOM 2441 O O . VAL B 1 157 ? -7.082 22.810 122.899 1.00 56.57 154 VAL B O 1
ATOM 2445 N N . ALA B 1 158 ? -5.352 21.905 121.799 1.00 53.85 155 ALA B N 1
ATOM 2446 C CA . ALA B 1 158 ? -4.897 23.198 121.304 1.00 54.22 155 ALA B CA 1
ATOM 2447 C C . ALA B 1 158 ? -6.045 23.938 120.559 1.00 48.38 155 ALA B C 1
ATOM 2448 O O . ALA B 1 158 ? -6.342 25.110 120.837 1.00 45.21 155 ALA B O 1
ATOM 2450 N N . GLN B 1 159 ? -6.722 23.222 119.660 1.00 42.28 156 GLN B N 1
ATOM 2451 C CA . GLN B 1 159 ? -7.808 23.799 118.887 1.00 41.52 156 GLN B CA 1
ATOM 2452 C C . GLN B 1 159 ? -9.034 24.118 119.731 1.00 38.41 156 GLN B C 1
ATOM 2453 O O . GLN B 1 159 ? -9.665 25.160 119.573 1.00 45.18 156 GLN B O 1
ATOM 2459 N N . ALA B 1 160 ? -9.378 23.201 120.622 1.00 33.69 157 ALA B N 1
ATOM 2460 C CA . ALA B 1 160 ? -10.407 23.423 121.633 1.00 38.21 157 ALA B CA 1
ATOM 2461 C C . ALA B 1 160 ? -10.155 24.684 122.503 1.00 35.65 157 ALA B C 1
ATOM 2462 O O . ALA B 1 160 ? -11.059 25.503 122.735 1.00 32.63 157 ALA B O 1
ATOM 2464 N N . LEU B 1 161 ? -8.917 24.844 122.953 1.00 30.85 158 LEU B N 1
ATOM 2465 C CA . LEU B 1 161 ? -8.554 26.006 123.745 1.00 35.63 158 LEU B CA 1
ATOM 2466 C C . LEU B 1 161 ? -8.664 27.285 122.941 1.00 42.58 158 LEU B C 1
ATOM 2467 O O . LEU B 1 161 ? -9.258 28.272 123.419 1.00 36.31 158 LEU B O 1
ATOM 2472 N N A GLN B 1 162 ? -8.075 27.226 121.738 0.58 36.81 159 GLN B N 1
ATOM 2473 N N B GLN B 1 162 ? -8.073 27.329 121.753 0.42 37.12 159 GLN B N 1
ATOM 2474 C CA A GLN B 1 162 ? -8.132 28.282 120.721 0.58 35.91 159 GLN B CA 1
ATOM 2475 C CA B GLN B 1 162 ? -8.136 28.568 120.982 0.42 34.66 159 GLN B CA 1
ATOM 2476 C C A GLN B 1 162 ? -9.556 28.785 120.568 0.58 34.58 159 GLN B C 1
ATOM 2477 C C B GLN B 1 162 ? -9.585 28.948 120.763 0.42 34.43 159 GLN B C 1
ATOM 2478 O O A GLN B 1 162 ? -9.804 29.988 120.660 0.58 38.19 159 GLN B O 1
ATOM 2479 O O B GLN B 1 162 ? -9.964 30.113 120.896 0.42 37.42 159 GLN B O 1
ATOM 2490 N N A LEU B 1 163 ? -10.497 27.864 120.346 0.58 31.49 160 LEU B N 1
ATOM 2491 N N B LEU B 1 163 ? -10.396 27.953 120.424 0.42 32.48 160 LEU B N 1
ATOM 2492 C CA A LEU B 1 163 ? -11.895 28.249 120.145 0.58 28.00 160 LEU B CA 1
ATOM 2493 C CA B LEU B 1 163 ? -11.807 28.188 120.173 0.42 28.52 160 LEU B CA 1
ATOM 2494 C C A LEU B 1 163 ? -12.542 28.787 121.423 0.58 30.36 160 LEU B C 1
ATOM 2495 C C B LEU B 1 163 ? -12.471 28.790 121.413 0.42 30.30 160 LEU B C 1
ATOM 2496 O O A LEU B 1 163 ? -13.299 29.748 121.378 0.58 33.41 160 LEU B O 1
ATOM 2497 O O B LEU B 1 163 ? -13.141 29.814 121.335 0.42 33.41 160 LEU B O 1
ATOM 2506 N N . ALA B 1 164 ? -12.283 28.132 122.552 1.00 33.57 161 ALA B N 1
ATOM 2507 C CA . ALA B 1 164 ? -12.805 28.600 123.837 1.00 32.72 161 ALA B CA 1
ATOM 2508 C C . ALA B 1 164 ? -12.289 30.001 124.156 1.00 26.05 161 ALA B C 1
ATOM 2509 O O . ALA B 1 164 ? -13.033 30.860 124.597 1.00 36.09 161 ALA B O 1
ATOM 2511 N N . ALA B 1 165 ? -11.011 30.237 123.909 1.00 30.68 162 ALA B N 1
ATOM 2512 C CA . ALA B 1 165 ? -10.402 31.527 124.285 1.00 39.45 162 ALA B CA 1
ATOM 2513 C C . ALA B 1 165 ? -10.901 32.604 123.366 1.00 43.12 162 ALA B C 1
ATOM 2514 O O . ALA B 1 165 ? -11.098 33.752 123.778 1.00 39.54 162 ALA B O 1
ATOM 2516 N N . TRP B 1 166 ? -11.135 32.219 122.117 1.00 40.73 163 TRP B N 1
ATOM 2517 C CA . TRP B 1 166 ? -11.702 33.158 121.169 1.00 34.93 163 TRP B CA 1
ATOM 2518 C C . TRP B 1 166 ? -13.120 33.559 121.576 1.00 26.38 163 TRP B C 1
ATOM 2519 O O . TRP B 1 166 ? -13.474 34.724 121.571 1.00 33.83 163 TRP B O 1
ATOM 2530 N N . GLU B 1 167 ? -13.950 32.593 121.903 1.00 28.84 164 GLU B N 1
ATOM 2531 C CA . GLU B 1 167 ? -15.300 32.927 122.332 1.00 34.97 164 GLU B CA 1
ATOM 2532 C C . GLU B 1 167 ? -15.281 33.781 123.625 1.00 39.63 164 GLU B C 1
ATOM 2533 O O . GLU B 1 167 ? -16.097 34.665 123.816 1.00 47.41 164 GLU B O 1
ATOM 2539 N N . LEU B 1 168 ? -14.346 33.505 124.525 1.00 40.28 165 LEU B N 1
ATOM 2540 C CA . LEU B 1 168 ? -14.247 34.317 125.728 1.00 43.14 165 LEU B CA 1
ATOM 2541 C C . LEU B 1 168 ? -13.790 35.724 125.389 1.00 39.24 165 LEU B C 1
ATOM 2542 O O . LEU B 1 168 ? -14.422 36.685 125.800 1.00 39.93 165 LEU B O 1
ATOM 2547 N N . ARG B 1 169 ? -12.702 35.842 124.633 1.00 35.19 166 ARG B N 1
ATOM 2548 C CA . ARG B 1 169 ? -12.236 37.157 124.209 1.00 35.63 166 ARG B CA 1
ATOM 2549 C C . ARG B 1 169 ? -13.361 38.009 123.589 1.00 38.65 166 ARG B C 1
ATOM 2550 O O . ARG B 1 169 ? -13.522 39.155 123.916 1.00 48.33 166 ARG B O 1
ATOM 2558 N N . TYR B 1 170 ? -14.151 37.438 122.703 1.00 46.67 167 TYR B N 1
ATOM 2559 C CA . TYR B 1 170 ? -15.180 38.215 122.035 1.00 42.55 167 TYR B CA 1
ATOM 2560 C C . TYR B 1 170 ? -16.299 38.572 122.999 1.00 42.17 167 TYR B C 1
ATOM 2561 O O . TYR B 1 170 ? -16.850 39.649 122.924 1.00 48.76 167 TYR B O 1
ATOM 2570 N N . ALA B 1 171 ? -16.664 37.660 123.887 1.00 36.39 168 ALA B N 1
ATOM 2571 C CA . ALA B 1 171 ? -17.724 37.984 124.831 1.00 46.23 168 ALA B CA 1
ATOM 2572 C C . ALA B 1 171 ? -17.245 39.062 125.843 1.00 54.72 168 ALA B C 1
ATOM 2573 O O . ALA B 1 171 ? -18.048 39.810 126.430 1.00 56.65 168 ALA B O 1
ATOM 2575 N N . LEU B 1 172 ? -15.927 39.173 125.994 1.00 51.32 169 LEU B N 1
ATOM 2576 C CA . LEU B 1 172 ? -15.339 40.104 126.970 1.00 54.52 169 LEU B CA 1
ATOM 2577 C C . LEU B 1 172 ? -14.947 41.460 126.424 1.00 55.81 169 LEU B C 1
ATOM 2578 O O . LEU B 1 172 ? -14.640 42.336 127.198 1.00 57.22 169 LEU B O 1
ATOM 2583 N N . LEU B 1 173 ? -14.900 41.636 125.108 1.00 57.48 170 LEU B N 1
ATOM 2584 C CA . LEU B 1 173 ? -14.488 42.917 124.579 1.00 66.30 170 LEU B CA 1
ATOM 2585 C C . LEU B 1 173 ? -15.632 43.925 124.687 1.00 86.30 170 LEU B C 1
ATOM 2586 O O . LEU B 1 173 ? -16.676 43.626 125.270 1.00 92.05 170 LEU B O 1
ATOM 2599 N N . THR C 1 5 ? -28.139 21.408 104.843 1.00 145.88 2 THR C N 1
ATOM 2600 C CA . THR C 1 5 ? -26.961 20.571 104.584 1.00 141.41 2 THR C CA 1
ATOM 2601 C C . THR C 1 5 ? -26.265 20.954 103.270 1.00 133.33 2 THR C C 1
ATOM 2602 O O . THR C 1 5 ? -25.067 20.691 103.076 1.00 127.34 2 THR C O 1
ATOM 2606 N N . GLN C 1 6 ? -27.032 21.564 102.371 1.00 130.36 3 GLN C N 1
ATOM 2607 C CA . GLN C 1 6 ? -26.485 22.148 101.161 1.00 123.67 3 GLN C CA 1
ATOM 2608 C C . GLN C 1 6 ? -25.440 23.191 101.533 1.00 103.56 3 GLN C C 1
ATOM 2609 O O . GLN C 1 6 ? -24.406 23.312 100.883 1.00 101.63 3 GLN C O 1
ATOM 2615 N N . ALA C 1 7 ? -25.714 23.940 102.593 1.00 84.12 4 ALA C N 1
ATOM 2616 C CA . ALA C 1 7 ? -24.911 25.106 102.926 1.00 73.94 4 ALA C CA 1
ATOM 2617 C C . ALA C 1 7 ? -23.458 24.797 103.312 1.00 58.14 4 ALA C C 1
ATOM 2618 O O . ALA C 1 7 ? -22.544 25.492 102.898 1.00 57.38 4 ALA C O 1
ATOM 2620 N N . PHE C 1 8 ? -23.225 23.757 104.093 1.00 49.68 5 PHE C N 1
ATOM 2621 C CA . PHE C 1 8 ? -21.849 23.440 104.434 1.00 46.66 5 PHE C CA 1
ATOM 2622 C C . PHE C 1 8 ? -21.016 23.094 103.205 1.00 55.49 5 PHE C C 1
ATOM 2623 O O . PHE C 1 8 ? -19.783 23.159 103.239 1.00 64.13 5 PHE C O 1
ATOM 2631 N N . SER C 1 9 ? -21.679 22.749 102.108 1.00 51.79 6 SER C N 1
ATOM 2632 C CA . SER C 1 9 ? -20.945 22.480 100.871 1.00 51.88 6 SER C CA 1
ATOM 2633 C C . SER C 1 9 ? -20.767 23.726 99.995 1.00 43.81 6 SER C C 1
ATOM 2634 O O . SER C 1 9 ? -19.957 23.725 99.076 1.00 49.14 6 SER C O 1
ATOM 2637 N N . ARG C 1 10 ? -21.497 24.791 100.314 1.00 40.92 7 ARG C N 1
ATOM 2638 C CA . ARG C 1 10 ? -21.432 26.044 99.571 1.00 42.64 7 ARG C CA 1
ATOM 2639 C C . ARG C 1 10 ? -20.471 27.083 100.169 1.00 46.47 7 ARG C C 1
ATOM 2640 O O . ARG C 1 10 ? -20.654 28.300 99.987 1.00 45.36 7 ARG C O 1
ATOM 2648 N N . VAL C 1 11 ? -19.457 26.605 100.889 1.00 47.10 8 VAL C N 1
ATOM 2649 C CA . VAL C 1 11 ? -18.495 27.484 101.548 1.00 35.11 8 VAL C CA 1
ATOM 2650 C C . VAL C 1 11 ? -17.113 26.991 101.244 1.00 37.22 8 VAL C C 1
ATOM 2651 O O . VAL C 1 11 ? -16.838 25.803 101.374 1.00 41.82 8 VAL C O 1
ATOM 2655 N N . ARG C 1 12 ? -16.242 27.910 100.835 1.00 39.61 9 ARG C N 1
ATOM 2656 C CA . ARG C 1 12 ? -14.870 27.571 100.448 1.00 38.68 9 ARG C CA 1
ATOM 2657 C C . ARG C 1 12 ? -13.875 28.391 101.235 1.00 38.14 9 ARG C C 1
ATOM 2658 O O . ARG C 1 12 ? -14.101 29.565 101.486 1.00 39.99 9 ARG C O 1
ATOM 2666 N N . PHE C 1 13 ? -12.756 27.765 101.580 1.00 39.14 10 PHE C N 1
ATOM 2667 C CA . PHE C 1 13 ? -11.670 28.438 102.256 1.00 38.05 10 PHE C CA 1
ATOM 2668 C C . PHE C 1 13 ? -10.508 28.490 101.301 1.00 34.27 10 PHE C C 1
ATOM 2669 O O . PHE C 1 13 ? -10.034 27.470 100.826 1.00 37.56 10 PHE C O 1
ATOM 2677 N N . ILE C 1 14 ? -10.036 29.695 101.037 1.00 37.24 11 ILE C N 1
ATOM 2678 C CA . ILE C 1 14 ? -9.035 29.911 100.028 1.00 32.15 11 ILE C CA 1
ATOM 2679 C C . ILE C 1 14 ? -7.780 30.444 100.673 1.00 34.50 11 ILE C C 1
ATOM 2680 O O . ILE C 1 14 ? -7.821 31.470 101.355 1.00 33.36 11 ILE C O 1
ATOM 2693 N N . THR C 1 16 ? -4.019 31.854 99.866 1.00 33.29 13 THR C N 1
ATOM 2694 C CA . THR C 1 16 ? -3.228 32.403 98.777 1.00 41.91 13 THR C CA 1
ATOM 2695 C C . THR C 1 16 ? -1.736 32.303 99.034 1.00 51.33 13 THR C C 1
ATOM 2696 O O . THR C 1 16 ? -1.239 32.743 100.061 1.00 57.85 13 THR C O 1
ATOM 2700 N N . GLN C 1 17 ? -1.030 31.747 98.060 1.00 53.38 14 GLN C N 1
ATOM 2701 C CA . GLN C 1 17 ? 0.407 31.545 98.139 1.00 53.51 14 GLN C CA 1
ATOM 2702 C C . GLN C 1 17 ? 0.855 30.868 99.415 1.00 52.85 14 GLN C C 1
ATOM 2703 O O . GLN C 1 17 ? 1.834 31.294 100.009 1.00 62.17 14 GLN C O 1
ATOM 2709 N N . PRO C 1 18 ? 0.153 29.799 99.824 1.00 45.08 15 PRO C N 1
ATOM 2710 C CA . PRO C 1 18 ? 0.622 29.046 100.983 1.00 45.50 15 PRO C CA 1
ATOM 2711 C C . PRO C 1 18 ? 2.076 28.626 100.762 1.00 50.04 15 PRO C C 1
ATOM 2712 O O . PRO C 1 18 ? 2.480 28.369 99.626 1.00 47.68 15 PRO C O 1
ATOM 2716 N N . SER C 1 19 ? 2.860 28.582 101.833 1.00 58.81 16 SER C N 1
ATOM 2717 C CA . SER C 1 19 ? 4.245 28.136 101.731 1.00 63.97 16 SER C CA 1
ATOM 2718 C C . SER C 1 19 ? 4.585 26.973 102.670 1.00 68.39 16 SER C C 1
ATOM 2719 O O . SER C 1 19 ? 5.551 26.257 102.418 1.00 76.64 16 SER C O 1
ATOM 2722 N N . HIS C 1 20 ? 3.806 26.768 103.735 1.00 67.08 17 HIS C N 1
ATOM 2723 C CA . HIS C 1 20 ? 4.083 25.643 104.649 1.00 71.74 17 HIS C CA 1
ATOM 2724 C C . HIS C 1 20 ? 3.117 24.485 104.476 1.00 68.93 17 HIS C C 1
ATOM 2725 O O . HIS C 1 20 ? 1.943 24.594 104.796 1.00 69.10 17 HIS C O 1
ATOM 2732 N N . PRO C 1 21 ? 3.617 23.361 103.958 1.00 69.01 18 PRO C N 1
ATOM 2733 C CA . PRO C 1 21 ? 2.723 22.244 103.634 1.00 69.59 18 PRO C CA 1
ATOM 2734 C C . PRO C 1 21 ? 2.020 21.786 104.894 1.00 73.94 18 PRO C C 1
ATOM 2735 O O . PRO C 1 21 ? 0.918 21.246 104.833 1.00 77.63 18 PRO C O 1
ATOM 2739 N N . GLY C 1 22 ? 2.661 22.019 106.034 1.00 70.47 19 GLY C N 1
ATOM 2740 C CA . GLY C 1 22 ? 2.060 21.726 107.314 1.00 62.31 19 GLY C CA 1
ATOM 2741 C C . GLY C 1 22 ? 0.806 22.531 107.554 1.00 58.19 19 GLY C C 1
ATOM 2742 O O . GLY C 1 22 ? -0.205 21.965 107.978 1.00 59.53 19 GLY C O 1
ATOM 2743 N N . ASN C 1 23 ? 0.855 23.844 107.296 1.00 51.45 20 ASN C N 1
ATOM 2744 C CA . ASN C 1 23 ? -0.370 24.663 107.385 1.00 56.65 20 ASN C CA 1
ATOM 2745 C C . ASN C 1 23 ? -1.524 24.173 106.482 1.00 54.00 20 ASN C C 1
ATOM 2746 O O . ASN C 1 23 ? -2.703 24.352 106.808 1.00 56.16 20 ASN C O 1
ATOM 2751 N N . VAL C 1 24 ? -1.187 23.582 105.341 1.00 50.35 21 VAL C N 1
ATOM 2752 C CA . VAL C 1 24 ? -2.207 23.122 104.397 1.00 50.80 21 VAL C CA 1
ATOM 2753 C C . VAL C 1 24 ? -2.957 21.927 104.977 1.00 51.02 21 VAL C C 1
ATOM 2754 O O . VAL C 1 24 ? -4.189 21.910 105.008 1.00 48.68 21 VAL C O 1
ATOM 2758 N N . GLY C 1 25 ? -2.202 20.949 105.474 1.00 51.20 22 GLY C N 1
ATOM 2759 C CA . GLY C 1 25 ? -2.776 19.828 106.194 1.00 46.54 22 GLY C CA 1
ATOM 2760 C C . GLY C 1 25 ? -3.575 20.269 107.403 1.00 46.59 22 GLY C C 1
ATOM 2761 O O . GLY C 1 25 ? -4.720 19.866 107.560 1.00 52.76 22 GLY C O 1
ATOM 2762 N N . SER C 1 26 ? -2.990 21.103 108.254 1.00 45.62 23 SER C N 1
ATOM 2763 C CA . SER C 1 26 ? -3.737 21.652 109.386 1.00 49.14 23 SER C CA 1
ATOM 2764 C C . SER C 1 26 ? -5.035 22.288 108.915 1.00 51.11 23 SER C C 1
ATOM 2765 O O . SER C 1 26 ? -6.119 22.039 109.491 1.00 51.24 23 SER C O 1
ATOM 2768 N N . ALA C 1 27 ? -4.922 23.109 107.871 1.00 42.90 24 ALA C N 1
ATOM 2769 C CA . ALA C 1 27 ? -6.083 23.805 107.318 1.00 44.75 24 ALA C CA 1
ATOM 2770 C C . ALA C 1 27 ? -7.156 22.791 106.949 1.00 39.39 24 ALA C C 1
ATOM 2771 O O . ALA C 1 27 ? -8.319 22.928 107.323 1.00 38.81 24 ALA C O 1
ATOM 2773 N N . ALA C 1 28 ? -6.740 21.752 106.241 1.00 44.38 25 ALA C N 1
ATOM 2774 C CA . ALA C 1 28 ? -7.663 20.709 105.827 1.00 46.27 25 ALA C CA 1
ATOM 2775 C C . ALA C 1 28 ? -8.385 20.070 107.024 1.00 46.15 25 ALA C C 1
ATOM 2776 O O . ALA C 1 28 ? -9.588 19.861 106.948 1.00 41.42 25 ALA C O 1
ATOM 2778 N N . ARG C 1 29 ? -7.670 19.784 108.121 1.00 42.96 26 ARG C N 1
ATOM 2779 C CA . ARG C 1 29 ? -8.281 19.158 109.314 1.00 45.72 26 ARG C CA 1
ATOM 2780 C C . ARG C 1 29 ? -9.217 20.119 110.033 1.00 39.73 26 ARG C C 1
ATOM 2781 O O . ARG C 1 29 ? -10.336 19.768 110.386 1.00 46.04 26 ARG C O 1
ATOM 2789 N N . ALA C 1 30 ? -8.743 21.335 110.255 1.00 42.85 27 ALA C N 1
ATOM 2790 C CA . ALA C 1 30 ? -9.592 22.414 110.774 1.00 44.42 27 ALA C CA 1
ATOM 2791 C C . ALA C 1 30 ? -10.959 22.404 110.139 1.00 44.81 27 ALA C C 1
ATOM 2792 O O . ALA C 1 30 ? -11.966 22.244 110.824 1.00 46.57 27 ALA C O 1
ATOM 2794 N N . ILE C 1 31 ? -11.010 22.598 108.818 1.00 43.91 28 ILE C N 1
ATOM 2795 C CA . ILE C 1 31 ? -12.304 22.889 108.224 1.00 36.29 28 ILE C CA 1
ATOM 2796 C C . ILE C 1 31 ? -13.169 21.652 108.266 1.00 38.09 28 ILE C C 1
ATOM 2797 O O . ILE C 1 31 ? -14.400 21.738 108.317 1.00 41.71 28 ILE C O 1
ATOM 2802 N N . LYS C 1 32 ? -12.535 20.489 108.275 1.00 38.79 29 LYS C N 1
ATOM 2803 C CA . LYS C 1 32 ? -13.314 19.264 108.405 1.00 43.08 29 LYS C CA 1
ATOM 2804 C C . LYS C 1 32 ? -13.886 19.037 109.832 1.00 48.09 29 LYS C C 1
ATOM 2805 O O . LYS C 1 32 ? -15.014 18.532 109.951 1.00 41.06 29 LYS C O 1
ATOM 2811 N N . THR C 1 33 ? -13.146 19.408 110.897 1.00 40.14 30 THR C N 1
ATOM 2812 C CA . THR C 1 33 ? -13.728 19.377 112.263 1.00 43.68 30 THR C CA 1
ATOM 2813 C C . THR C 1 33 ? -14.936 20.323 112.391 1.00 36.77 30 THR C C 1
ATOM 2814 O O . THR C 1 33 ? -15.828 20.109 113.226 1.00 37.80 30 THR C O 1
ATOM 2826 N N . GLY C 1 35 ? -16.964 20.870 109.711 1.00 45.18 32 GLY C N 1
ATOM 2827 C CA . GLY C 1 35 ? -17.991 20.416 108.802 1.00 46.83 32 GLY C CA 1
ATOM 2828 C C . GLY C 1 35 ? -17.888 20.883 107.360 1.00 48.71 32 GLY C C 1
ATOM 2829 O O . GLY C 1 35 ? -18.828 20.742 106.594 1.00 50.99 32 GLY C O 1
ATOM 2830 N N . PHE C 1 36 ? -16.751 21.431 106.968 1.00 44.02 33 PHE C N 1
ATOM 2831 C CA . PHE C 1 36 ? -16.628 21.916 105.614 1.00 35.30 33 PHE C CA 1
ATOM 2832 C C . PHE C 1 36 ? -15.720 20.969 104.836 1.00 46.23 33 PHE C C 1
ATOM 2833 O O . PHE C 1 36 ? -14.951 20.208 105.433 1.00 49.03 33 PHE C O 1
ATOM 2841 N N . GLY C 1 37 ? -15.782 21.002 103.511 1.00 46.20 34 GLY C N 1
ATOM 2842 C CA . GLY C 1 37 ? -14.934 20.101 102.763 1.00 50.04 34 GLY C CA 1
ATOM 2843 C C . GLY C 1 37 ? -14.173 20.688 101.585 1.00 55.55 34 GLY C C 1
ATOM 2844 O O . GLY C 1 37 ? -13.456 19.946 100.889 1.00 55.66 34 GLY C O 1
ATOM 2845 N N A GLU C 1 38 ? -14.312 21.992 101.350 0.37 45.96 35 GLU C N 1
ATOM 2846 N N B GLU C 1 38 ? -14.294 21.999 101.370 0.63 45.90 35 GLU C N 1
ATOM 2847 C CA A GLU C 1 38 ? -13.619 22.602 100.220 0.37 42.39 35 GLU C CA 1
ATOM 2848 C CA B GLU C 1 38 ? -13.653 22.642 100.218 0.63 41.83 35 GLU C CA 1
ATOM 2849 C C A GLU C 1 38 ? -12.470 23.535 100.602 0.37 39.85 35 GLU C C 1
ATOM 2850 C C B GLU C 1 38 ? -12.466 23.563 100.565 0.63 40.09 35 GLU C C 1
ATOM 2851 O O A GLU C 1 38 ? -12.673 24.685 100.996 0.37 38.38 35 GLU C O 1
ATOM 2852 O O B GLU C 1 38 ? -12.638 24.741 100.898 0.63 37.95 35 GLU C O 1
ATOM 2863 N N . LEU C 1 39 ? -11.256 23.030 100.452 1.00 37.93 36 LEU C N 1
ATOM 2864 C CA . LEU C 1 39 ? -10.069 23.839 100.599 1.00 40.14 36 LEU C CA 1
ATOM 2865 C C . LEU C 1 39 ? -9.551 24.234 99.197 1.00 44.71 36 LEU C C 1
ATOM 2866 O O . LEU C 1 39 ? -9.517 23.411 98.312 1.00 49.57 36 LEU C O 1
ATOM 2871 N N . VAL C 1 40 ? -9.151 25.489 98.995 1.00 41.62 37 VAL C N 1
ATOM 2872 C CA . VAL C 1 40 ? -8.594 25.927 97.716 1.00 36.91 37 VAL C CA 1
ATOM 2873 C C . VAL C 1 40 ? -7.249 26.608 97.932 1.00 35.66 37 VAL C C 1
ATOM 2874 O O . VAL C 1 40 ? -7.146 27.504 98.756 1.00 37.80 37 VAL C O 1
ATOM 2878 N N . LEU C 1 41 ? -6.223 26.185 97.207 1.00 27.37 38 LEU C N 1
ATOM 2879 C CA . LEU C 1 41 ? -4.969 26.922 97.182 1.00 33.30 38 LEU C CA 1
ATOM 2880 C C . LEU C 1 41 ? -4.765 27.781 95.920 1.00 44.12 38 LEU C C 1
ATOM 2881 O O . LEU C 1 41 ? -5.032 27.376 94.800 1.00 38.60 38 LEU C O 1
ATOM 2886 N N . VAL C 1 42 ? -4.248 28.975 96.132 1.00 41.52 39 VAL C N 1
ATOM 2887 C CA . VAL C 1 42 ? -3.928 29.855 95.056 1.00 35.28 39 VAL C CA 1
ATOM 2888 C C . VAL C 1 42 ? -2.421 30.081 95.018 1.00 41.60 39 VAL C C 1
ATOM 2889 O O . VAL C 1 42 ? -1.810 30.509 96.011 1.00 42.81 39 VAL C O 1
ATOM 2893 N N . ALA C 1 43 ? -1.817 29.750 93.884 1.00 44.62 40 ALA C N 1
ATOM 2894 C CA . ALA C 1 43 ? -0.407 30.050 93.620 1.00 46.02 40 ALA C CA 1
ATOM 2895 C C . ALA C 1 43 ? 0.496 29.613 94.777 1.00 52.09 40 ALA C C 1
ATOM 2896 O O . ALA C 1 43 ? 1.299 30.389 95.283 1.00 56.01 40 ALA C O 1
ATOM 2898 N N . PRO C 1 44 ? 0.378 28.351 95.179 1.00 55.76 41 PRO C N 1
ATOM 2899 C CA . PRO C 1 44 ? 1.229 27.832 96.249 1.00 61.15 41 PRO C CA 1
ATOM 2900 C C . PRO C 1 44 ? 2.697 27.943 95.852 1.00 70.18 41 PRO C C 1
ATOM 2901 O O . PRO C 1 44 ? 2.982 28.017 94.653 1.00 69.10 41 PRO C O 1
ATOM 2905 N N . ARG C 1 45 ? 3.602 27.956 96.830 1.00 81.00 42 ARG C N 1
ATOM 2906 C CA . ARG C 1 45 ? 5.037 28.161 96.573 1.00 92.44 42 ARG C CA 1
ATOM 2907 C C . ARG C 1 45 ? 5.820 26.912 96.143 1.00 89.34 42 ARG C C 1
ATOM 2908 O O . ARG C 1 45 ? 6.952 27.014 95.671 1.00 90.82 42 ARG C O 1
ATOM 2916 N N . PHE C 1 46 ? 5.219 25.740 96.308 1.00 84.60 43 PHE C N 1
ATOM 2917 C CA . PHE C 1 46 ? 5.785 24.509 95.773 1.00 86.05 43 PHE C CA 1
ATOM 2918 C C . PHE C 1 46 ? 4.676 23.756 95.072 1.00 80.73 43 PHE C C 1
ATOM 2919 O O . PHE C 1 46 ? 3.518 23.884 95.445 1.00 73.90 43 PHE C O 1
ATOM 2927 N N . PRO C 1 47 ? 5.008 23.001 94.018 1.00 84.65 44 PRO C N 1
ATOM 2928 C CA . PRO C 1 47 ? 3.878 22.393 93.314 1.00 79.82 44 PRO C CA 1
ATOM 2929 C C . PRO C 1 47 ? 3.486 21.110 94.038 1.00 82.10 44 PRO C C 1
ATOM 2930 O O . PRO C 1 47 ? 4.283 20.570 94.818 1.00 80.50 44 PRO C O 1
ATOM 2934 N N A ASP C 1 48 ? 2.273 20.634 93.771 0.53 79.21 45 ASP C N 1
ATOM 2935 N N B ASP C 1 48 ? 2.266 20.639 93.808 0.47 79.17 45 ASP C N 1
ATOM 2936 C CA A ASP C 1 48 ? 1.711 19.478 94.458 0.53 78.73 45 ASP C CA 1
ATOM 2937 C CA B ASP C 1 48 ? 1.793 19.428 94.463 0.47 78.95 45 ASP C CA 1
ATOM 2938 C C A ASP C 1 48 ? 1.956 19.546 95.961 0.53 78.72 45 ASP C C 1
ATOM 2939 C C B ASP C 1 48 ? 1.956 19.533 95.980 0.47 78.77 45 ASP C C 1
ATOM 2940 O O A ASP C 1 48 ? 2.371 18.572 96.595 0.53 81.53 45 ASP C O 1
ATOM 2941 O O B ASP C 1 48 ? 2.320 18.562 96.648 0.47 81.28 45 ASP C O 1
ATOM 2958 N N . THR C 1 50 ? -0.169 19.562 98.270 1.00 60.44 47 THR C N 1
ATOM 2959 C CA . THR C 1 50 ? -1.067 18.678 98.991 1.00 70.82 47 THR C CA 1
ATOM 2960 C C . THR C 1 50 ? -0.517 17.259 99.202 1.00 80.39 47 THR C C 1
ATOM 2961 O O . THR C 1 50 ? -0.925 16.573 100.139 1.00 80.61 47 THR C O 1
ATOM 2965 N N . ALA C 1 51 ? 0.408 16.821 98.349 1.00 86.04 48 ALA C N 1
ATOM 2966 C CA . ALA C 1 51 ? 0.926 15.450 98.439 1.00 90.22 48 ALA C CA 1
ATOM 2967 C C . ALA C 1 51 ? 2.156 15.317 99.349 1.00 83.93 48 ALA C C 1
ATOM 2968 O O . ALA C 1 51 ? 2.686 14.231 99.540 1.00 85.96 48 ALA C O 1
ATOM 2970 N N . GLN C 1 52 ? 2.585 16.437 99.918 1.00 79.57 49 GLN C N 1
ATOM 2971 C CA . GLN C 1 52 ? 3.789 16.486 100.723 1.00 79.09 49 GLN C CA 1
ATOM 2972 C C . GLN C 1 52 ? 3.581 15.807 102.060 1.00 82.67 49 GLN C C 1
ATOM 2973 O O . GLN C 1 52 ? 2.531 15.961 102.682 1.00 79.94 49 GLN C O 1
ATOM 2979 N N . PRO C 1 53 ? 4.593 15.058 102.513 1.00 87.39 50 PRO C N 1
ATOM 2980 C CA . PRO C 1 53 ? 4.437 14.292 103.749 1.00 88.70 50 PRO C CA 1
ATOM 2981 C C . PRO C 1 53 ? 3.905 15.169 104.884 1.00 87.90 50 PRO C C 1
ATOM 2982 O O . PRO C 1 53 ? 2.999 14.741 105.604 1.00 87.86 50 PRO C O 1
ATOM 2986 N N . GLU C 1 54 ? 4.464 16.371 105.038 1.00 86.48 51 GLU C N 1
ATOM 2987 C CA . GLU C 1 54 ? 4.118 17.265 106.148 1.00 86.87 51 GLU C CA 1
ATOM 2988 C C . GLU C 1 54 ? 2.617 17.602 106.171 1.00 81.98 51 GLU C C 1
ATOM 2989 O O . GLU C 1 54 ? 1.993 17.631 107.237 1.00 83.37 51 GLU C O 1
ATOM 2995 N N . ALA C 1 55 ? 2.049 17.842 104.990 1.00 71.93 52 ALA C N 1
ATOM 2996 C CA . ALA C 1 55 ? 0.623 18.122 104.835 1.00 69.29 52 ALA C CA 1
ATOM 2997 C C . ALA C 1 55 ? -0.276 16.905 105.129 1.00 71.04 52 ALA C C 1
ATOM 2998 O O . ALA C 1 55 ? -1.257 17.010 105.884 1.00 69.26 52 ALA C O 1
ATOM 3000 N N . VAL C 1 56 ? 0.062 15.766 104.534 1.00 74.45 53 VAL C N 1
ATOM 3001 C CA . VAL C 1 56 ? -0.707 14.542 104.727 1.00 80.48 53 VAL C CA 1
ATOM 3002 C C . VAL C 1 56 ? -0.739 14.136 106.197 1.00 84.00 53 VAL C C 1
ATOM 3003 O O . VAL C 1 56 ? -1.659 13.450 106.641 1.00 83.91 53 VAL C O 1
ATOM 3007 N N . ALA C 1 57 ? 0.271 14.564 106.946 1.00 83.53 54 ALA C N 1
ATOM 3008 C CA . ALA C 1 57 ? 0.361 14.245 108.366 1.00 81.08 54 ALA C CA 1
ATOM 3009 C C . ALA C 1 57 ? -0.604 15.095 109.186 1.00 80.42 54 ALA C C 1
ATOM 3010 O O . ALA C 1 57 ? -1.545 14.578 109.787 1.00 83.52 54 ALA C O 1
ATOM 3012 N N . LEU C 1 58 ? -0.362 16.402 109.205 1.00 72.32 55 LEU C N 1
ATOM 3013 C CA . LEU C 1 58 ? -1.208 17.326 109.952 1.00 61.52 55 LEU C CA 1
ATOM 3014 C C . LEU C 1 58 ? -2.651 17.274 109.461 1.00 57.77 55 LEU C C 1
ATOM 3015 O O . LEU C 1 58 ? -3.489 18.069 109.885 1.00 66.20 55 LEU C O 1
ATOM 3020 N N . ALA C 1 59 ? -2.933 16.333 108.566 1.00 62.75 56 ALA C N 1
ATOM 3021 C CA . ALA C 1 59 ? -4.274 16.176 108.017 1.00 62.65 56 ALA C CA 1
ATOM 3022 C C . ALA C 1 59 ? -4.889 14.845 108.436 1.00 79.67 56 ALA C C 1
ATOM 3023 O O . ALA C 1 59 ? -5.941 14.451 107.933 1.00 81.30 56 ALA C O 1
ATOM 3025 N N . SER C 1 60 ? -4.226 14.157 109.360 1.00 96.85 57 SER C N 1
ATOM 3026 C CA . SER C 1 60 ? -4.706 12.870 109.848 1.00 100.17 57 SER C CA 1
ATOM 3027 C C . SER C 1 60 ? -6.226 12.857 109.970 1.00 96.35 57 SER C C 1
ATOM 3028 O O . SER C 1 60 ? -6.799 13.581 110.784 1.00 100.71 57 SER C O 1
ATOM 3031 N N . GLY C 1 61 ? -6.873 12.030 109.156 1.00 80.70 58 GLY C N 1
ATOM 3032 C CA . GLY C 1 61 ? -8.320 11.921 109.172 1.00 71.09 58 GLY C CA 1
ATOM 3033 C C . GLY C 1 61 ? -8.987 12.902 108.227 1.00 67.84 58 GLY C C 1
ATOM 3034 O O . GLY C 1 61 ? -10.203 12.868 108.040 1.00 68.73 58 GLY C O 1
ATOM 3035 N N . ALA C 1 62 ? -8.186 13.778 107.630 1.00 65.14 59 ALA C N 1
ATOM 3036 C CA . ALA C 1 62 ? -8.701 14.775 106.699 1.00 65.03 59 ALA C CA 1
ATOM 3037 C C . ALA C 1 62 ? -8.077 14.613 105.317 1.00 58.81 59 ALA C C 1
ATOM 3038 O O . ALA C 1 62 ? -8.070 15.548 104.515 1.00 53.96 59 ALA C O 1
ATOM 3040 N N . LEU C 1 63 ? -7.556 13.422 105.045 1.00 63.61 60 LEU C N 1
ATOM 3041 C CA . LEU C 1 63 ? -6.929 13.135 103.760 1.00 65.08 60 LEU C CA 1
ATOM 3042 C C . LEU C 1 63 ? -7.870 13.456 102.603 1.00 60.42 60 LEU C C 1
ATOM 3043 O O . LEU C 1 63 ? -7.465 14.060 101.610 1.00 61.48 60 LEU C O 1
ATOM 3048 N N . ASP C 1 64 ? -9.128 13.049 102.740 1.00 54.74 61 ASP C N 1
ATOM 3049 C CA . ASP C 1 64 ? -10.129 13.292 101.707 1.00 58.00 61 ASP C CA 1
ATOM 3050 C C . ASP C 1 64 ? -10.245 14.781 101.323 1.00 60.84 61 ASP C C 1
ATOM 3051 O O . ASP C 1 64 ? -10.313 15.102 100.133 1.00 61.28 61 ASP C O 1
ATOM 3056 N N . VAL C 1 65 ? -10.255 15.683 102.313 1.00 57.28 62 VAL C N 1
ATOM 3057 C CA . VAL C 1 65 ? -10.339 17.115 102.024 1.00 53.15 62 VAL C CA 1
ATOM 3058 C C . VAL C 1 65 ? -9.070 17.592 101.320 1.00 51.94 62 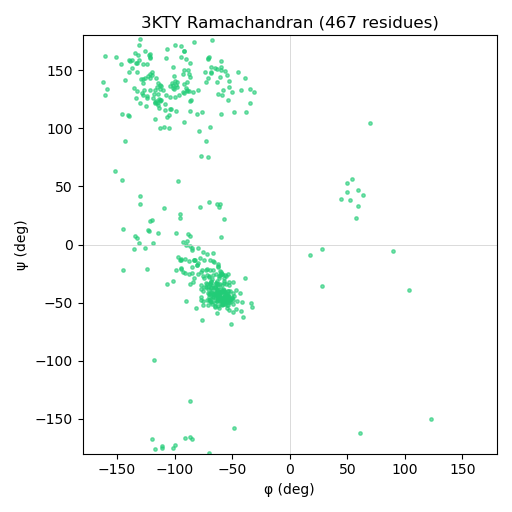VAL C C 1
ATOM 3059 O O . VAL C 1 65 ? -9.120 18.330 100.337 1.00 54.84 62 VAL C O 1
ATOM 3063 N N . LEU C 1 66 ? -7.936 17.148 101.839 1.00 48.03 63 LEU C N 1
ATOM 3064 C CA . LEU C 1 66 ? -6.648 17.424 101.246 1.00 55.72 63 LEU C CA 1
ATOM 3065 C C . LEU C 1 66 ? -6.595 16.964 99.780 1.00 69.43 63 LEU C C 1
ATOM 3066 O O . LEU C 1 66 ? -6.175 17.712 98.890 1.00 74.12 63 LEU C O 1
ATOM 3071 N N . GLU C 1 67 ? -7.038 15.741 99.519 1.00 71.74 64 GLU C N 1
ATOM 3072 C CA . GLU C 1 67 ? -6.989 15.219 98.159 1.00 73.16 64 GLU C CA 1
ATOM 3073 C C . GLU C 1 67 ? -7.863 16.007 97.196 1.00 64.15 64 GLU C C 1
ATOM 3074 O O . GLU C 1 67 ? -7.484 16.223 96.044 1.00 65.52 64 GLU C O 1
ATOM 3080 N N . ARG C 1 68 ? -9.031 16.435 97.660 1.00 59.74 65 ARG C N 1
ATOM 3081 C CA . ARG C 1 68 ? -10.010 17.058 96.767 1.00 56.98 65 ARG C CA 1
ATOM 3082 C C . ARG C 1 68 ? -9.800 18.573 96.597 1.00 56.17 65 ARG C C 1
ATOM 3083 O O . ARG C 1 68 ? -10.530 19.239 95.847 1.00 59.48 65 ARG C O 1
ATOM 3091 N N . ALA C 1 69 ? -8.797 19.108 97.290 1.00 50.28 66 ALA C N 1
ATOM 3092 C CA . ALA C 1 69 ? -8.458 20.523 97.201 1.00 43.32 66 ALA C CA 1
ATOM 3093 C C . ALA C 1 69 ? -8.108 20.971 95.777 1.00 50.66 66 ALA C C 1
ATOM 3094 O O . ALA C 1 69 ? -7.278 20.349 95.108 1.00 53.31 66 ALA C O 1
ATOM 3096 N N . ALA C 1 70 ? -8.749 22.041 95.313 1.00 48.94 67 ALA C N 1
ATOM 3097 C CA . ALA C 1 70 ? -8.401 22.674 94.032 1.00 48.20 67 ALA C CA 1
ATOM 3098 C C . ALA C 1 70 ? -7.167 23.579 94.163 1.00 44.60 67 ALA C C 1
ATOM 3099 O O . ALA C 1 70 ? -7.074 24.392 95.070 1.00 43.89 67 ALA C O 1
ATOM 3101 N N . VAL C 1 71 ? -6.228 23.459 93.251 1.00 39.60 68 VAL C N 1
ATOM 3102 C CA . VAL C 1 71 ? -5.123 24.410 93.208 1.00 45.99 68 VAL C CA 1
ATOM 3103 C C . VAL C 1 71 ? -5.222 25.259 91.935 1.00 47.02 68 VAL C C 1
ATOM 3104 O O . VAL C 1 71 ? -5.426 24.725 90.857 1.00 48.99 68 VAL C O 1
ATOM 3108 N N . HIS C 1 72 ? -5.057 26.566 92.068 1.00 41.65 69 HIS C N 1
ATOM 3109 C CA . HIS C 1 72 ? -5.209 27.490 90.953 1.00 44.33 69 HIS C CA 1
ATOM 3110 C C . HIS C 1 72 ? -4.027 28.404 91.013 1.00 50.78 69 HIS C C 1
ATOM 3111 O O . HIS C 1 72 ? -3.473 28.611 92.085 1.00 48.01 69 HIS C O 1
ATOM 3118 N N . ASP C 1 73 ? -3.673 28.987 89.873 1.00 47.02 70 ASP C N 1
ATOM 3119 C CA . ASP C 1 73 ? -2.586 29.956 89.809 1.00 40.88 70 ASP C CA 1
ATOM 3120 C C . ASP C 1 73 ? -3.010 31.366 90.267 1.00 35.32 70 ASP C C 1
ATOM 3121 O O . ASP C 1 73 ? -2.175 32.209 90.535 1.00 39.64 70 ASP C O 1
ATOM 3126 N N . THR C 1 74 ? -4.297 31.653 90.316 1.00 35.38 71 THR C N 1
ATOM 3127 C CA . THR C 1 74 ? -4.703 33.037 90.474 1.00 38.50 71 THR C CA 1
ATOM 3128 C C . THR C 1 74 ? -5.868 33.124 91.407 1.00 37.05 71 THR C C 1
ATOM 3129 O O . THR C 1 74 ? -6.722 32.227 91.432 1.00 35.32 71 THR C O 1
ATOM 3133 N N . LEU C 1 75 ? -5.936 34.231 92.134 1.00 45.70 72 LEU C N 1
ATOM 3134 C CA . LEU C 1 75 ? -7.064 34.467 93.014 1.00 43.18 72 LEU C CA 1
ATOM 3135 C C . LEU C 1 75 ? -8.345 34.613 92.184 1.00 43.37 72 LEU C C 1
ATOM 3136 O O . LEU C 1 75 ? -9.416 34.121 92.557 1.00 42.47 72 LEU C O 1
ATOM 3141 N N . GLU C 1 76 ? -8.230 35.248 91.021 1.00 43.84 73 GLU C N 1
ATOM 3142 C CA . GLU C 1 76 ? -9.387 35.399 90.123 1.00 36.46 73 GLU C CA 1
ATOM 3143 C C . GLU C 1 76 ? -10.096 34.081 89.811 1.00 38.19 73 GLU C C 1
ATOM 3144 O O . GLU C 1 76 ? -11.333 34.018 89.855 1.00 39.62 73 GLU C O 1
ATOM 3150 N N . GLU C 1 77 ? -9.321 33.040 89.474 1.00 36.72 74 GLU C N 1
ATOM 3151 C CA . GLU C 1 77 ? -9.899 31.744 89.143 1.00 38.66 74 GLU C CA 1
ATOM 3152 C C . GLU C 1 77 ? -10.660 31.136 90.345 1.00 47.32 74 GLU C C 1
ATOM 3153 O O . GLU C 1 77 ? -11.752 30.555 90.207 1.00 51.82 74 GLU C O 1
ATOM 3159 N N . ALA C 1 78 ? -10.065 31.277 91.522 1.00 47.22 75 ALA C N 1
ATOM 3160 C CA . ALA C 1 78 ? -10.667 30.794 92.747 1.00 42.26 75 ALA C CA 1
ATOM 3161 C C . ALA C 1 78 ? -11.965 31.537 93.069 1.00 44.36 75 ALA C C 1
ATOM 3162 O O . ALA C 1 78 ? -12.910 30.928 93.567 1.00 48.81 75 ALA C O 1
ATOM 3164 N N . LEU C 1 79 ? -12.023 32.837 92.779 1.00 31.13 76 LEU C N 1
ATOM 3165 C CA . LEU C 1 79 ? -13.226 33.619 93.115 1.00 38.39 76 LEU C CA 1
ATOM 3166 C C . LEU C 1 79 ? -14.346 33.527 92.084 1.00 45.73 76 LEU C C 1
ATOM 3167 O O . LEU C 1 79 ? -15.460 33.950 92.361 1.00 43.58 76 LEU C O 1
ATOM 3172 N N . ALA C 1 80 ? -14.051 32.995 90.896 1.00 48.14 77 ALA C N 1
ATOM 3173 C CA . ALA C 1 80 ? -15.023 33.028 89.818 1.00 49.81 77 ALA C CA 1
ATOM 3174 C C . ALA C 1 80 ? -16.387 32.479 90.223 1.00 55.01 77 ALA C C 1
ATOM 3175 O O . ALA C 1 80 ? -17.402 33.124 89.948 1.00 59.04 77 ALA C O 1
ATOM 3177 N N . PRO C 1 81 ? -16.425 31.284 90.854 1.00 47.34 78 PRO C N 1
ATOM 3178 C CA . PRO C 1 81 ? -17.724 30.720 91.224 1.00 49.30 78 PRO C CA 1
ATOM 3179 C C . PRO C 1 81 ? -18.320 31.430 92.448 1.00 54.47 78 PRO C C 1
ATOM 3180 O O . PRO C 1 81 ? -19.465 31.176 92.810 1.00 55.73 78 PRO C O 1
ATOM 3184 N N . VAL C 1 82 ? -17.560 32.325 93.068 1.00 56.42 79 VAL C N 1
ATOM 3185 C CA . VAL C 1 82 ? -17.961 32.883 94.359 1.00 52.29 79 VAL C CA 1
ATOM 3186 C C . VAL C 1 82 ? -18.899 34.103 94.261 1.00 47.88 79 VAL C C 1
ATOM 3187 O O . VAL C 1 82 ? -18.577 35.105 93.636 1.00 44.74 79 VAL C O 1
ATOM 3191 N N . THR C 1 83 ? -20.057 34.016 94.904 1.00 50.34 80 THR C N 1
ATOM 3192 C CA . THR C 1 83 ? -21.004 35.134 94.931 1.00 52.24 80 THR C CA 1
ATOM 3193 C C . THR C 1 83 ? -20.817 36.086 96.125 1.00 57.19 80 THR C C 1
ATOM 3194 O O . THR C 1 83 ? -21.211 37.248 96.032 1.00 56.46 80 THR C O 1
ATOM 3198 N N . LEU C 1 84 ? -20.234 35.601 97.233 1.00 53.41 81 LEU C N 1
ATOM 3199 C CA . LEU C 1 84 ? -19.861 36.469 98.368 1.00 45.63 81 LEU C CA 1
ATOM 3200 C C . LEU C 1 84 ? -18.504 36.111 99.007 1.00 46.58 81 LEU C C 1
ATOM 3201 O O . LEU C 1 84 ? -18.357 35.049 99.640 1.00 45.20 81 LEU C O 1
ATOM 3206 N N . ALA C 1 85 ? -17.509 36.986 98.835 1.00 47.15 82 ALA C N 1
ATOM 3207 C CA . ALA C 1 85 ? -16.159 36.723 99.349 1.00 39.25 82 ALA C CA 1
ATOM 3208 C C . ALA C 1 85 ? -15.745 37.710 100.413 1.00 52.10 82 ALA C C 1
ATOM 3209 O O . ALA C 1 85 ? -15.952 38.904 100.255 1.00 55.27 82 ALA C O 1
ATOM 3211 N N . PHE C 1 86 ? -15.158 37.178 101.488 1.00 48.05 83 PHE C N 1
ATOM 3212 C CA . PHE C 1 86 ? -14.578 37.971 102.560 1.00 42.78 83 PHE C CA 1
ATOM 3213 C C . PHE C 1 86 ? -13.080 37.868 102.491 1.00 34.73 83 PHE C C 1
ATOM 3214 O O . PHE C 1 86 ? -12.533 36.793 102.535 1.00 35.94 83 PHE C O 1
ATOM 3222 N N . ALA C 1 87 ? -12.410 38.991 102.340 1.00 37.93 84 ALA C N 1
ATOM 3223 C CA . ALA C 1 87 ? -10.982 39.032 102.549 1.00 36.56 84 ALA C CA 1
ATOM 3224 C C . ALA C 1 87 ? -10.795 39.015 104.077 1.00 43.76 84 ALA C C 1
ATOM 3225 O O . ALA C 1 87 ? -11.205 39.954 104.789 1.00 40.29 84 ALA C O 1
ATOM 3227 N N . LEU C 1 88 ? -10.206 37.937 104.580 1.00 40.19 85 LEU C N 1
ATOM 3228 C CA . LEU C 1 88 ? -9.960 37.810 106.004 1.00 41.42 85 LEU C CA 1
ATOM 3229 C C . LEU C 1 88 ? -8.564 38.331 106.433 1.00 33.94 85 LEU C C 1
ATOM 3230 O O . LEU C 1 88 ? -7.523 37.713 106.217 1.00 36.81 85 LEU C O 1
ATOM 3235 N N . THR C 1 89 ? -8.543 39.481 107.065 1.00 46.31 86 THR C N 1
ATOM 3236 C CA . THR C 1 89 ? -7.246 40.070 107.359 1.00 54.12 86 THR C CA 1
ATOM 3237 C C . THR C 1 89 ? -6.661 39.667 108.694 1.00 53.53 86 THR C C 1
ATOM 3238 O O . THR C 1 89 ? -7.349 39.654 109.725 1.00 50.95 86 THR C O 1
ATOM 3242 N N . THR C 1 90 ? -5.371 39.343 108.633 1.00 63.82 87 THR C N 1
ATOM 3243 C CA . THR C 1 90 ? -4.608 38.772 109.747 1.00 79.43 87 THR C CA 1
ATOM 3244 C C . THR C 1 90 ? -3.712 39.827 110.467 1.00 71.29 87 THR C C 1
ATOM 3245 O O . THR C 1 90 ? -3.486 39.748 111.679 1.00 66.98 87 THR C O 1
ATOM 3249 N N . ARG C 1 91 ? -3.225 40.816 109.714 1.00 71.41 88 ARG C N 1
ATOM 3250 C CA . ARG C 1 91 ? -2.397 41.882 110.278 1.00 70.50 88 ARG C CA 1
ATOM 3251 C C . ARG C 1 91 ? -3.255 43.078 110.710 1.00 68.86 88 ARG C C 1
ATOM 3252 O O . ARG C 1 91 ? -4.319 43.329 110.147 1.00 67.10 88 ARG C O 1
ATOM 3260 N N . VAL C 1 92 ? -2.794 43.788 111.736 1.00 72.23 89 VAL C N 1
ATOM 3261 C CA . VAL C 1 92 ? -3.370 45.063 112.167 1.00 72.97 89 VAL C CA 1
ATOM 3262 C C . VAL C 1 92 ? -2.753 46.146 111.308 1.00 77.77 89 VAL C C 1
ATOM 3263 O O . VAL C 1 92 ? -1.536 46.198 111.159 1.00 77.52 89 VAL C O 1
ATOM 3267 N N . ARG C 1 93 ? -3.568 47.024 110.751 1.00 79.23 90 ARG C N 1
ATOM 3268 C CA . ARG C 1 93 ? -3.019 48.043 109.882 1.00 77.49 90 ARG C CA 1
ATOM 3269 C C . ARG C 1 93 ? -3.344 49.439 110.375 1.00 83.52 90 ARG C C 1
ATOM 3270 O O . ARG C 1 93 ? -4.243 49.630 111.181 1.00 86.65 90 ARG C O 1
ATOM 3278 N N . ASP C 1 94 ? -2.588 50.410 109.889 1.00 79.68 91 ASP C N 1
ATOM 3279 C CA . ASP C 1 94 ? -2.789 51.796 110.256 1.00 90.96 91 ASP C CA 1
ATOM 3280 C C . ASP C 1 94 ? -4.147 52.259 109.788 1.00 102.75 91 ASP C C 1
ATOM 3281 O O . ASP C 1 94 ? -4.573 51.932 108.689 1.00 106.93 91 ASP C O 1
ATOM 3286 N N . LEU C 1 95 ? -4.824 53.034 110.619 1.00 107.45 92 LEU C N 1
ATOM 3287 C CA . LEU C 1 95 ? -6.130 53.552 110.259 1.00 113.75 92 LEU C CA 1
ATOM 3288 C C . LEU C 1 95 ? -7.104 52.400 110.098 1.00 114.48 92 LEU C C 1
ATOM 3289 O O . LEU C 1 95 ? -7.894 52.366 109.159 1.00 116.34 92 LEU C O 1
ATOM 3294 N N . GLY C 1 96 ? -7.035 51.447 111.017 1.00 111.34 93 GLY C N 1
ATOM 3295 C CA . GLY C 1 96 ? -7.908 50.293 110.980 1.00 109.34 93 GLY C CA 1
ATOM 3296 C C . GLY C 1 96 ? -8.736 50.241 112.242 1.00 115.05 93 GLY C C 1
ATOM 3297 O O . GLY C 1 96 ? -8.779 51.208 112.993 1.00 124.47 93 GLY C O 1
ATOM 3298 N N . PRO C 1 97 ? -9.393 49.113 112.475 1.00 100.47 94 PRO C N 1
ATOM 3299 C CA . PRO C 1 97 ? -9.330 47.986 111.548 1.00 90.29 94 PRO C CA 1
ATOM 3300 C C . PRO C 1 97 ? -10.632 47.873 110.795 1.00 88.99 94 PRO C C 1
ATOM 3301 O O . PRO C 1 97 ? -11.599 48.525 111.164 1.00 94.99 94 PRO C O 1
ATOM 3305 N N . PRO C 1 98 ? -10.653 47.059 109.750 1.00 81.51 95 PRO C N 1
ATOM 3306 C CA . PRO C 1 98 ? -11.875 46.831 108.985 1.00 82.55 95 PRO C CA 1
ATOM 3307 C C . PRO C 1 98 ? -13.053 46.875 109.925 1.00 86.00 95 PRO C C 1
ATOM 3308 O O . PRO C 1 98 ? -12.992 46.271 110.984 1.00 85.11 95 PRO C O 1
ATOM 3312 N N . PRO C 1 99 ? -14.107 47.586 109.557 1.00 93.31 96 PRO C N 1
ATOM 3313 C CA . PRO C 1 99 ? -15.257 47.712 110.457 1.00 93.10 96 PRO C CA 1
ATOM 3314 C C . PRO C 1 99 ? -15.982 46.380 110.653 1.00 87.10 96 PRO C C 1
ATOM 3315 O O . PRO C 1 99 ? -16.781 46.251 111.578 1.00 94.31 96 PRO C O 1
ATOM 3319 N N . CYS C 1 100 ? -15.702 45.398 109.805 1.00 74.28 97 CYS C N 1
ATOM 3320 C CA . CYS C 1 100 ? -16.446 44.148 109.863 1.00 68.51 97 CYS C CA 1
ATOM 3321 C C . CYS C 1 100 ? -15.636 43.036 110.518 1.00 65.80 97 CYS C C 1
ATOM 3322 O O . CYS C 1 100 ? -14.589 42.638 110.010 1.00 67.42 97 CYS C O 1
ATOM 3325 N N . ASP C 1 101 ? -16.114 42.541 111.653 1.00 57.23 98 ASP C N 1
ATOM 3326 C CA . ASP C 1 101 ? -15.437 41.435 112.295 1.00 51.37 98 ASP C CA 1
ATOM 3327 C C . ASP C 1 101 ? -15.985 40.072 111.858 1.00 49.87 98 ASP C C 1
ATOM 3328 O O . ASP C 1 101 ? -17.055 39.970 111.266 1.00 44.59 98 ASP C O 1
ATOM 3333 N N . ILE C 1 102 ? -15.233 39.035 112.186 1.00 44.18 99 ILE C N 1
ATOM 3334 C CA . ILE C 1 102 ? -15.548 37.685 111.782 1.00 35.02 99 ILE C CA 1
ATOM 3335 C C . ILE C 1 102 ? -16.924 37.165 112.251 1.00 29.65 99 ILE C C 1
ATOM 3336 O O . ILE C 1 102 ? -17.495 36.313 111.629 1.00 32.99 99 ILE C O 1
ATOM 3341 N N . ARG C 1 103 ? -17.474 37.685 113.330 1.00 36.51 100 ARG C N 1
ATOM 3342 C CA . ARG C 1 103 ? -18.781 37.207 113.781 1.00 44.58 100 ARG C CA 1
ATOM 3343 C C . ARG C 1 103 ? -19.901 37.804 112.898 1.00 47.50 100 ARG C C 1
ATOM 3344 O O . ARG C 1 103 ? -20.905 37.137 112.563 1.00 45.49 100 ARG C O 1
ATOM 3352 N N . GLU C 1 104 ? -19.716 39.066 112.528 1.00 47.55 101 GLU C N 1
ATOM 3353 C CA . GLU C 1 104 ? -20.622 39.739 111.606 1.00 54.13 101 GLU C CA 1
ATOM 3354 C C . GLU C 1 104 ? -20.570 39.026 110.247 1.00 48.14 101 GLU C C 1
ATOM 3355 O O . GLU C 1 104 ? -21.564 38.522 109.767 1.00 49.50 101 GLU C O 1
ATOM 3361 N N . ALA C 1 105 ? -19.385 38.970 109.656 1.00 44.84 102 ALA C N 1
ATOM 3362 C CA . ALA C 1 105 ? -19.137 38.190 108.461 1.00 43.46 102 ALA C CA 1
ATOM 3363 C C . ALA C 1 105 ? -19.951 36.902 108.393 1.00 43.83 102 ALA C C 1
ATOM 3364 O O . ALA C 1 105 ? -20.600 36.639 107.380 1.00 53.45 102 ALA C O 1
ATOM 3366 N N . ALA C 1 106 ? -19.921 36.103 109.462 1.00 43.59 103 ALA C N 1
ATOM 3367 C CA . ALA C 1 106 ? -20.620 34.793 109.490 1.00 41.88 103 ALA C CA 1
ATOM 3368 C C . ALA C 1 106 ? -22.141 34.920 109.455 1.00 41.91 103 ALA C C 1
ATOM 3369 O O . ALA C 1 106 ? -22.827 34.074 108.869 1.00 49.67 103 ALA C O 1
ATOM 3371 N N . GLY C 1 107 ? -22.656 35.968 110.103 1.00 39.04 104 GLY C N 1
ATOM 3372 C CA . GLY C 1 107 ? -24.061 36.348 110.027 1.00 39.39 104 GLY C CA 1
ATOM 3373 C C . GLY C 1 107 ? -24.503 36.634 108.595 1.00 44.27 104 GLY C C 1
ATOM 3374 O O . GLY C 1 107 ? -25.495 36.058 108.138 1.00 46.09 104 GLY C O 1
ATOM 3375 N N . LEU C 1 108 ? -23.756 37.494 107.895 1.00 44.81 105 LEU C N 1
ATOM 3376 C CA . LEU C 1 108 ? -24.004 37.796 106.478 1.00 48.46 105 LEU C CA 1
ATOM 3377 C C . LEU C 1 108 ? -23.927 36.526 105.668 1.00 48.11 105 LEU C C 1
ATOM 3378 O O . LEU C 1 108 ? -24.821 36.214 104.898 1.00 53.77 105 LEU C O 1
ATOM 3383 N N . ALA C 1 109 ? -22.838 35.790 105.841 1.00 45.48 106 ALA C N 1
ATOM 3384 C CA . ALA C 1 109 ? -22.655 34.575 105.071 1.00 45.72 106 ALA C CA 1
ATOM 3385 C C . ALA C 1 109 ? -23.921 33.710 105.151 1.00 53.84 106 ALA C C 1
ATOM 3386 O O . ALA C 1 109 ? -24.393 33.150 104.143 1.00 62.61 106 ALA C O 1
ATOM 3388 N N . ARG C 1 110 ? -24.484 33.636 106.348 1.00 49.93 107 ARG C N 1
ATOM 3389 C CA . ARG C 1 110 ? -25.702 32.879 106.571 1.00 51.72 107 ARG C CA 1
ATOM 3390 C C . ARG C 1 110 ? -26.907 33.451 105.784 1.00 54.67 107 ARG C C 1
ATOM 3391 O O . ARG C 1 110 ? -27.658 32.700 105.160 1.00 61.67 107 ARG C O 1
ATOM 3399 N N . ARG C 1 111 ? -27.104 34.763 105.826 1.00 53.95 108 ARG C N 1
ATOM 3400 C CA . ARG C 1 111 ? -28.247 35.357 105.163 1.00 60.63 108 ARG C CA 1
ATOM 3401 C C . ARG C 1 111 ? -28.009 35.197 103.684 1.00 56.75 108 ARG C C 1
ATOM 3402 O O . ARG C 1 111 ? -28.930 34.923 102.914 1.00 55.97 108 ARG C O 1
ATOM 3410 N N . HIS C 1 112 ? -26.752 35.332 103.286 1.00 50.97 109 HIS C N 1
ATOM 3411 C CA . HIS C 1 112 ? -26.437 35.158 101.881 1.00 57.42 109 HIS C CA 1
ATOM 3412 C C . HIS C 1 112 ? -26.826 33.766 101.386 1.00 59.98 109 HIS C C 1
ATOM 3413 O O . HIS C 1 112 ? -27.429 33.635 100.310 1.00 61.25 109 HIS C O 1
ATOM 3420 N N . LEU C 1 113 ? -26.482 32.732 102.153 1.00 53.48 110 LEU C N 1
ATOM 3421 C CA . LEU C 1 113 ? -26.745 31.372 101.698 1.00 55.21 110 LEU C CA 1
ATOM 3422 C C . LEU C 1 113 ? -28.200 30.995 101.881 1.00 64.05 110 LEU C C 1
ATOM 3423 O O . LEU C 1 113 ? -28.649 29.973 101.371 1.00 62.03 110 LEU C O 1
ATOM 3428 N N . ASP C 1 114 ? -28.937 31.812 102.622 1.00 67.62 111 ASP C N 1
ATOM 3429 C CA . ASP C 1 114 ? -30.355 31.560 102.803 1.00 72.75 111 ASP C CA 1
ATOM 3430 C C . ASP C 1 114 ? -31.160 32.195 101.672 1.00 73.86 111 ASP C C 1
ATOM 3431 O O . ASP C 1 114 ? -32.183 31.667 101.259 1.00 79.14 111 ASP C O 1
ATOM 3436 N N . ASP C 1 115 ? -30.691 33.334 101.181 1.00 70.26 112 ASP C N 1
ATOM 3437 C CA . ASP C 1 115 ? -31.449 34.125 100.237 1.00 75.63 112 ASP C CA 1
ATOM 3438 C C . ASP C 1 115 ? -31.061 33.782 98.819 1.00 85.41 112 ASP C C 1
ATOM 3439 O O . ASP C 1 115 ? -31.810 34.027 97.875 1.00 98.85 112 ASP C O 1
ATOM 3444 N N . THR C 1 116 ? -29.889 33.193 98.672 1.00 85.48 113 THR C N 1
ATOM 3445 C CA . THR C 1 116 ? -29.341 32.935 97.357 1.00 92.90 113 THR C CA 1
ATOM 3446 C C . THR C 1 116 ? -29.303 31.438 97.119 1.00 97.96 113 THR C C 1
ATOM 3447 O O . THR C 1 116 ? -28.409 30.747 97.597 1.00 100.35 113 THR C O 1
ATOM 3451 N N . GLU C 1 117 ? -30.286 30.946 96.380 1.00 105.46 114 GLU C N 1
ATOM 3452 C CA . GLU C 1 117 ? -30.432 29.521 96.110 1.00 112.13 114 GLU C CA 1
ATOM 3453 C C . GLU C 1 117 ? -29.143 28.853 95.626 1.00 104.63 114 GLU C C 1
ATOM 3454 O O . GLU C 1 117 ? -28.920 27.676 95.911 1.00 108.13 114 GLU C O 1
ATOM 3460 N N . ALA C 1 118 ? -28.305 29.595 94.897 1.00 91.99 115 ALA C N 1
ATOM 3461 C CA . ALA C 1 118 ? -27.067 29.038 94.337 1.00 85.21 115 ALA C CA 1
ATOM 3462 C C . ALA C 1 118 ? -25.778 29.752 94.787 1.00 79.63 115 ALA C C 1
ATOM 3463 O O . ALA C 1 118 ? -24.730 29.640 94.138 1.00 68.00 115 ALA C O 1
ATOM 3465 N N . GLY C 1 119 ? -25.867 30.469 95.904 1.00 79.15 116 GLY C N 1
ATOM 3466 C CA . GLY C 1 119 ? -24.773 31.279 96.400 1.00 69.53 116 GLY C CA 1
ATOM 3467 C C . GLY C 1 119 ? -23.582 30.479 96.886 1.00 58.63 116 GLY C C 1
ATOM 3468 O O . GLY C 1 119 ? -23.708 29.365 97.390 1.00 53.16 116 GLY C O 1
ATOM 3469 N N . VAL C 1 120 ? -22.407 31.065 96.718 1.00 50.82 117 VAL C N 1
ATOM 3470 C CA . VAL C 1 120 ? -21.184 30.459 97.178 1.00 49.88 117 VAL C CA 1
ATOM 3471 C C . VAL C 1 120 ? -20.394 31.472 97.995 1.00 44.19 117 VAL C C 1
ATOM 3472 O O . VAL C 1 120 ? -20.048 32.535 97.498 1.00 45.07 117 VAL C O 1
ATOM 3476 N N . VAL C 1 121 ? -20.103 31.121 99.242 1.00 38.88 118 VAL C N 1
ATOM 3477 C CA . VAL C 1 121 ? -19.349 31.998 100.125 1.00 36.60 118 VAL C CA 1
ATOM 3478 C C . VAL C 1 121 ? -17.917 31.526 100.200 1.00 37.20 118 VAL C C 1
ATOM 3479 O O . VAL C 1 121 ? -17.631 30.323 100.366 1.00 33.48 118 VAL C O 1
ATOM 3483 N N . ALA C 1 122 ? -17.011 32.487 100.085 1.00 32.73 119 ALA C N 1
ATOM 3484 C CA . ALA C 1 122 ? -15.609 32.200 100.294 1.00 37.34 119 ALA C CA 1
ATOM 3485 C C . ALA C 1 122 ? -14.991 33.049 101.421 1.00 40.76 119 ALA C C 1
ATOM 3486 O O . ALA C 1 122 ? -15.359 34.205 101.662 1.00 38.04 119 ALA C O 1
ATOM 3488 N N . ILE C 1 123 ? -14.044 32.438 102.113 1.00 38.34 120 ILE C N 1
ATOM 3489 C CA . ILE C 1 123 ? -13.204 33.141 103.051 1.00 33.34 120 ILE C CA 1
ATOM 3490 C C . ILE C 1 123 ? -11.842 33.055 102.452 1.00 31.11 120 ILE C C 1
ATOM 3491 O O . ILE C 1 123 ? -11.399 31.968 102.113 1.00 33.94 120 ILE C O 1
ATOM 3496 N N . VAL C 1 124 ? -11.173 34.192 102.341 1.00 38.11 121 VAL C N 1
ATOM 3497 C CA . VAL C 1 124 ? -9.887 34.291 101.686 1.00 37.22 121 VAL C CA 1
ATOM 3498 C C . VAL C 1 124 ? -8.803 34.734 102.643 1.00 37.71 121 VAL C C 1
ATOM 3499 O O . VAL C 1 124 ? -8.886 35.817 103.216 1.00 38.08 121 VAL C O 1
ATOM 3503 N N . LEU C 1 125 ? -7.753 33.930 102.767 1.00 35.59 122 LEU C N 1
ATOM 3504 C CA . LEU C 1 125 ? -6.673 34.243 103.681 1.00 32.31 122 LEU C CA 1
ATOM 3505 C C . LEU C 1 125 ? -5.409 34.470 102.924 1.00 36.79 122 LEU C C 1
ATOM 3506 O O . LEU C 1 125 ? -5.157 33.753 101.957 1.00 47.26 122 LEU C O 1
ATOM 3511 N N . GLY C 1 126 ? -4.604 35.426 103.387 1.00 33.27 123 GLY C N 1
ATOM 3512 C CA . GLY C 1 126 ? -3.249 35.664 102.890 1.00 43.32 123 GLY C CA 1
ATOM 3513 C C . GLY C 1 126 ? -2.114 34.837 103.492 1.00 53.13 123 GLY C C 1
ATOM 3514 O O . GLY C 1 126 ? -2.353 33.846 104.182 1.00 48.68 123 GLY C O 1
ATOM 3515 N N . THR C 1 127 ? -0.866 35.235 103.231 1.00 63.61 124 THR C N 1
ATOM 3516 C CA . THR C 1 127 ? 0.299 34.559 103.832 1.00 72.72 124 THR C CA 1
ATOM 3517 C C . THR C 1 127 ? 0.662 35.137 105.192 1.00 76.26 124 THR C C 1
ATOM 3518 O O . THR C 1 127 ? 0.528 36.349 105.406 1.00 78.26 124 THR C O 1
ATOM 3522 N N . GLU C 1 128 ? 1.155 34.288 106.098 1.00 72.09 12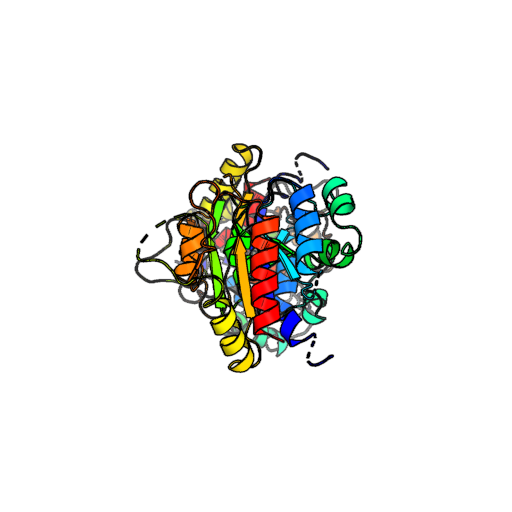5 GLU C N 1
ATOM 3523 C CA . GLU C 1 128 ? 1.554 34.766 107.412 1.00 74.02 125 GLU C CA 1
ATOM 3524 C C . GLU C 1 128 ? 2.567 35.902 107.202 1.00 80.28 125 GLU C C 1
ATOM 3525 O O . GLU C 1 128 ? 2.682 36.813 108.024 1.00 78.23 125 GLU C O 1
ATOM 3531 N N . ARG C 1 129 ? 3.269 35.859 106.070 1.00 84.30 126 ARG C N 1
ATOM 3532 C CA . ARG C 1 129 ? 4.289 36.853 105.738 1.00 88.93 126 ARG C CA 1
ATOM 3533 C C . ARG C 1 129 ? 3.761 38.272 105.539 1.00 84.66 126 ARG C C 1
ATOM 3534 O O . ARG C 1 129 ? 4.255 39.213 106.147 1.00 80.00 126 ARG C O 1
ATOM 3542 N N . ALA C 1 130 ? 2.779 38.444 104.667 1.00 90.03 127 ALA C N 1
ATOM 3543 C CA . ALA C 1 130 ? 2.352 39.799 104.342 1.00 97.33 127 ALA C CA 1
ATOM 3544 C C . ALA C 1 130 ? 0.845 40.032 104.412 1.00 95.73 127 ALA C C 1
ATOM 3545 O O . ALA C 1 130 ? 0.376 41.142 104.143 1.00 95.71 127 ALA C O 1
ATOM 3547 N N . GLY C 1 131 ? 0.083 39.008 104.784 1.00 90.73 128 GLY C N 1
ATOM 3548 C CA . GLY C 1 131 ? -1.362 39.113 104.682 1.00 85.18 128 GLY C CA 1
ATOM 3549 C C . GLY C 1 131 ? -1.729 39.332 103.214 1.00 76.12 128 GLY C C 1
ATOM 3550 O O . GLY C 1 131 ? -0.914 39.084 102.325 1.00 77.55 128 GLY C O 1
ATOM 3551 N N . LEU C 1 132 ? -2.940 39.801 102.949 1.00 62.31 129 LEU C N 1
ATOM 3552 C CA . LEU C 1 132 ? -3.375 39.959 101.569 1.00 68.34 129 LEU C CA 1
ATOM 3553 C C . LEU C 1 132 ? -2.968 41.321 100.996 1.00 76.44 129 LEU C C 1
ATOM 3554 O O . LEU C 1 132 ? -3.181 42.348 101.640 1.00 79.37 129 LEU C O 1
ATOM 3559 N N . THR C 1 133 ? -2.388 41.329 99.794 1.00 77.12 130 THR C N 1
ATOM 3560 C CA . THR C 1 133 ? -2.054 42.586 99.106 1.00 78.49 130 THR C CA 1
ATOM 3561 C C . THR C 1 133 ? -3.330 43.357 98.771 1.00 77.37 130 THR C C 1
ATOM 3562 O O . THR C 1 133 ? -4.399 42.762 98.581 1.00 65.57 130 THR C O 1
ATOM 3566 N N . ASN C 1 134 ? -3.231 44.679 98.687 1.00 88.10 131 ASN C N 1
ATOM 3567 C CA . ASN C 1 134 ? -4.410 45.471 98.324 1.00 88.54 131 ASN C CA 1
ATOM 3568 C C . ASN C 1 134 ? -5.085 45.000 97.039 1.00 75.16 131 ASN C C 1
ATOM 3569 O O . ASN C 1 134 ? -6.312 45.024 96.938 1.00 66.64 131 ASN C O 1
ATOM 3574 N N . ALA C 1 135 ? -4.288 44.536 96.084 1.00 73.09 132 ALA C N 1
ATOM 3575 C CA . ALA C 1 135 ? -4.828 43.934 94.856 1.00 69.59 132 ALA C CA 1
ATOM 3576 C C . ALA C 1 135 ? -5.825 42.811 95.143 1.00 68.68 132 ALA C C 1
ATOM 3577 O O . ALA C 1 135 ? -6.944 42.799 94.626 1.00 66.45 132 ALA C O 1
ATOM 3579 N N . GLN C 1 136 ? -5.400 41.859 95.965 1.00 71.80 133 GLN C N 1
ATOM 3580 C CA . GLN C 1 136 ? -6.249 40.741 96.364 1.00 66.89 133 GLN C CA 1
ATOM 3581 C C . GLN C 1 136 ? -7.535 41.197 97.081 1.00 56.73 133 GLN C C 1
ATOM 3582 O O . GLN C 1 136 ? -8.642 40.789 96.715 1.00 55.08 133 GLN C O 1
ATOM 3588 N N . ILE C 1 137 ? -7.384 42.046 98.090 1.00 51.42 134 ILE C N 1
ATOM 3589 C CA . ILE C 1 137 ? -8.522 42.552 98.855 1.00 53.29 134 ILE C CA 1
ATOM 3590 C C . ILE C 1 137 ? -9.614 43.151 97.966 1.00 56.05 134 ILE C C 1
ATOM 3591 O O . ILE C 1 137 ? -10.810 42.953 98.203 1.00 53.07 134 ILE C O 1
ATOM 3596 N N . GLU C 1 138 ? -9.199 43.870 96.931 1.00 65.30 135 GLU C N 1
ATOM 3597 C CA . GLU C 1 138 ? -10.155 44.536 96.057 1.00 70.59 135 GLU C CA 1
ATOM 3598 C C . GLU C 1 138 ? -10.992 43.555 95.265 1.00 62.26 135 GLU C C 1
ATOM 3599 O O . GLU C 1 138 ? -12.093 43.899 94.825 1.00 63.44 135 GLU C O 1
ATOM 3605 N N . LEU C 1 139 ? -10.481 42.334 95.099 1.00 55.87 136 LEU C N 1
ATOM 3606 C CA . LEU C 1 139 ? -11.253 41.275 94.441 1.00 55.55 136 LEU C CA 1
ATOM 3607 C C . LEU C 1 139 ? -12.394 40.730 95.318 1.00 53.14 136 LEU C C 1
ATOM 3608 O O . LEU C 1 139 ? -13.365 40.150 94.799 1.00 46.49 136 LEU C O 1
ATOM 3613 N N . CYS C 1 140 ? -12.294 40.903 96.638 1.00 47.59 137 CYS C N 1
ATOM 3614 C CA . CYS C 1 140 ? -13.394 40.462 97.506 1.00 48.66 137 CYS C CA 1
ATOM 3615 C C . CYS C 1 140 ? -14.511 41.485 97.710 1.00 50.62 137 CYS C C 1
ATOM 3616 O O . CYS C 1 140 ? -14.318 42.690 97.578 1.00 52.25 137 CYS C O 1
ATOM 3619 N N . HIS C 1 141 ? -15.687 40.983 98.053 1.00 52.45 138 HIS C N 1
ATOM 3620 C CA . HIS C 1 141 ? -16.849 41.841 98.242 1.00 61.47 138 HIS C CA 1
ATOM 3621 C C . HIS C 1 141 ? -16.717 42.622 99.532 1.00 59.22 138 HIS C C 1
ATOM 3622 O O . HIS C 1 141 ? -16.934 43.830 99.572 1.00 60.67 138 HIS C O 1
ATOM 3629 N N A ARG C 1 142 ? -16.331 41.910 100.586 0.58 54.10 139 ARG C N 1
ATOM 3630 N N B ARG C 1 142 ? -16.352 41.913 100.595 0.42 53.86 139 ARG C N 1
ATOM 3631 C CA A ARG C 1 142 ? -16.217 42.473 101.918 0.58 51.37 139 ARG C CA 1
ATOM 3632 C CA B ARG C 1 142 ? -16.238 42.497 101.922 0.42 51.72 139 ARG C CA 1
ATOM 3633 C C A ARG C 1 142 ? -14.836 42.199 102.493 0.58 50.37 139 ARG C C 1
ATOM 3634 C C B ARG C 1 142 ? -14.872 42.182 102.521 0.42 50.45 139 ARG C C 1
ATOM 3635 O O A ARG C 1 142 ? -14.170 41.241 102.116 0.58 48.40 139 ARG C O 1
ATOM 3636 O O B ARG C 1 142 ? -14.248 41.183 102.178 0.42 48.40 139 ARG C O 1
ATOM 3651 N N . ILE C 1 143 ? -14.399 43.030 103.420 1.00 53.83 140 ILE C N 1
ATOM 3652 C CA . ILE C 1 143 ? -13.154 42.751 104.099 1.00 56.08 140 ILE C CA 1
ATOM 3653 C C . ILE C 1 143 ? -13.425 42.655 105.580 1.00 55.61 140 ILE C C 1
ATOM 3654 O O . ILE C 1 143 ? -14.026 43.555 106.133 1.00 72.06 140 ILE C O 1
ATOM 3659 N N . CYS C 1 144 ? -13.017 41.567 106.225 1.00 56.13 141 CYS C N 1
ATOM 3660 C CA . CYS C 1 144 ? -13.254 41.423 107.675 1.00 56.02 141 CYS C CA 1
ATOM 3661 C C . CYS C 1 144 ? -12.008 41.032 108.459 1.00 54.14 141 CYS C C 1
ATOM 3662 O O . CYS C 1 144 ? -10.951 40.807 107.883 1.00 51.44 141 CYS C O 1
ATOM 3665 N N . HIS C 1 145 ? -12.135 40.953 109.780 1.00 51.23 142 HIS C N 1
ATOM 3666 C CA . HIS C 1 145 ? -10.963 40.647 110.600 1.00 48.16 142 HIS C CA 1
ATOM 3667 C C . HIS C 1 145 ? -11.278 39.934 111.881 1.00 40.36 142 HIS C C 1
ATOM 3668 O O . HIS C 1 145 ? -12.414 39.918 112.342 1.00 37.96 142 HIS C O 1
ATOM 3675 N N . ILE C 1 146 ? -10.244 39.321 112.431 1.00 46.24 143 ILE C N 1
ATOM 3676 C CA . ILE C 1 146 ? -10.323 38.785 113.779 1.00 48.12 143 ILE C CA 1
ATOM 3677 C C . ILE C 1 146 ? -9.600 39.694 114.791 1.00 44.98 143 ILE C C 1
ATOM 3678 O O . ILE C 1 146 ? -8.381 39.898 114.705 1.00 40.42 143 ILE C O 1
ATOM 3683 N N . PRO C 1 147 ? -10.374 40.240 115.744 1.00 42.72 144 PRO C N 1
ATOM 3684 C CA . PRO C 1 147 ? -9.974 41.124 116.838 1.00 51.37 144 PRO C CA 1
ATOM 3685 C C . PRO C 1 147 ? -9.174 40.337 117.883 1.00 56.33 144 PRO C C 1
ATOM 3686 O O . PRO C 1 147 ? -9.679 40.026 118.948 1.00 63.83 144 PRO C O 1
ATOM 3690 N N . ALA C 1 148 ? -7.928 40.032 117.555 1.00 57.05 145 ALA C N 1
ATOM 3691 C CA . ALA C 1 148 ? -7.049 39.286 118.434 1.00 55.25 145 ALA C CA 1
ATOM 3692 C C . ALA C 1 148 ? -6.090 40.203 119.183 1.00 58.86 145 ALA C C 1
ATOM 3693 O O . ALA C 1 148 ? -6.198 41.420 119.111 1.00 70.15 145 ALA C O 1
ATOM 3695 N N . ASN C 1 149 ? -5.147 39.599 119.895 1.00 62.55 146 ASN C N 1
ATOM 3696 C CA . ASN C 1 149 ? -4.202 40.321 120.747 1.00 62.61 146 ASN C CA 1
ATOM 3697 C C . ASN C 1 149 ? -3.178 41.168 119.997 1.00 68.46 146 ASN C C 1
ATOM 3698 O O . ASN C 1 149 ? -2.189 40.665 119.471 1.00 61.85 146 ASN C O 1
ATOM 3703 N N . PRO C 1 150 ? -3.428 42.472 119.954 1.00 80.00 147 PRO C N 1
ATOM 3704 C CA . PRO C 1 150 ? -2.529 43.407 119.271 1.00 91.57 147 PRO C CA 1
ATOM 3705 C C . PRO C 1 150 ? -1.064 43.046 119.492 1.00 95.29 147 PRO C C 1
ATOM 3706 O O . PRO C 1 150 ? -0.223 43.333 118.640 1.00 103.13 147 PRO C O 1
ATOM 3710 N N . GLN C 1 151 ? -0.769 42.422 120.628 1.00 82.98 148 GLN C N 1
ATOM 3711 C CA . GLN C 1 151 ? 0.596 42.025 120.952 1.00 83.10 148 GLN C CA 1
ATOM 3712 C C . GLN C 1 151 ? 1.264 41.335 119.768 1.00 81.85 148 GLN C C 1
ATOM 3713 O O . GLN C 1 151 ? 2.449 41.540 119.506 1.00 81.96 148 GLN C O 1
ATOM 3719 N N . TYR C 1 152 ? 0.496 40.516 119.056 1.00 86.90 149 TYR C N 1
ATOM 3720 C CA . TYR C 1 152 ? 1.012 39.795 117.899 1.00 87.97 149 TYR C CA 1
ATOM 3721 C C . TYR C 1 152 ? 0.786 40.583 116.613 1.00 90.56 149 TYR C C 1
ATOM 3722 O O . TYR C 1 152 ? -0.322 41.047 116.345 1.00 95.83 149 TYR C O 1
ATOM 3731 N N . SER C 1 153 ? 1.843 40.729 115.821 1.00 92.39 150 SER C N 1
ATOM 3732 C CA . SER C 1 153 ? 1.763 41.463 114.564 1.00 95.19 150 SER C CA 1
ATOM 3733 C C . SER C 1 153 ? 0.781 40.804 113.601 1.00 85.55 150 SER C C 1
ATOM 3734 O O . SER C 1 153 ? 0.200 41.467 112.742 1.00 80.13 150 SER C O 1
ATOM 3737 N N . SER C 1 154 ? 0.601 39.496 113.750 1.00 79.66 151 SER C N 1
ATOM 3738 C CA . SER C 1 154 ? -0.301 38.752 112.900 1.00 75.89 151 SER C CA 1
ATOM 3739 C C . SER C 1 154 ? -0.695 37.434 113.542 1.00 73.82 151 SER C C 1
ATOM 3740 O O . SER C 1 154 ? -0.056 36.959 114.474 1.00 75.07 151 SER C O 1
ATOM 3743 N N . LEU C 1 155 ? -1.773 36.854 113.042 1.00 67.14 152 LEU C N 1
ATOM 3744 C CA . LEU C 1 155 ? -2.242 35.578 113.523 1.00 61.04 152 LEU C CA 1
ATOM 3745 C C . LEU C 1 155 ? -1.766 34.534 112.552 1.00 59.38 152 LEU C C 1
ATOM 3746 O O . LEU C 1 155 ? -1.769 34.761 111.357 1.00 72.44 152 LEU C O 1
ATOM 3751 N N . ASN C 1 156 ? -1.342 33.389 113.053 1.00 58.32 153 ASN C N 1
ATOM 3752 C CA . ASN C 1 156 ? -0.996 32.310 112.160 1.00 69.29 153 ASN C CA 1
ATOM 3753 C C . ASN C 1 156 ? -2.229 32.052 111.305 1.00 64.87 153 ASN C C 1
ATOM 3754 O O . ASN C 1 156 ? -3.340 32.285 111.751 1.00 67.70 153 ASN C O 1
ATOM 3759 N N . VAL C 1 157 ? -2.047 31.611 110.071 1.00 54.72 154 VAL C N 1
ATOM 3760 C CA . VAL C 1 157 ? -3.179 31.520 109.160 1.00 61.00 154 VAL C CA 1
ATOM 3761 C C . VAL C 1 157 ? -4.047 30.292 109.358 1.00 51.58 154 VAL C C 1
ATOM 3762 O O . VAL C 1 157 ? -5.218 30.308 109.022 1.00 54.09 154 VAL C O 1
ATOM 3766 N N . ALA C 1 158 ? -3.476 29.232 109.905 1.00 49.67 155 ALA C N 1
ATOM 3767 C CA . ALA C 1 158 ? -4.252 28.040 110.198 1.00 57.02 155 ALA C CA 1
ATOM 3768 C C . ALA C 1 158 ? -5.093 28.258 111.444 1.00 53.86 155 ALA C C 1
ATOM 3769 O O . ALA C 1 158 ? -6.091 27.589 111.649 1.00 46.65 155 ALA C O 1
ATOM 3771 N N . GLN C 1 159 ? -4.676 29.209 112.266 1.00 51.05 156 GLN C N 1
ATOM 3772 C CA . GLN C 1 159 ? -5.398 29.557 113.477 1.00 49.19 156 GLN C CA 1
ATOM 3773 C C . GLN C 1 159 ? -6.574 30.391 113.060 1.00 41.39 156 GLN C C 1
ATOM 3774 O O . GLN C 1 159 ? -7.719 30.181 113.470 1.00 47.69 156 GLN C O 1
ATOM 3780 N N . ALA C 1 160 ? -6.291 31.358 112.217 1.00 40.92 157 ALA C N 1
ATOM 3781 C CA . ALA C 1 160 ? -7.354 32.228 111.726 1.00 44.08 157 ALA C CA 1
ATOM 3782 C C . ALA C 1 160 ? -8.421 31.416 110.982 1.00 34.06 157 ALA C C 1
ATOM 3783 O O . ALA C 1 160 ? -9.615 31.639 111.149 1.00 33.76 157 ALA C O 1
ATOM 3785 N N . LEU C 1 161 ? -7.974 30.443 110.205 1.00 38.70 158 LEU C N 1
ATOM 3786 C CA . LEU C 1 161 ? -8.866 29.547 109.469 1.00 40.34 158 LEU C CA 1
ATOM 3787 C C . LEU C 1 161 ? -9.796 28.752 110.385 1.00 32.90 158 LEU C C 1
ATOM 3788 O O . LEU C 1 161 ? -10.995 28.693 110.148 1.00 29.04 158 LEU C O 1
ATOM 3793 N N A GLN C 1 162 ? -9.211 28.160 111.423 0.50 30.39 159 GLN C N 1
ATOM 3794 N N B GLN C 1 162 ? -9.262 28.147 111.442 0.50 30.51 159 GLN C N 1
ATOM 3795 C CA A GLN C 1 162 ? -9.942 27.477 112.493 0.50 33.10 159 GLN C CA 1
ATOM 3796 C CA B GLN C 1 162 ? -10.120 27.423 112.389 0.50 32.14 159 GLN C CA 1
ATOM 3797 C C A GLN C 1 162 ? -11.092 28.328 113.026 0.50 33.40 159 GLN C C 1
ATOM 3798 C C B GLN C 1 162 ? -11.171 28.354 113.007 0.50 33.49 159 GLN C C 1
ATOM 3799 O O A GLN C 1 162 ? -12.259 27.909 113.051 0.50 36.12 159 GLN C O 1
ATOM 3800 O O B GLN C 1 162 ? -12.365 28.013 113.068 0.50 35.36 159 GLN C O 1
ATOM 3811 N N . LEU C 1 163 ? -10.743 29.529 113.459 1.00 30.17 160 LEU C N 1
ATOM 3812 C CA . LEU C 1 163 ? -11.701 30.457 114.038 1.00 31.25 160 LEU C CA 1
ATOM 3813 C C . LEU C 1 163 ? -12.784 30.854 113.061 1.00 26.25 160 LEU C C 1
ATOM 3814 O O . LEU C 1 163 ? -13.969 30.860 113.401 1.00 32.49 160 LEU C O 1
ATOM 3819 N N . ALA C 1 164 ? -12.378 31.203 111.841 1.00 32.23 161 ALA C N 1
ATOM 3820 C CA . ALA C 1 164 ? -13.346 31.541 110.784 1.00 32.86 161 ALA C CA 1
ATOM 3821 C C . ALA C 1 164 ? -14.318 30.394 110.508 1.00 26.49 161 ALA C C 1
ATOM 3822 O O . ALA C 1 164 ? -15.556 30.570 110.461 1.00 26.45 161 ALA C O 1
ATOM 3824 N N . ALA C 1 165 ? -13.751 29.206 110.359 1.00 23.83 162 ALA C N 1
ATOM 3825 C CA . ALA C 1 165 ? -14.564 28.044 110.091 1.00 26.87 162 ALA C CA 1
ATOM 3826 C C . ALA C 1 165 ? -15.507 27.836 111.263 1.00 33.98 162 ALA C C 1
ATOM 3827 O O . ALA C 1 165 ? -16.708 27.600 111.074 1.00 31.27 162 ALA C O 1
ATOM 3829 N N . TRP C 1 166 ? -14.984 27.980 112.488 1.00 32.85 163 TRP C N 1
ATOM 3830 C CA . TRP C 1 166 ? -15.857 27.840 113.649 1.00 31.29 163 TRP C CA 1
ATOM 3831 C C . TRP C 1 166 ? -17.010 28.861 113.686 1.00 21.95 163 TRP C C 1
ATOM 3832 O O . TRP C 1 166 ? -18.171 28.514 113.916 1.00 30.52 163 TRP C O 1
ATOM 3843 N N . GLU C 1 167 ? -16.698 30.125 113.464 1.00 24.55 164 GLU C N 1
ATOM 3844 C CA . GLU C 1 167 ? -17.756 31.150 113.347 1.00 30.04 164 GLU C CA 1
ATOM 3845 C C . GLU C 1 167 ? -18.788 30.824 112.233 1.00 40.86 164 GLU C C 1
ATOM 3846 O O . GLU C 1 167 ? -20.020 30.857 112.442 1.00 37.52 164 GLU C O 1
ATOM 3852 N N . LEU C 1 168 ? -18.290 30.487 111.047 1.00 35.38 165 LEU C N 1
ATOM 3853 C CA . LEU C 1 168 ? -19.199 30.045 109.994 1.00 38.99 165 LEU C CA 1
ATOM 3854 C C . LEU C 1 168 ? -19.990 28.828 110.433 1.00 37.49 165 LEU C C 1
ATOM 3855 O O . LEU C 1 168 ? -21.226 28.812 110.336 1.00 41.25 165 LEU C O 1
ATOM 3860 N N . ARG C 1 169 ? -19.301 27.802 110.922 1.00 30.54 166 ARG C N 1
ATOM 3861 C CA . ARG C 1 169 ? -20.056 26.668 111.392 1.00 30.70 166 ARG C CA 1
ATOM 3862 C C . ARG C 1 169 ? -21.178 27.131 112.326 1.00 42.19 166 ARG C C 1
ATOM 3863 O O . ARG C 1 169 ? -22.340 26.744 112.146 1.00 45.82 166 ARG C O 1
ATOM 3871 N N . TYR C 1 170 ? -20.855 27.946 113.339 1.00 40.22 167 TYR C N 1
ATOM 3872 C CA . TYR C 1 170 ? -21.888 28.187 114.344 1.00 43.67 167 TYR C CA 1
ATOM 3873 C C . TYR C 1 170 ? -23.078 28.857 113.696 1.00 52.82 167 TYR C C 1
ATOM 3874 O O . TYR C 1 170 ? -24.229 28.669 114.097 1.00 59.92 167 TYR C O 1
ATOM 3883 N N . ALA C 1 171 ? -22.806 29.686 112.711 1.00 48.69 168 ALA C N 1
ATOM 3884 C CA . ALA C 1 171 ? -23.911 30.452 112.182 1.00 51.08 168 ALA C CA 1
ATOM 3885 C C . ALA C 1 171 ? -24.744 29.589 111.208 1.00 53.28 168 ALA C C 1
ATOM 3886 O O . ALA C 1 171 ? -25.895 29.898 110.918 1.00 57.34 168 ALA C O 1
ATOM 3888 N N . LEU C 1 172 ? -24.199 28.467 110.759 1.00 46.29 169 LEU C N 1
ATOM 3889 C CA . LEU C 1 172 ? -24.957 27.625 109.833 1.00 49.88 169 LEU C CA 1
ATOM 3890 C C . LEU C 1 172 ? -25.736 26.513 110.505 1.00 56.75 169 LEU C C 1
ATOM 3891 O O . LEU C 1 172 ? -26.572 25.872 109.867 1.00 61.91 169 LEU C O 1
ATOM 3896 N N . LEU C 1 173 ? -25.461 26.270 111.782 1.00 58.82 170 LEU C N 1
ATOM 3897 C CA . LEU C 1 173 ? -26.210 25.263 112.526 1.00 64.58 170 LEU C CA 1
ATOM 3898 C C . LEU C 1 173 ? -27.660 25.704 112.792 1.00 70.10 170 LEU C C 1
ATOM 3899 O O . LEU C 1 173 ? -27.939 26.886 113.018 1.00 69.76 170 LEU C O 1
#

Organism: Bordetella pertussis (strain Tohama I / ATCC BAA-589 / NCTC 13251) (NCBI:txid257313)

B-factor: mean 59.52, std 26.76, range [17.12, 276.3]

InterPro domains:
  IPR001537 tRNA/rRNA methyltransferase, SpoU type [PF00588] (8-162)
  IPR004384 RNA methyltransferase TrmJ/LasT [PIRSF004808] (6-251)
  IPR004384 RNA methyltransferase TrmJ/LasT [PTHR42786] (4-251)
  IPR029026 tRNA (guanine-N1-)-methyltransferase, N-terminal [G3DSA:3.40.1280.10] (3-170)
  IPR029028 Alpha/beta knot methyltransferases [SSF75217] (7-170)